Protein AF-0000000086882629 (afdb_homodimer)

pLDDT: mean 89.23, std 11.8, range [37.66, 98.62]

InterPro domains:
  IPR001048 Aspartate/glutamate/uridylate kinase [PF00696] (7-225)
  IPR001057 Glutamate/acetylglutamate kinase [PR00474] (43-57)
  IPR001057 Glutamate/acetylglutamate kinase [PR00474] (76-104)
  IPR001057 Glutamate/acetylglutamate kinase [PR00474] (116-137)
  IPR001057 Glutamate/acetylglutamate kinase [PR00474] (148-175)
  IPR001057 Glutamate/acetylglutamate kinase [PR00474] (199-219)
  IPR002478 PUA domain [PF01472] (266-339)
  IPR002478 PUA domain [SM00359] (266-348)
  IPR005715 Glutamate 5-kinase/delta-1-pyrroline-5-carboxylate synthase [MF_00456] (7-249)
  IPR005715 Glutamate 5-kinase/delta-1-pyrroline-5-carboxylate synthase [TIGR01027] (7-353)
  IPR011529 Glutamate 5-kinase [PIRSF000729] (4-355)
  IPR015947 PUA-like superfamily [SSF88697] (265-353)
  IPR036393 Acetylglutamate kinase-like superfamily [G3DSA:3.40.1160.10] (3-258)
  IPR036393 Acetylglutamate kinase-like superfamily [SSF53633] (7-247)
  IPR036974 PUA domain superfamily [G3DSA:2.30.130.10] (259-356)
  IPR041739 Glutamate-5-kinase domain [cd04242] (8-245)

Structure (mmCIF, N/CA/C/O backbone):
data_AF-0000000086882629-model_v1
#
loop_
_entity.id
_entity.type
_entity.pdbx_description
1 polymer 'Glutamate 5-kinase'
#
loop_
_atom_site.group_PDB
_atom_site.id
_atom_site.type_symbol
_atom_site.label_atom_id
_atom_site.label_alt_id
_atom_site.label_comp_id
_atom_site.label_asym_id
_atom_site.label_entity_id
_atom_site.label_seq_id
_atom_site.pdbx_PDB_ins_code
_atom_site.Cartn_x
_atom_site.Cartn_y
_atom_site.Cartn_z
_atom_site.occupancy
_atom_site.B_iso_or_equiv
_atom_site.auth_seq_id
_atom_site.auth_comp_id
_atom_site.auth_asym_id
_atom_site.auth_atom_id
_atom_site.pdbx_PDB_model_num
ATOM 1 N N . MET A 1 1 ? -15.242 -38.719 -4.871 1 37.75 1 MET A N 1
ATOM 2 C CA . MET A 1 1 ? -14.766 -37.406 -5.305 1 37.75 1 MET A CA 1
ATOM 3 C C . MET A 1 1 ? -13.266 -37.438 -5.574 1 37.75 1 MET A C 1
ATOM 5 O O . MET A 1 1 ? -12.492 -37.969 -4.766 1 37.75 1 MET A O 1
ATOM 9 N N . LYS A 1 2 ? -12.953 -37.438 -6.832 1 47.28 2 LYS A N 1
ATOM 10 C CA . LYS A 1 2 ? -11.562 -37.625 -7.219 1 47.28 2 LYS A CA 1
ATOM 11 C C . LYS A 1 2 ? -10.625 -36.781 -6.367 1 47.28 2 LYS A C 1
ATOM 13 O O . LYS A 1 2 ? -10.906 -35.625 -6.102 1 47.28 2 LYS A O 1
ATOM 18 N N . LYS A 1 3 ? -9.727 -37.312 -5.574 1 57.16 3 LYS A N 1
ATOM 19 C CA . LYS A 1 3 ? -8.766 -36.688 -4.652 1 57.16 3 LYS A CA 1
ATOM 20 C C . LYS A 1 3 ? -7.988 -35.562 -5.332 1 57.16 3 LYS A C 1
ATOM 22 O O . LYS A 1 3 ? -7.309 -35.812 -6.336 1 57.16 3 LYS A O 1
ATOM 27 N N . THR A 1 4 ? -8.414 -34.219 -5.168 1 67.94 4 THR A N 1
ATOM 28 C CA . THR A 1 4 ? -7.66 -33.156 -5.789 1 67.94 4 THR A CA 1
ATOM 29 C C . THR A 1 4 ? -6.371 -32.875 -5.023 1 67.94 4 THR A C 1
ATOM 31 O O . THR A 1 4 ? -6.301 -33.094 -3.814 1 67.94 4 THR A O 1
ATOM 34 N N . ASN A 1 5 ? -5.379 -32.688 -5.742 1 86.19 5 ASN A N 1
ATOM 35 C CA . ASN A 1 5 ? -4.109 -32.281 -5.137 1 86.19 5 ASN A CA 1
ATOM 36 C C . ASN A 1 5 ? -4.039 -30.781 -4.91 1 86.19 5 ASN A C 1
ATOM 38 O O . ASN A 1 5 ? -3.021 -30.266 -4.445 1 86.19 5 ASN A O 1
ATOM 42 N N . ILE A 1 6 ? -5.305 -30.125 -5.148 1 93 6 ILE A N 1
ATOM 43 C CA . ILE A 1 6 ? -5.312 -28.688 -4.984 1 93 6 ILE A CA 1
ATOM 44 C C . ILE A 1 6 ? -5.824 -28.328 -3.588 1 93 6 ILE A C 1
ATOM 46 O O . ILE A 1 6 ? -6.965 -28.641 -3.24 1 93 6 ILE A O 1
ATOM 50 N N . LYS A 1 7 ? -5.047 -27.703 -2.797 1 94.5 7 LYS A N 1
ATOM 51 C CA . LYS A 1 7 ? -5.41 -27.266 -1.452 1 94.5 7 LYS A CA 1
ATOM 52 C C . LYS A 1 7 ? -5.5 -25.734 -1.38 1 94.5 7 LYS A C 1
ATOM 54 O O . LYS A 1 7 ? -6.234 -25.188 -0.554 1 94.5 7 LYS A O 1
ATOM 59 N N . ARG A 1 8 ? -4.75 -25.078 -2.168 1 95.94 8 ARG A N 1
ATOM 60 C CA . ARG A 1 8 ? -4.707 -23.625 -2.246 1 95.94 8 ARG A CA 1
ATOM 61 C C . ARG A 1 8 ? -4.859 -23.156 -3.688 1 95.94 8 ARG A C 1
ATOM 63 O O . ARG A 1 8 ? -4.066 -23.531 -4.555 1 95.94 8 ARG A O 1
ATOM 70 N N . ILE A 1 9 ? -5.852 -22.328 -3.949 1 97.94 9 ILE A N 1
ATOM 71 C CA . ILE A 1 9 ? -6.09 -21.906 -5.32 1 97.94 9 ILE A CA 1
ATOM 72 C C . ILE A 1 9 ? -6.344 -20.391 -5.355 1 97.94 9 ILE A C 1
ATOM 74 O O . ILE A 1 9 ? -6.996 -19.859 -4.461 1 97.94 9 ILE A O 1
ATOM 78 N N . VAL A 1 10 ? -5.77 -19.688 -6.336 1 98.25 10 VAL A N 1
ATOM 79 C CA . VAL A 1 10 ? -6.047 -18.281 -6.637 1 98.25 10 VAL A CA 1
ATOM 80 C C . VAL A 1 10 ? -6.98 -18.188 -7.84 1 98.25 10 VAL A C 1
ATOM 82 O O . VAL A 1 10 ? -6.738 -18.812 -8.867 1 98.25 10 VAL A O 1
ATOM 85 N N . ILE A 1 11 ? -8.047 -17.484 -7.703 1 98.62 11 ILE A N 1
ATOM 86 C CA . ILE A 1 11 ? -9.008 -17.266 -8.781 1 98.62 11 ILE A CA 1
ATOM 87 C C . ILE A 1 11 ? -9.086 -15.773 -9.102 1 98.62 11 ILE A C 1
ATOM 89 O O . ILE A 1 11 ? -9.414 -14.961 -8.234 1 98.62 11 ILE A O 1
ATOM 93 N N . LYS A 1 12 ? -8.734 -15.438 -10.336 1 97.88 12 LYS A N 1
ATOM 94 C CA . LYS A 1 12 ? -8.836 -14.055 -10.797 1 97.88 12 LYS A CA 1
ATOM 95 C C . LYS A 1 12 ? -10.062 -13.859 -11.68 1 97.88 12 LYS A C 1
ATOM 97 O O . LYS A 1 12 ? -10.258 -14.586 -12.656 1 97.88 12 LYS A O 1
ATOM 102 N N . VAL A 1 13 ? -10.883 -12.938 -11.32 1 96.88 13 VAL A N 1
ATOM 103 C CA . VAL A 1 13 ? -12.047 -12.594 -12.125 1 96.88 13 VAL A CA 1
ATOM 104 C C . VAL A 1 13 ? -11.898 -11.172 -12.664 1 96.88 13 VAL A C 1
ATOM 106 O O . VAL A 1 13 ? -11.68 -10.227 -11.898 1 96.88 13 VAL A O 1
ATOM 109 N N . GLY A 1 14 ? -12.062 -11.055 -13.93 1 91.62 14 GLY A N 1
ATOM 110 C CA . GLY A 1 14 ? -11.891 -9.766 -14.586 1 91.62 14 GLY A CA 1
ATOM 111 C C . GLY A 1 14 ? -13.164 -8.945 -14.625 1 91.62 14 GLY A C 1
ATOM 112 O O . GLY A 1 14 ? -14.234 -9.438 -14.281 1 91.62 14 GLY A O 1
ATOM 113 N N . SER A 1 15 ? -12.984 -7.664 -15.086 1 90.06 15 SER A N 1
ATOM 114 C CA . SER A 1 15 ? -14.07 -6.691 -15.094 1 90.06 15 SER A CA 1
ATOM 115 C C . SER A 1 15 ? -15.203 -7.129 -16.016 1 90.06 15 SER A C 1
ATOM 117 O O . SER A 1 15 ? -16.375 -6.922 -15.711 1 90.06 15 SER A O 1
ATOM 119 N N . ASN A 1 16 ? -14.852 -7.82 -17.078 1 89.19 16 ASN A N 1
ATOM 120 C CA . ASN A 1 16 ? -15.852 -8.211 -18.062 1 89.19 16 ASN A CA 1
ATOM 121 C C . ASN A 1 16 ? -16.828 -9.242 -17.484 1 89.19 16 ASN A C 1
ATOM 123 O O . ASN A 1 16 ? -17.938 -9.391 -17.984 1 89.19 16 ASN A O 1
ATOM 127 N N . LEU A 1 17 ? -16.375 -9.977 -16.562 1 94.12 17 LEU A N 1
ATOM 128 C CA . LEU A 1 17 ? -17.219 -10.969 -15.914 1 94.12 17 LEU A CA 1
ATOM 129 C C . LEU A 1 17 ? -18.094 -10.312 -14.852 1 94.12 17 LEU A C 1
ATOM 131 O O . LEU A 1 17 ? -19.203 -10.789 -14.57 1 94.12 17 LEU A O 1
ATOM 135 N N . LEU A 1 18 ? -17.641 -9.18 -14.312 1 95.06 18 LEU A N 1
ATOM 136 C CA . LEU A 1 18 ? -18.25 -8.562 -13.141 1 95.06 18 LEU A CA 1
ATOM 137 C C . LEU A 1 18 ? -19.219 -7.461 -13.555 1 95.06 18 LEU A C 1
ATOM 139 O O . LEU A 1 18 ? -19.938 -6.914 -12.711 1 95.06 18 LEU A O 1
ATOM 143 N N . ILE A 1 19 ? -19.25 -7.145 -14.828 1 91.44 19 ILE A N 1
ATOM 144 C CA . ILE A 1 19 ? -20.109 -6.066 -15.32 1 91.44 19 ILE A CA 1
ATOM 145 C C . ILE A 1 19 ? -21.031 -6.594 -16.422 1 91.44 19 ILE A C 1
ATOM 147 O O . ILE A 1 19 ? -20.578 -7.312 -17.312 1 91.44 19 ILE A O 1
ATOM 151 N N . LYS A 1 20 ? -22.25 -6.34 -16.344 1 90.62 20 LYS A N 1
ATOM 152 C CA . LYS A 1 20 ? -23.266 -6.66 -17.344 1 90.62 20 LYS A CA 1
ATOM 153 C C . LYS A 1 20 ? -24.156 -5.457 -17.641 1 90.62 20 LYS A C 1
ATOM 155 O O . LYS A 1 20 ? -24.797 -4.914 -16.734 1 90.62 20 LYS A O 1
ATOM 160 N N . ASP A 1 21 ? -24.219 -5.02 -18.891 1 86.31 21 ASP A N 1
ATOM 161 C CA . ASP A 1 21 ? -25.031 -3.895 -19.328 1 86.31 21 ASP A CA 1
ATOM 162 C C . ASP A 1 21 ? -24.703 -2.631 -18.531 1 86.31 21 ASP A C 1
ATOM 164 O O . ASP A 1 21 ? -25.594 -1.931 -18.062 1 86.31 21 ASP A O 1
ATOM 168 N N . GLY A 1 22 ? -23.484 -2.438 -18.203 1 81.19 22 GLY A N 1
ATOM 169 C CA . GLY A 1 22 ? -23.016 -1.226 -17.562 1 81.19 22 GLY A CA 1
ATOM 170 C C . GLY A 1 22 ? -23.172 -1.261 -16.047 1 81.19 22 GLY A C 1
ATOM 171 O O . GLY A 1 22 ? -22.766 -0.33 -15.352 1 81.19 22 GLY A O 1
ATOM 172 N N . GLU A 1 23 ? -23.703 -2.338 -15.57 1 89.69 23 GLU A N 1
ATOM 173 C CA . GLU A 1 23 ? -23.938 -2.473 -14.133 1 89.69 23 GLU A CA 1
ATOM 174 C C . GLU A 1 23 ? -23.172 -3.666 -13.562 1 89.69 23 GLU A C 1
ATOM 176 O O . GLU A 1 23 ? -22.75 -4.551 -14.312 1 89.69 23 GLU A O 1
ATOM 181 N N . ILE A 1 24 ? -23.016 -3.633 -12.25 1 93.88 24 ILE A N 1
ATOM 182 C CA . ILE A 1 24 ? -22.375 -4.766 -11.586 1 93.88 24 ILE A CA 1
ATOM 183 C C . ILE A 1 24 ? -23.266 -6.008 -11.727 1 93.88 24 ILE A C 1
ATOM 185 O O . ILE A 1 24 ? -24.469 -5.953 -11.477 1 93.88 24 ILE A O 1
ATOM 189 N N . ASN A 1 25 ? -22.672 -7.074 -12.203 1 96.5 25 ASN A N 1
ATOM 190 C CA . ASN A 1 25 ? -23.375 -8.336 -12.398 1 96.5 25 ASN A CA 1
ATOM 191 C C . ASN A 1 25 ? -23.547 -9.102 -11.094 1 96.5 25 ASN A C 1
ATOM 193 O O . ASN A 1 25 ? -22.859 -10.094 -10.852 1 96.5 25 ASN A O 1
ATOM 197 N N . LYS A 1 26 ? -24.516 -8.695 -10.289 1 96.75 26 LYS A N 1
ATOM 198 C CA . LYS A 1 26 ? -24.734 -9.266 -8.961 1 96.75 26 LYS A CA 1
ATOM 199 C C . LYS A 1 26 ? -25.109 -10.742 -9.047 1 96.75 26 LYS A C 1
ATOM 201 O O . LYS A 1 26 ? -24.766 -11.523 -8.156 1 96.75 26 LYS A O 1
ATOM 206 N N . THR A 1 27 ? -25.766 -11.117 -10.141 1 97.12 27 THR A N 1
ATOM 207 C CA . THR A 1 27 ? -26.125 -12.516 -10.344 1 97.12 27 THR A CA 1
ATOM 208 C C . THR A 1 27 ? -24.875 -13.383 -10.477 1 97.12 27 THR A C 1
ATOM 210 O O . THR A 1 27 ? -24.781 -14.438 -9.859 1 97.12 27 THR A O 1
ATOM 213 N N . TYR A 1 28 ? -24 -12.922 -11.25 1 97.75 28 TYR A N 1
ATOM 214 C CA . TYR A 1 28 ? -22.75 -13.641 -11.398 1 97.75 28 TYR A CA 1
ATOM 215 C C . TYR A 1 28 ? -22 -13.727 -10.07 1 97.75 28 TYR A C 1
ATOM 217 O O . TYR A 1 28 ? -21.484 -14.789 -9.719 1 97.75 28 TYR A O 1
ATOM 225 N N . ILE A 1 29 ? -21.953 -12.633 -9.312 1 98.19 29 ILE A N 1
ATOM 226 C CA . ILE A 1 29 ? -21.188 -12.547 -8.078 1 98.19 29 ILE A CA 1
ATOM 227 C C . ILE A 1 29 ? -21.766 -13.523 -7.047 1 98.19 29 ILE A C 1
ATOM 229 O O . ILE A 1 29 ? -21.016 -14.203 -6.336 1 98.19 29 ILE A O 1
ATOM 233 N N . ILE A 1 30 ? -23.047 -13.641 -6.953 1 98.38 30 ILE A N 1
ATOM 234 C CA . ILE A 1 30 ? -23.656 -14.539 -5.977 1 98.38 30 ILE A CA 1
ATOM 235 C C . ILE A 1 30 ? -23.359 -15.984 -6.359 1 98.38 30 ILE A C 1
ATOM 237 O O . ILE A 1 30 ? -23.125 -16.828 -5.488 1 98.38 30 ILE A O 1
ATOM 241 N N . GLU A 1 31 ? -23.422 -16.297 -7.637 1 98.44 31 GLU A N 1
ATOM 242 C CA . GLU A 1 31 ? -23.094 -17.656 -8.086 1 98.44 31 GLU A CA 1
ATOM 243 C C . GLU A 1 31 ? -21.625 -17.984 -7.832 1 98.44 31 GLU A C 1
ATOM 245 O O . GLU A 1 31 ? -21.297 -19.094 -7.438 1 98.44 31 GLU A O 1
ATOM 250 N N . LEU A 1 32 ? -20.797 -17.047 -8.133 1 98.56 32 LEU A N 1
ATOM 251 C CA . LEU A 1 32 ? -19.375 -17.188 -7.84 1 98.56 32 LEU A CA 1
ATOM 252 C C . LEU A 1 32 ? -19.156 -17.438 -6.348 1 98.56 32 LEU A C 1
ATOM 254 O O . LEU A 1 32 ? -18.391 -18.312 -5.969 1 98.56 32 LEU A O 1
ATOM 258 N N . SER A 1 33 ? -19.859 -16.641 -5.5 1 98.56 33 SER A N 1
ATOM 259 C CA . SER A 1 33 ? -19.734 -16.766 -4.051 1 98.56 33 SER A CA 1
ATOM 260 C C . SER A 1 33 ? -20.172 -18.156 -3.578 1 98.56 33 SER A C 1
ATOM 262 O O . SER A 1 33 ? -19.562 -18.734 -2.678 1 98.56 33 SER A O 1
ATOM 264 N N . ARG A 1 34 ? -21.203 -18.656 -4.191 1 98.25 34 ARG A N 1
ATOM 265 C CA . ARG A 1 34 ? -21.656 -20 -3.873 1 98.25 34 ARG A CA 1
ATOM 266 C C . ARG A 1 34 ? -20.578 -21.031 -4.195 1 98.25 34 ARG A C 1
ATOM 268 O O . ARG A 1 34 ? -20.25 -21.891 -3.363 1 98.25 34 ARG A O 1
ATOM 275 N N . LYS A 1 35 ? -20.047 -20.922 -5.363 1 98.19 35 LYS A N 1
ATOM 276 C CA . LYS A 1 35 ? -19.031 -21.859 -5.816 1 98.19 35 LYS A CA 1
ATOM 277 C C . LYS A 1 35 ? -17.812 -21.844 -4.891 1 98.19 35 LYS A C 1
ATOM 279 O O . LYS A 1 35 ? -17.344 -22.891 -4.445 1 98.19 35 LYS A O 1
ATOM 284 N N . ILE A 1 36 ? -17.328 -20.688 -4.547 1 98.25 36 ILE A N 1
ATOM 285 C CA . ILE A 1 36 ? -16.125 -20.516 -3.74 1 98.25 36 ILE A CA 1
ATOM 286 C C . ILE A 1 36 ? -16.406 -20.984 -2.311 1 98.25 36 ILE A C 1
ATOM 288 O O . ILE A 1 36 ? -15.562 -21.641 -1.689 1 98.25 36 ILE A O 1
ATOM 292 N N . SER A 1 37 ? -17.578 -20.641 -1.773 1 97.88 37 SER A N 1
ATOM 293 C CA . SER A 1 37 ? -17.938 -21.078 -0.423 1 97.88 37 SER A CA 1
ATOM 294 C C . SER A 1 37 ? -17.953 -22.594 -0.31 1 97.88 37 SER A C 1
ATOM 296 O O . SER A 1 37 ? -17.562 -23.156 0.713 1 97.88 37 SER A O 1
ATOM 298 N N . ASN A 1 38 ? -18.438 -23.219 -1.371 1 96.75 38 ASN A N 1
ATOM 299 C CA . ASN A 1 38 ? -18.438 -24.672 -1.392 1 96.75 38 ASN A CA 1
ATOM 300 C C . ASN A 1 38 ? -17.016 -25.234 -1.361 1 96.75 38 ASN A C 1
ATOM 302 O O . ASN A 1 38 ? -16.781 -26.281 -0.759 1 96.75 38 ASN A O 1
ATOM 306 N N . LEU A 1 39 ? -16.094 -24.609 -2.014 1 96.38 39 LEU A N 1
ATOM 307 C CA . LEU A 1 39 ? -14.703 -25.031 -1.968 1 96.38 39 LEU A CA 1
ATOM 308 C C . LEU A 1 39 ? -14.148 -24.953 -0.548 1 96.38 39 LEU A C 1
ATOM 310 O O . LEU A 1 39 ? -13.453 -25.859 -0.089 1 96.38 39 LEU A O 1
ATOM 314 N N . TYR A 1 40 ? -14.438 -23.875 0.183 1 93.62 40 TYR A N 1
ATOM 315 C CA . TYR A 1 40 ? -14.008 -23.703 1.568 1 93.62 40 TYR A CA 1
ATOM 316 C C . TYR A 1 40 ? -14.539 -24.828 2.443 1 93.62 40 TYR A C 1
ATOM 318 O O . TYR A 1 40 ? -13.812 -25.359 3.291 1 93.62 40 TYR A O 1
ATOM 326 N N . LYS A 1 41 ? -15.734 -25.219 2.141 1 93.19 41 LYS A N 1
ATOM 327 C CA . LYS A 1 41 ? -16.328 -26.297 2.908 1 93.19 41 LYS A CA 1
ATOM 328 C C . LYS A 1 41 ? -15.602 -27.625 2.654 1 93.19 41 LYS A C 1
ATOM 330 O O . LYS A 1 41 ? -15.586 -28.5 3.514 1 93.19 41 LYS A O 1
ATOM 335 N N . ARG A 1 42 ? -15.031 -27.703 1.47 1 92.88 42 ARG A N 1
ATOM 336 C CA . ARG A 1 42 ? -14.289 -28.906 1.104 1 92.88 42 ARG A CA 1
ATOM 337 C C . ARG A 1 42 ? -12.852 -28.828 1.611 1 92.88 42 ARG A C 1
ATOM 339 O O . ARG A 1 42 ? -12.055 -29.734 1.365 1 92.88 42 ARG A O 1
ATOM 346 N N . GLY A 1 43 ? -12.523 -27.734 2.264 1 93.31 43 GLY A N 1
ATOM 347 C CA . GLY A 1 43 ? -11.195 -27.594 2.83 1 93.31 43 GLY A CA 1
ATOM 348 C C . GLY A 1 43 ? -10.195 -26.984 1.866 1 93.31 43 GLY A C 1
ATOM 349 O O . GLY A 1 43 ? -8.992 -26.953 2.145 1 93.31 43 GLY A O 1
ATOM 350 N N . ILE A 1 44 ? -10.68 -26.453 0.736 1 95.88 44 ILE A N 1
ATOM 351 C CA . ILE A 1 44 ? -9.82 -25.812 -0.243 1 95.88 44 ILE A CA 1
ATOM 352 C C . ILE A 1 44 ? -9.766 -24.312 0.038 1 95.88 44 ILE A C 1
ATOM 354 O O . ILE A 1 44 ? -10.805 -23.641 0.103 1 95.88 44 ILE A O 1
ATOM 358 N N . LYS A 1 45 ? -8.57 -23.766 0.285 1 96.06 45 LYS A N 1
ATOM 359 C CA . LYS A 1 45 ? -8.391 -22.344 0.539 1 96.06 45 LYS A CA 1
ATOM 360 C C . LYS A 1 45 ? -8.367 -21.547 -0.765 1 96.06 45 LYS A C 1
ATOM 362 O O . LYS A 1 45 ? -7.688 -21.938 -1.718 1 96.06 45 LYS A O 1
ATOM 367 N N . VAL A 1 46 ? -9.141 -20.531 -0.812 1 97.62 46 VAL A N 1
ATOM 368 C CA . VAL A 1 46 ? -9.289 -19.734 -2.031 1 97.62 46 VAL A CA 1
ATOM 369 C C . VAL A 1 46 ? -8.898 -18.281 -1.757 1 97.62 46 VAL A C 1
ATOM 371 O O . VAL A 1 46 ? -9.234 -17.734 -0.708 1 97.62 46 VAL A O 1
ATOM 374 N N . ILE A 1 47 ? -8.156 -17.719 -2.637 1 97.56 47 ILE A N 1
ATOM 375 C CA . ILE A 1 47 ? -7.977 -16.266 -2.723 1 97.56 47 ILE A CA 1
ATOM 376 C C . ILE A 1 47 ? -8.641 -15.742 -3.992 1 97.56 47 ILE A C 1
ATOM 378 O O . ILE A 1 47 ? -8.406 -16.266 -5.086 1 97.56 47 ILE A O 1
ATOM 382 N N . LEU A 1 48 ? -9.477 -14.805 -3.822 1 98.44 48 LEU A N 1
ATOM 383 C CA . LEU A 1 48 ? -10.156 -14.188 -4.957 1 98.44 48 LEU A CA 1
ATOM 384 C C . LEU A 1 48 ? -9.5 -12.859 -5.32 1 98.44 48 LEU A C 1
ATOM 386 O O . LEU A 1 48 ? -9.406 -11.953 -4.48 1 98.44 48 LEU A O 1
ATOM 390 N N . ILE A 1 49 ? -8.969 -12.766 -6.523 1 97.56 49 ILE A N 1
ATOM 391 C CA . ILE A 1 49 ? -8.5 -11.5 -7.074 1 97.56 49 ILE A CA 1
ATOM 392 C C . ILE A 1 49 ? -9.586 -10.891 -7.961 1 97.56 49 ILE A C 1
ATOM 394 O O . ILE A 1 49 ? -9.953 -11.477 -8.984 1 97.56 49 ILE A O 1
ATOM 398 N N . SER A 1 50 ? -10.031 -9.766 -7.562 1 95.88 50 SER A N 1
ATOM 399 C CA . SER A 1 50 ? -11.195 -9.203 -8.234 1 95.88 50 SER A CA 1
ATOM 400 C C . SER A 1 50 ? -10.875 -7.852 -8.867 1 95.88 50 SER A C 1
ATOM 402 O O . SER A 1 50 ? -10.18 -7.031 -8.266 1 95.88 50 SER A O 1
ATOM 404 N N . SER A 1 51 ? -11.336 -7.691 -10.094 1 93.25 51 SER A N 1
ATOM 405 C CA . SER A 1 51 ? -11.406 -6.371 -10.711 1 93.25 51 SER A CA 1
ATOM 406 C C . SER A 1 51 ? -12.758 -5.715 -10.469 1 93.25 51 SER A C 1
ATOM 408 O O . SER A 1 51 ? -13.406 -5.973 -9.453 1 93.25 51 SER A O 1
ATOM 410 N N . GLY A 1 52 ? -13.117 -4.664 -11.18 1 91.56 52 GLY A N 1
ATOM 411 C CA . GLY A 1 52 ? -14.484 -4.164 -11.188 1 91.56 52 GLY A CA 1
ATOM 412 C C . GLY A 1 52 ? -14.656 -2.885 -10.383 1 91.56 52 GLY A C 1
ATOM 413 O O . GLY A 1 52 ? -15.703 -2.244 -10.445 1 91.56 52 GLY A O 1
ATOM 414 N N . ALA A 1 53 ? -13.617 -2.465 -9.633 1 93 53 ALA A N 1
ATOM 415 C CA . ALA A 1 53 ? -13.75 -1.283 -8.781 1 93 53 ALA A CA 1
ATOM 416 C C . ALA A 1 53 ? -14.102 -0.051 -9.609 1 93 53 ALA A C 1
ATOM 418 O O . ALA A 1 53 ? -14.945 0.754 -9.211 1 93 53 ALA A O 1
ATOM 419 N N . ASN A 1 54 ? -13.453 0.111 -10.766 1 91.38 54 ASN A N 1
ATOM 420 C CA . ASN A 1 54 ? -13.75 1.251 -11.633 1 91.38 54 ASN A CA 1
ATOM 421 C C . ASN A 1 54 ? -15.211 1.267 -12.062 1 91.38 54 ASN A C 1
ATOM 423 O O . ASN A 1 54 ? -15.898 2.279 -11.914 1 91.38 54 ASN A O 1
ATOM 427 N N . ALA A 1 55 ? -15.664 0.173 -12.547 1 91.44 55 ALA A N 1
ATOM 428 C CA . ALA A 1 55 ? -17.047 0.058 -13.008 1 91.44 55 ALA A CA 1
ATOM 429 C C . ALA A 1 55 ? -18.031 0.304 -11.867 1 91.44 55 ALA A C 1
ATOM 431 O O . ALA A 1 55 ? -19.031 0.99 -12.039 1 91.44 55 ALA A O 1
ATOM 432 N N . ALA A 1 56 ? -17.75 -0.271 -10.727 1 94.19 56 ALA A N 1
ATOM 433 C CA . ALA A 1 56 ? -18.609 -0.087 -9.562 1 94.19 56 ALA A CA 1
ATOM 434 C C . ALA A 1 56 ? -18.703 1.386 -9.164 1 94.19 56 ALA A C 1
ATOM 436 O O . ALA A 1 56 ? -19.781 1.888 -8.844 1 94.19 56 ALA A O 1
ATOM 437 N N . GLY A 1 57 ? -17.547 2.064 -9.172 1 95.19 57 GLY A N 1
ATOM 438 C CA . GLY A 1 57 ? -17.531 3.484 -8.859 1 95.19 57 GLY A CA 1
ATOM 439 C C . GLY A 1 57 ? -18.297 4.328 -9.852 1 95.19 57 GLY A C 1
ATOM 440 O O . GLY A 1 57 ? -19.062 5.219 -9.461 1 95.19 57 GLY A O 1
ATOM 441 N N . LEU A 1 58 ? -18.109 4.059 -11.125 1 93.75 58 LEU A N 1
ATOM 442 C CA . LEU A 1 58 ? -18.844 4.777 -12.164 1 93.75 58 LEU A CA 1
ATOM 443 C C . LEU A 1 58 ? -20.344 4.609 -12 1 93.75 58 LEU A C 1
ATOM 445 O O . LEU A 1 58 ? -21.094 5.586 -12.062 1 93.75 58 LEU A O 1
ATOM 449 N N . ASN A 1 59 ? -20.734 3.398 -11.789 1 93.44 59 ASN A N 1
ATOM 450 C CA . ASN A 1 59 ? -22.156 3.117 -11.586 1 93.44 59 ASN A CA 1
ATOM 451 C C . ASN A 1 59 ? -22.703 3.857 -10.367 1 93.44 59 ASN A C 1
ATOM 453 O O . ASN A 1 59 ? -23.766 4.484 -10.445 1 93.44 59 ASN A O 1
ATOM 457 N N . TYR A 1 60 ? -22 3.795 -9.312 1 93.56 60 TYR A N 1
ATOM 458 C CA . TYR A 1 60 ? -22.422 4.402 -8.055 1 93.56 60 TYR A CA 1
ATOM 459 C C . TYR A 1 60 ? -22.562 5.91 -8.195 1 93.56 60 TYR A C 1
ATOM 461 O O . TYR A 1 60 ? -23.469 6.516 -7.613 1 93.56 60 TYR A O 1
ATOM 469 N N . LEU A 1 61 ? -21.703 6.52 -9.023 1 94.69 61 LEU A N 1
ATOM 470 C CA . LEU A 1 61 ? -21.672 7.969 -9.203 1 94.69 61 LEU A CA 1
ATOM 471 C C . LEU A 1 61 ? -22.531 8.383 -10.391 1 94.69 61 LEU A C 1
ATOM 473 O O . LEU A 1 61 ? -22.656 9.578 -10.68 1 94.69 61 LEU A O 1
ATOM 477 N N . ASN A 1 62 ? -23.094 7.406 -11.07 1 93.5 62 ASN A N 1
ATOM 478 C CA . ASN A 1 62 ? -23.875 7.645 -12.281 1 93.5 62 ASN A CA 1
ATOM 479 C C . ASN A 1 62 ? -23.062 8.391 -13.336 1 93.5 62 ASN A C 1
ATOM 481 O O . ASN A 1 62 ? -23.516 9.375 -13.906 1 93.5 62 ASN A O 1
ATOM 485 N N . LEU A 1 63 ? -21.859 7.902 -13.477 1 91.81 63 LEU A N 1
ATOM 486 C CA . LEU A 1 63 ? -20.953 8.438 -14.5 1 91.81 63 LEU A CA 1
ATOM 487 C C . LEU A 1 63 ? -20.703 7.406 -15.594 1 91.81 63 LEU A C 1
ATOM 489 O O . LEU A 1 63 ? -20.688 6.203 -15.328 1 91.81 63 LEU A O 1
ATOM 493 N N . SER A 1 64 ? -20.469 7.805 -16.797 1 87.94 64 SER A N 1
ATOM 494 C CA . SER A 1 64 ? -20.25 6.895 -17.906 1 87.94 64 SER A CA 1
ATOM 495 C C . SER A 1 64 ? -18.766 6.539 -18.047 1 87.94 64 SER A C 1
ATOM 497 O O . SER A 1 64 ? -18.422 5.41 -18.422 1 87.94 64 SER A O 1
ATOM 499 N N . ARG A 1 65 ? -17.938 7.5 -17.859 1 86.5 65 ARG A N 1
ATOM 500 C CA . ARG A 1 65 ? -16.5 7.262 -17.969 1 86.5 65 ARG A CA 1
ATOM 501 C C . ARG A 1 65 ? -15.719 8.234 -17.094 1 86.5 65 ARG A C 1
ATOM 503 O O . ARG A 1 65 ? -16.234 9.289 -16.719 1 86.5 65 ARG A O 1
ATOM 510 N N . ALA A 1 66 ? -14.508 7.77 -16.781 1 84.75 66 ALA A N 1
ATOM 511 C CA . ALA A 1 66 ? -13.586 8.695 -16.141 1 84.75 66 ALA A CA 1
ATOM 512 C C . ALA A 1 66 ? -13 9.68 -17.156 1 84.75 66 ALA A C 1
ATOM 514 O O . ALA A 1 66 ? -12.57 9.281 -18.234 1 84.75 66 ALA A O 1
ATOM 515 N N . LYS A 1 67 ? -12.867 10.891 -16.812 1 77.94 67 LYS A N 1
ATOM 516 C CA . LYS A 1 67 ? -12.391 11.914 -17.734 1 77.94 67 LYS A CA 1
ATOM 517 C C . LYS A 1 67 ? -10.867 12.016 -17.703 1 77.94 67 LYS A C 1
ATOM 519 O O . LYS A 1 67 ? -10.25 12.414 -18.703 1 77.94 67 LYS A O 1
ATOM 524 N N . THR A 1 68 ? -10.289 11.789 -16.672 1 79.69 68 THR A N 1
ATOM 525 C CA . THR A 1 68 ? -8.844 11.883 -16.469 1 79.69 68 THR A CA 1
ATOM 526 C C . THR A 1 68 ? -8.328 10.703 -15.648 1 79.69 68 THR A C 1
ATOM 528 O O . THR A 1 68 ? -9.117 9.977 -15.047 1 79.69 68 THR A O 1
ATOM 531 N N . LEU A 1 69 ? -7.031 10.484 -15.68 1 78.19 69 LEU A N 1
ATOM 532 C CA . LEU A 1 69 ? -6.402 9.453 -14.859 1 78.19 69 LEU A CA 1
ATOM 533 C C . LEU A 1 69 ? -6.656 9.703 -13.375 1 78.19 69 LEU A C 1
ATOM 535 O O . LEU A 1 69 ? -6.855 8.766 -12.609 1 78.19 69 LEU A O 1
ATOM 539 N N . LEU A 1 70 ? -6.645 10.977 -13.07 1 81.19 70 LEU A N 1
ATOM 540 C CA . LEU A 1 70 ? -6.895 11.359 -11.688 1 81.19 70 LEU A CA 1
ATOM 541 C C . LEU A 1 70 ? -8.297 10.953 -11.25 1 81.19 70 LEU A C 1
ATOM 543 O O . LEU A 1 70 ? -8.484 10.406 -10.164 1 81.19 70 LEU A O 1
ATOM 547 N N . GLN A 1 71 ? -9.164 11.148 -12.094 1 85.62 71 GLN A N 1
ATOM 548 C CA . GLN A 1 71 ? -10.547 10.773 -11.805 1 85.62 71 GLN A CA 1
ATOM 549 C C . GLN A 1 71 ? -10.703 9.258 -11.727 1 85.62 71 GLN A C 1
ATOM 551 O O . GLN A 1 71 ? -11.453 8.75 -10.891 1 85.62 71 GLN A O 1
ATOM 556 N N . LYS A 1 72 ? -10.008 8.594 -12.578 1 88.69 72 LYS A N 1
ATOM 557 C CA . LYS A 1 72 ? -10.078 7.133 -12.57 1 88.69 72 LYS A CA 1
ATOM 558 C C . LYS A 1 72 ? -9.609 6.566 -11.234 1 88.69 72 LYS A C 1
ATOM 560 O O . LYS A 1 72 ? -10.258 5.68 -10.664 1 88.69 72 LYS A O 1
ATOM 565 N N . GLN A 1 73 ? -8.516 7.055 -10.742 1 89.94 73 GLN A N 1
ATOM 566 C CA . GLN A 1 73 ? -8 6.625 -9.445 1 89.94 73 GLN A CA 1
ATOM 567 C C . GLN A 1 73 ? -9.008 6.898 -8.336 1 89.94 73 GLN A C 1
ATOM 569 O O . GLN A 1 73 ? -9.258 6.035 -7.488 1 89.94 73 GLN A O 1
ATOM 574 N N . ALA A 1 74 ? -9.562 8.039 -8.398 1 92.19 74 ALA A N 1
ATOM 575 C CA . ALA A 1 74 ? -10.578 8.422 -7.426 1 92.19 74 ALA A CA 1
ATOM 576 C C . ALA A 1 74 ? -11.781 7.484 -7.496 1 92.19 74 ALA A C 1
ATOM 578 O O . ALA A 1 74 ? -12.234 6.965 -6.473 1 92.19 74 ALA A O 1
ATOM 579 N N . ILE A 1 75 ? -12.203 7.242 -8.703 1 94.25 75 ILE A N 1
ATOM 580 C CA . ILE A 1 75 ? -13.398 6.43 -8.93 1 94.25 75 ILE A CA 1
ATOM 581 C C . ILE A 1 75 ? -13.156 5.008 -8.43 1 94.25 75 ILE A C 1
ATOM 583 O O . ILE A 1 75 ? -14.031 4.395 -7.824 1 94.25 75 ILE A O 1
ATOM 587 N N . CYS A 1 76 ? -12.008 4.457 -8.602 1 93.62 76 CYS A N 1
ATOM 588 C CA . CYS A 1 76 ? -11.672 3.119 -8.125 1 93.62 76 CYS A CA 1
ATOM 589 C C . CYS A 1 76 ? -11.742 3.047 -6.605 1 93.62 76 CYS A C 1
ATOM 591 O O . CYS A 1 76 ? -12.211 2.053 -6.051 1 93.62 76 CYS A O 1
ATOM 593 N N . SER A 1 77 ? -11.281 4.109 -5.949 1 95.12 77 SER A N 1
ATOM 594 C CA . SER A 1 77 ? -11.281 4.125 -4.488 1 95.12 77 SER A CA 1
ATOM 595 C C . SER A 1 77 ? -12.703 4.184 -3.941 1 95.12 77 SER A C 1
ATOM 597 O O . SER A 1 77 ? -12.961 3.73 -2.824 1 95.12 77 SER A O 1
ATOM 599 N N . ILE A 1 78 ? -13.633 4.746 -4.738 1 96.25 78 ILE A N 1
ATOM 600 C CA . ILE A 1 78 ? -15.047 4.762 -4.402 1 96.25 78 ILE A CA 1
ATOM 601 C C . ILE A 1 78 ? -15.664 3.395 -4.684 1 96.25 78 ILE A C 1
ATOM 603 O O . ILE A 1 78 ? -16.375 2.84 -3.84 1 96.25 78 ILE A O 1
ATOM 607 N N . GLY A 1 79 ? -15.328 2.885 -5.844 1 95.75 79 GLY A N 1
ATOM 608 C CA . GLY A 1 79 ? -15.875 1.614 -6.293 1 95.75 79 GLY A CA 1
ATOM 609 C C . GLY A 1 79 ? -15.469 0.445 -5.418 1 95.75 79 GLY A C 1
ATOM 610 O O . GLY A 1 79 ? -16.219 -0.517 -5.266 1 95.75 79 GLY A O 1
ATOM 611 N N . GLN A 1 80 ? -14.266 0.551 -4.836 1 95.69 80 GLN A N 1
ATOM 612 C CA . GLN A 1 80 ? -13.789 -0.498 -3.943 1 95.69 80 GLN A CA 1
ATOM 613 C C . GLN A 1 80 ? -14.742 -0.708 -2.775 1 95.69 80 GLN A C 1
ATOM 615 O O . GLN A 1 80 ? -14.992 -1.844 -2.365 1 95.69 80 GLN A O 1
ATOM 620 N N . VAL A 1 81 ? -15.266 0.365 -2.215 1 96.25 81 VAL A N 1
ATOM 621 C CA . VAL A 1 81 ? -16.219 0.293 -1.11 1 96.25 81 VAL A CA 1
ATOM 622 C C . VAL A 1 81 ? -17.484 -0.447 -1.56 1 96.25 81 VAL A C 1
ATOM 624 O O . VAL A 1 81 ? -17.953 -1.346 -0.864 1 96.25 81 VAL A O 1
ATOM 627 N N . GLN A 1 82 ? -17.906 -0.135 -2.74 1 96.12 82 GLN A N 1
ATOM 628 C CA . GLN A 1 82 ? -19.125 -0.729 -3.27 1 96.12 82 GLN A CA 1
ATOM 629 C C . GLN A 1 82 ? -18.922 -2.207 -3.59 1 96.12 82 GLN A C 1
ATOM 631 O O . GLN A 1 82 ? -19.781 -3.037 -3.275 1 96.12 82 GLN A O 1
ATOM 636 N N . MET A 1 83 ? -17.844 -2.547 -4.211 1 96.06 83 MET A N 1
ATOM 637 C CA . MET A 1 83 ? -17.547 -3.934 -4.559 1 96.06 83 MET A CA 1
ATOM 638 C C . MET A 1 83 ? -17.484 -4.809 -3.312 1 96.06 83 MET A C 1
ATOM 640 O O . MET A 1 83 ? -18.047 -5.906 -3.289 1 96.06 83 MET A O 1
ATOM 644 N N . MET A 1 84 ? -16.844 -4.336 -2.273 1 97.19 84 MET A N 1
ATOM 645 C CA . MET A 1 84 ? -16.688 -5.121 -1.052 1 97.19 84 MET A CA 1
ATOM 646 C C . MET A 1 84 ? -18.031 -5.316 -0.364 1 97.19 84 MET A C 1
ATOM 648 O O . MET A 1 84 ? -18.297 -6.371 0.222 1 97.19 84 MET A O 1
ATOM 652 N N . LYS A 1 85 ? -18.828 -4.293 -0.442 1 95.94 85 LYS A N 1
ATOM 653 C CA . LYS A 1 85 ? -20.188 -4.422 0.099 1 95.94 85 LYS A CA 1
ATOM 654 C C . LYS A 1 85 ? -20.953 -5.535 -0.604 1 95.94 85 LYS A C 1
ATOM 656 O O . LYS A 1 85 ? -21.594 -6.363 0.048 1 95.94 85 LYS A O 1
ATOM 661 N N . ILE A 1 86 ? -20.891 -5.559 -1.884 1 96.69 86 ILE A N 1
ATOM 662 C CA . ILE A 1 86 ? -21.609 -6.551 -2.682 1 96.69 86 ILE A CA 1
ATOM 663 C C . ILE A 1 86 ? -21.062 -7.941 -2.385 1 96.69 86 ILE A C 1
ATOM 665 O O . ILE A 1 86 ? -21.828 -8.883 -2.145 1 96.69 86 ILE A O 1
ATOM 669 N N . TYR A 1 87 ? -19.734 -8.109 -2.346 1 98.06 87 TYR A N 1
ATOM 670 C CA . TYR A 1 87 ? -19.109 -9.391 -2.041 1 98.06 87 TYR A CA 1
ATOM 671 C C . TYR A 1 87 ? -19.484 -9.859 -0.64 1 98.06 87 TYR A C 1
ATOM 673 O O . TYR A 1 87 ? -19.797 -11.039 -0.433 1 98.06 87 TYR A O 1
ATOM 681 N N . GLU A 1 88 ? -19.375 -8.93 0.305 1 97.38 88 GLU A N 1
ATOM 682 C CA . GLU A 1 88 ? -19.688 -9.297 1.683 1 97.38 88 GLU A CA 1
ATOM 683 C C . GLU A 1 88 ? -21.109 -9.812 1.805 1 97.38 88 GLU A C 1
ATOM 685 O O . GLU A 1 88 ? -21.359 -10.828 2.467 1 97.38 88 GLU A O 1
ATOM 690 N N . ASN A 1 89 ? -22.031 -9.125 1.161 1 96.88 89 ASN A N 1
ATOM 691 C CA . ASN A 1 89 ? -23.422 -9.555 1.173 1 96.88 89 ASN A CA 1
ATOM 692 C C . ASN A 1 89 ? -23.594 -10.922 0.508 1 96.88 89 ASN A C 1
ATOM 694 O O . ASN A 1 89 ? -24.281 -11.789 1.037 1 96.88 89 ASN A O 1
ATOM 698 N N . ALA A 1 90 ? -23.016 -11.109 -0.612 1 98.19 90 ALA A N 1
ATOM 699 C CA . ALA A 1 90 ? -23.141 -12.352 -1.37 1 98.19 90 ALA A CA 1
ATOM 700 C C . ALA A 1 90 ? -22.562 -13.531 -0.589 1 98.19 90 ALA A C 1
ATOM 702 O O . ALA A 1 90 ? -23.234 -14.562 -0.441 1 98.19 90 ALA A O 1
ATOM 703 N N . PHE A 1 91 ? -21.406 -13.414 -0.038 1 98.31 91 PHE A N 1
ATOM 704 C CA . PHE A 1 91 ? -20.75 -14.508 0.669 1 98.31 91 PHE A CA 1
ATOM 705 C C . PHE A 1 91 ? -21.469 -14.805 1.985 1 98.31 91 PHE A C 1
ATOM 707 O O . PHE A 1 91 ? -21.469 -15.945 2.451 1 98.31 91 PHE A O 1
ATOM 714 N N . ASN A 1 92 ? -22.047 -13.75 2.537 1 96.75 92 ASN A N 1
ATOM 715 C CA . ASN A 1 92 ? -22.75 -13.914 3.799 1 96.75 92 ASN A CA 1
ATOM 716 C C . ASN A 1 92 ? -23.906 -14.898 3.664 1 96.75 92 ASN A C 1
ATOM 718 O O . ASN A 1 92 ? -24.234 -15.617 4.613 1 96.75 92 ASN A O 1
ATOM 722 N N . PHE A 1 93 ? -24.531 -15.016 2.543 1 97.19 93 PHE A N 1
ATOM 723 C CA . PHE A 1 93 ? -25.625 -15.945 2.295 1 97.19 93 PHE A CA 1
ATOM 724 C C . PHE A 1 93 ? -25.172 -17.391 2.49 1 97.19 93 PHE A C 1
ATOM 726 O O . PHE A 1 93 ? -25.984 -18.266 2.771 1 97.19 93 PHE A O 1
ATOM 733 N N . PHE A 1 94 ? -23.938 -17.578 2.385 1 97.69 94 PHE A N 1
ATOM 734 C CA . PHE A 1 94 ? -23.422 -18.938 2.467 1 97.69 94 PHE A CA 1
ATOM 735 C C . PHE A 1 94 ? -22.594 -19.125 3.73 1 97.69 94 PHE A C 1
ATOM 737 O O . PHE A 1 94 ? -21.875 -20.109 3.873 1 97.69 94 PHE A O 1
ATOM 744 N N . GLY A 1 95 ? -22.578 -18.062 4.566 1 96.38 95 GLY A N 1
ATOM 745 C CA . GLY A 1 95 ? -21.906 -18.141 5.848 1 96.38 95 GLY A CA 1
ATOM 746 C C . GLY A 1 95 ? -20.391 -17.969 5.738 1 96.38 95 GLY A C 1
ATOM 747 O O . GLY A 1 95 ? -19.656 -18.328 6.652 1 96.38 95 GLY A O 1
ATOM 748 N N . GLN A 1 96 ? -19.922 -17.516 4.629 1 97.31 96 GLN A N 1
ATOM 749 C CA . GLN A 1 96 ? -18.5 -17.281 4.414 1 97.31 96 GLN A CA 1
ATOM 750 C C . GLN A 1 96 ? -18.125 -15.82 4.641 1 97.31 96 GLN A C 1
ATOM 752 O O . GLN A 1 96 ? -18.719 -14.93 4.035 1 97.31 96 GLN A O 1
ATOM 757 N N . LYS A 1 97 ? -17.219 -15.547 5.586 1 97.38 97 LYS A N 1
ATOM 758 C CA . LYS A 1 97 ? -16.75 -14.188 5.844 1 97.38 97 LYS A CA 1
ATOM 759 C C . LYS A 1 97 ? -15.57 -13.836 4.953 1 97.38 97 LYS A C 1
ATOM 761 O O . LYS A 1 97 ? -14.812 -14.711 4.543 1 97.38 97 LYS A O 1
ATOM 766 N N . ILE A 1 98 ? -15.469 -12.562 4.656 1 98.06 98 ILE A N 1
ATOM 767 C CA . ILE A 1 98 ? -14.438 -12.156 3.705 1 98.06 98 ILE A CA 1
ATOM 768 C C . ILE A 1 98 ? -13.562 -11.07 4.324 1 98.06 98 ILE A C 1
ATOM 770 O O . ILE A 1 98 ? -13.93 -10.461 5.332 1 98.06 98 ILE A O 1
ATOM 774 N N . SER A 1 99 ? -12.375 -10.906 3.803 1 97.94 99 SER A N 1
ATOM 775 C CA . SER A 1 99 ? -11.453 -9.812 4.113 1 97.94 99 SER A CA 1
ATOM 776 C C . SER A 1 99 ? -11.055 -9.055 2.854 1 97.94 99 SER A C 1
ATOM 778 O O . SER A 1 99 ? -11.219 -9.555 1.739 1 97.94 99 SER A O 1
ATOM 780 N N . GLN A 1 100 ? -10.617 -7.836 3.07 1 97.94 100 GLN A N 1
ATOM 781 C CA . GLN A 1 100 ? -10.141 -7.004 1.971 1 97.94 100 GLN A CA 1
ATOM 782 C C . GLN A 1 100 ? -8.633 -6.785 2.061 1 97.94 100 GLN A C 1
ATOM 784 O O . GLN A 1 100 ? -8.117 -6.418 3.117 1 97.94 100 GLN A O 1
ATOM 789 N N . ILE A 1 101 ? -7.973 -7.023 0.989 1 96.62 101 ILE A N 1
ATOM 790 C CA . ILE A 1 101 ? -6.551 -6.715 0.887 1 96.62 101 ILE A CA 1
ATOM 791 C C . ILE A 1 101 ? -6.289 -5.887 -0.369 1 96.62 101 ILE A C 1
ATOM 793 O O . ILE A 1 101 ? -6.707 -6.262 -1.467 1 96.62 101 ILE A O 1
ATOM 797 N N . LEU A 1 102 ? -5.762 -4.711 -0.239 1 94.81 102 LEU A N 1
ATOM 798 C CA . LEU A 1 102 ? -5.363 -3.855 -1.354 1 94.81 102 LEU A CA 1
ATOM 799 C C . LEU A 1 102 ? -3.846 -3.811 -1.489 1 94.81 102 LEU A C 1
ATOM 801 O O . LEU A 1 102 ? -3.139 -3.525 -0.519 1 94.81 102 LEU A O 1
ATOM 805 N N . LEU A 1 103 ? -3.381 -4.094 -2.742 1 92.94 103 LEU A N 1
ATOM 806 C CA . LEU A 1 103 ? -1.941 -4.242 -2.92 1 92.94 103 LEU A CA 1
ATOM 807 C C . LEU A 1 103 ? -1.483 -3.574 -4.211 1 92.94 103 LEU A C 1
ATOM 809 O O . LEU A 1 103 ? -2.299 -3.291 -5.094 1 92.94 103 LEU A O 1
ATOM 813 N N . THR A 1 104 ? -0.181 -3.291 -4.25 1 89.25 104 THR A N 1
ATOM 814 C CA . THR A 1 104 ? 0.526 -2.943 -5.477 1 89.25 104 THR A CA 1
ATOM 815 C C . THR A 1 104 ? 1.599 -3.98 -5.797 1 89.25 104 THR A C 1
ATOM 817 O O . THR A 1 104 ? 1.913 -4.832 -4.961 1 89.25 104 THR A O 1
ATOM 820 N N . LYS A 1 105 ? 2.146 -3.928 -7 1 86.69 105 LYS A N 1
ATOM 821 C CA . LYS A 1 105 ? 3.232 -4.824 -7.387 1 86.69 105 LYS A CA 1
ATOM 822 C C . LYS A 1 105 ? 4.426 -4.684 -6.445 1 86.69 105 LYS A C 1
ATOM 824 O O . LYS A 1 105 ? 5.086 -5.672 -6.121 1 86.69 105 LYS A O 1
ATOM 829 N N . ASP A 1 106 ? 4.609 -3.49 -5.941 1 84.81 106 ASP A N 1
ATOM 830 C CA . ASP A 1 106 ? 5.754 -3.189 -5.086 1 84.81 106 ASP A CA 1
ATOM 831 C C . ASP A 1 106 ? 5.656 -3.936 -3.756 1 84.81 106 ASP A C 1
ATOM 833 O O . ASP A 1 106 ? 6.672 -4.191 -3.105 1 84.81 106 ASP A O 1
ATOM 837 N N . ASP A 1 107 ? 4.48 -4.258 -3.379 1 88.69 107 ASP A N 1
ATOM 838 C CA . ASP A 1 107 ? 4.301 -4.953 -2.109 1 88.69 107 ASP A CA 1
ATOM 839 C C . ASP A 1 107 ? 4.871 -6.367 -2.172 1 88.69 107 ASP A C 1
ATOM 841 O O . ASP A 1 107 ? 5.262 -6.934 -1.148 1 88.69 107 ASP A O 1
ATOM 845 N N . PHE A 1 108 ? 5.012 -6.91 -3.371 1 87.69 108 PHE A N 1
ATOM 846 C CA . PHE A 1 108 ? 5.547 -8.258 -3.537 1 87.69 108 PHE A CA 1
ATOM 847 C C . PHE A 1 108 ? 7.066 -8.227 -3.621 1 87.69 108 PHE A C 1
ATOM 849 O O . PHE A 1 108 ? 7.73 -9.219 -3.312 1 87.69 108 PHE A O 1
ATOM 856 N N . THR A 1 109 ? 7.566 -7.09 -4.043 1 84.56 109 THR A N 1
ATOM 857 C CA . THR A 1 109 ? 9.008 -7.023 -4.285 1 84.56 109 THR A CA 1
ATOM 858 C C . THR A 1 109 ? 9.75 -6.617 -3.016 1 84.56 109 THR A C 1
ATOM 860 O O . THR A 1 109 ? 10.938 -6.902 -2.869 1 84.56 109 THR A O 1
ATOM 863 N N . ASN A 1 110 ? 9.062 -5.902 -2.133 1 82.38 110 ASN A N 1
ATOM 864 C CA . ASN A 1 110 ? 9.633 -5.539 -0.838 1 82.38 110 ASN A CA 1
ATOM 865 C C . ASN A 1 110 ? 9.508 -6.684 0.166 1 82.38 110 ASN A C 1
ATOM 867 O O . ASN A 1 110 ? 8.406 -7.062 0.553 1 82.38 110 ASN A O 1
ATOM 871 N N . ARG A 1 111 ? 10.609 -7.164 0.619 1 80.44 111 ARG A N 1
ATOM 872 C CA . ARG A 1 111 ? 10.633 -8.367 1.443 1 80.44 111 ARG A CA 1
ATOM 873 C C . ARG A 1 111 ? 9.797 -8.18 2.707 1 80.44 111 ARG A C 1
ATOM 875 O O . ARG A 1 111 ? 9.023 -9.062 3.076 1 80.44 111 ARG A O 1
ATOM 882 N N . LYS A 1 112 ? 10.008 -7.031 3.309 1 82.75 112 LYS A N 1
ATOM 883 C CA . LYS A 1 112 ? 9.289 -6.789 4.559 1 82.75 112 LYS A CA 1
ATOM 884 C C . LYS A 1 112 ? 7.781 -6.789 4.336 1 82.75 112 LYS A C 1
ATOM 886 O O . LYS A 1 112 ? 7.043 -7.453 5.066 1 82.75 112 LYS A O 1
ATOM 891 N N . ARG A 1 113 ? 7.293 -6.023 3.41 1 87.69 113 ARG A N 1
ATOM 892 C CA . ARG A 1 113 ? 5.867 -5.957 3.102 1 87.69 113 ARG A CA 1
ATOM 893 C C . ARG A 1 113 ? 5.336 -7.324 2.68 1 87.69 113 ARG A C 1
ATOM 895 O O . ARG A 1 113 ? 4.242 -7.723 3.082 1 87.69 113 ARG A O 1
ATOM 902 N N . PHE A 1 114 ? 6.133 -8.039 1.958 1 86.25 114 PHE A N 1
ATOM 903 C CA . PHE A 1 114 ? 5.742 -9.375 1.512 1 86.25 114 PHE A CA 1
ATOM 904 C C . PHE A 1 114 ? 5.551 -10.312 2.699 1 86.25 114 PHE A C 1
ATOM 906 O O . PHE A 1 114 ? 4.586 -11.07 2.746 1 86.25 114 PHE A O 1
ATOM 913 N N . LEU A 1 115 ? 6.445 -10.289 3.59 1 85.06 115 LEU A N 1
ATOM 914 C CA . LEU A 1 115 ? 6.344 -11.141 4.773 1 85.06 115 LEU A CA 1
ATOM 915 C C . LEU A 1 115 ? 5.109 -10.781 5.594 1 85.06 115 LEU A C 1
ATOM 917 O O . LEU A 1 115 ? 4.438 -11.664 6.125 1 85.06 115 LEU A O 1
ATOM 921 N N . ASN A 1 116 ? 4.848 -9.508 5.707 1 86.94 116 ASN A N 1
ATOM 922 C CA . ASN A 1 116 ? 3.645 -9.078 6.414 1 86.94 116 ASN A CA 1
ATOM 923 C C . ASN A 1 116 ? 2.381 -9.578 5.727 1 86.94 116 ASN A C 1
ATOM 925 O O . ASN A 1 116 ? 1.428 -9.992 6.391 1 86.94 116 ASN A O 1
ATOM 929 N N . LEU A 1 117 ? 2.385 -9.492 4.445 1 90.56 117 LEU A N 1
ATOM 930 C CA . LEU A 1 117 ? 1.268 -10.023 3.67 1 90.56 117 LEU A CA 1
ATOM 931 C C . LEU A 1 117 ? 1.081 -11.516 3.939 1 90.56 117 LEU A C 1
ATOM 933 O O . LEU A 1 117 ? -0.044 -11.977 4.145 1 90.56 117 LEU A O 1
ATOM 937 N N . LYS A 1 118 ? 2.162 -12.273 3.939 1 87.75 118 LYS A N 1
ATOM 938 C CA . LYS A 1 118 ? 2.105 -13.703 4.23 1 87.75 118 LYS A CA 1
ATOM 939 C C . LYS A 1 118 ? 1.517 -13.961 5.613 1 87.75 118 LYS A C 1
ATOM 941 O O . LYS A 1 118 ? 0.708 -14.875 5.793 1 87.75 118 LYS A O 1
ATOM 946 N N . ASN A 1 119 ? 1.936 -13.156 6.535 1 87 119 ASN A N 1
ATOM 947 C CA . ASN A 1 119 ? 1.402 -13.266 7.891 1 87 119 ASN A CA 1
ATOM 948 C C . ASN A 1 119 ? -0.109 -13.055 7.918 1 87 119 ASN A C 1
ATOM 950 O O . ASN A 1 119 ? -0.835 -13.805 8.57 1 87 119 ASN A O 1
ATOM 954 N N . THR A 1 120 ? -0.495 -12.047 7.238 1 91.69 120 THR A N 1
ATOM 955 C CA . THR A 1 120 ? -1.926 -11.773 7.137 1 91.69 120 THR A CA 1
ATOM 956 C C . THR A 1 120 ? -2.664 -12.984 6.57 1 91.69 120 THR A C 1
ATOM 958 O O . THR A 1 120 ? -3.699 -13.391 7.102 1 91.69 120 THR A O 1
ATOM 961 N N . LEU A 1 121 ? -2.137 -13.594 5.562 1 91.88 121 LEU A N 1
ATOM 962 C CA . LEU A 1 121 ? -2.775 -14.734 4.91 1 91.88 121 LEU A CA 1
ATOM 963 C C . LEU A 1 121 ? -2.828 -15.938 5.844 1 91.88 121 LEU A C 1
ATOM 965 O O . LEU A 1 121 ? -3.82 -16.672 5.867 1 91.88 121 LEU A O 1
ATOM 969 N N . ILE A 1 122 ? -1.784 -16.141 6.574 1 89.94 122 ILE A N 1
ATOM 970 C CA . ILE A 1 122 ? -1.763 -17.219 7.559 1 89.94 122 ILE A CA 1
ATOM 971 C C . ILE A 1 122 ? -2.867 -17 8.586 1 89.94 122 ILE A C 1
ATOM 973 O O . ILE A 1 122 ? -3.629 -17.922 8.898 1 89.94 122 ILE A O 1
ATOM 977 N N . GLY A 1 123 ? -2.947 -15.773 9.094 1 90.25 123 GLY A N 1
ATOM 978 C CA . GLY A 1 123 ? -4.004 -15.453 10.039 1 90.25 123 GLY A CA 1
ATOM 979 C C . GLY A 1 123 ? -5.395 -15.664 9.469 1 90.25 123 GLY A C 1
ATOM 980 O O . GLY A 1 123 ? -6.273 -16.188 10.156 1 90.25 123 GLY A O 1
ATOM 981 N N . LEU A 1 124 ? -5.586 -15.258 8.258 1 94.56 124 LEU A N 1
ATOM 982 C CA . LEU A 1 124 ? -6.883 -15.414 7.609 1 94.56 124 LEU A CA 1
ATOM 983 C C . LEU A 1 124 ? -7.23 -16.891 7.445 1 94.56 124 LEU A C 1
ATOM 985 O O . LEU A 1 124 ? -8.383 -17.281 7.633 1 94.56 124 LEU A O 1
ATOM 989 N N . ASN A 1 125 ? -6.219 -17.656 7.07 1 90.56 125 ASN A N 1
ATOM 990 C CA . ASN A 1 125 ? -6.418 -19.094 6.945 1 90.56 125 ASN A CA 1
ATOM 991 C C . ASN A 1 125 ? -6.836 -19.719 8.273 1 90.56 125 ASN A C 1
ATOM 993 O O . ASN A 1 125 ? -7.738 -20.547 8.312 1 90.56 125 ASN A O 1
ATOM 997 N N . GLN A 1 126 ? -6.195 -19.266 9.312 1 88.75 126 GLN A N 1
ATOM 998 C CA . GLN A 1 126 ? -6.516 -19.781 10.641 1 88.75 126 GLN A CA 1
ATOM 999 C C . GLN A 1 126 ? -7.953 -19.453 11.023 1 88.75 126 GLN A C 1
ATOM 1001 O O . GLN A 1 126 ? -8.594 -20.219 11.75 1 88.75 126 GLN A O 1
ATOM 1006 N N . LEU A 1 127 ? -8.438 -18.391 10.539 1 92.12 127 LEU A N 1
ATOM 1007 C CA . LEU A 1 127 ? -9.781 -17.922 10.891 1 92.12 127 LEU A CA 1
ATOM 1008 C C . LEU A 1 127 ? -10.797 -18.359 9.844 1 92.12 127 LEU A C 1
ATOM 1010 O O . LEU A 1 127 ? -11.984 -18.047 9.961 1 92.12 127 LEU A O 1
ATOM 1014 N N . ASN A 1 128 ? -10.375 -19.047 8.797 1 93.94 128 ASN A N 1
ATOM 1015 C CA . ASN A 1 128 ? -11.211 -19.516 7.699 1 93.94 128 ASN A CA 1
ATOM 1016 C C . ASN A 1 128 ? -11.922 -18.359 7.004 1 93.94 128 ASN A C 1
ATOM 1018 O O . ASN A 1 128 ? -13.133 -18.406 6.773 1 93.94 128 ASN A O 1
ATOM 1022 N N . ILE A 1 129 ? -11.195 -17.328 6.746 1 96.56 129 ILE A N 1
ATOM 1023 C CA . ILE A 1 129 ? -11.688 -16.125 6.105 1 96.56 129 ILE A CA 1
ATOM 1024 C C . ILE A 1 129 ? -11.211 -16.062 4.656 1 96.56 129 ILE A C 1
ATOM 1026 O O . ILE A 1 129 ? -10.055 -16.375 4.367 1 96.56 129 ILE A O 1
ATOM 1030 N N . LEU A 1 130 ? -12.102 -15.727 3.729 1 97.88 130 LEU A N 1
ATOM 1031 C CA . LEU A 1 130 ? -11.773 -15.594 2.314 1 97.88 130 LEU A CA 1
ATOM 1032 C C . LEU A 1 130 ? -11.172 -14.219 2.023 1 97.88 130 LEU A C 1
ATOM 1034 O O . LEU A 1 130 ? -11.844 -13.195 2.168 1 97.88 130 LEU A O 1
ATOM 1038 N N . PRO A 1 131 ? -9.898 -14.148 1.62 1 98 131 PRO A N 1
ATOM 1039 C CA . PRO A 1 131 ? -9.344 -12.867 1.186 1 98 131 PRO A CA 1
ATOM 1040 C C . PRO A 1 131 ? -9.797 -12.469 -0.216 1 98 131 PRO A C 1
ATOM 1042 O O . PRO A 1 131 ? -9.742 -13.281 -1.143 1 98 131 PRO A O 1
ATOM 1045 N N . ILE A 1 132 ? -10.289 -11.281 -0.354 1 98.38 132 ILE A N 1
ATOM 1046 C CA . ILE A 1 132 ? -10.547 -10.664 -1.649 1 98.38 132 ILE A CA 1
ATOM 1047 C C . ILE A 1 132 ? -9.531 -9.555 -1.903 1 98.38 132 ILE A C 1
ATOM 1049 O O . ILE A 1 132 ? -9.43 -8.602 -1.126 1 98.38 132 ILE A O 1
ATOM 1053 N N . ILE A 1 133 ? -8.789 -9.75 -2.994 1 96.81 133 ILE A N 1
ATOM 1054 C CA . ILE A 1 133 ? -7.645 -8.891 -3.273 1 96.81 133 ILE A CA 1
ATOM 1055 C C . ILE A 1 133 ? -7.934 -8.023 -4.496 1 96.81 133 ILE A C 1
ATOM 1057 O O . ILE A 1 133 ? -8.516 -8.492 -5.473 1 96.81 133 ILE A O 1
ATOM 1061 N N . ASN A 1 134 ? -7.582 -6.809 -4.387 1 94.06 134 ASN A N 1
ATOM 1062 C CA . ASN A 1 134 ? -7.57 -5.895 -5.527 1 94.06 134 ASN A CA 1
ATOM 1063 C C . ASN A 1 134 ? -6.348 -4.984 -5.504 1 94.06 134 ASN A C 1
ATOM 1065 O O . ASN A 1 134 ? -5.641 -4.91 -4.496 1 94.06 134 ASN A O 1
ATOM 1069 N N . GLU A 1 135 ? -6.141 -4.406 -6.613 1 92.75 135 GLU A N 1
ATOM 1070 C CA . GLU A 1 135 ? -5.074 -3.41 -6.688 1 92.75 135 GLU A CA 1
ATOM 1071 C C . GLU A 1 135 ? -5.418 -2.176 -5.859 1 92.75 135 GLU A C 1
ATOM 1073 O O . GLU A 1 135 ? -6.574 -1.76 -5.805 1 92.75 135 GLU A O 1
ATOM 1078 N N . ASN A 1 136 ? -4.426 -1.659 -5.191 1 92.88 136 ASN A N 1
ATOM 1079 C CA . ASN A 1 136 ? -4.578 -0.368 -4.531 1 92.88 136 ASN A CA 1
ATOM 1080 C C . ASN A 1 136 ? -4.391 0.789 -5.508 1 92.88 136 ASN A C 1
ATOM 1082 O O . ASN A 1 136 ? -3.34 1.432 -5.52 1 92.88 136 ASN A O 1
ATOM 1086 N N . ASP A 1 137 ? -5.391 1.148 -6.207 1 88.69 137 ASP A N 1
ATOM 1087 C CA . ASP A 1 137 ? -5.344 2.094 -7.32 1 88.69 137 ASP A CA 1
ATOM 1088 C C . ASP A 1 137 ? -5.09 3.514 -6.82 1 88.69 137 ASP A C 1
ATOM 1090 O O . ASP A 1 137 ? -4.695 4.387 -7.598 1 88.69 137 ASP A O 1
ATOM 1094 N N . SER A 1 138 ? -5.309 3.736 -5.531 1 90.12 138 SER A N 1
ATOM 1095 C CA . SER A 1 138 ? -5.125 5.074 -4.98 1 90.12 138 SER A CA 1
ATOM 1096 C C . SER A 1 138 ? -3.662 5.5 -5.027 1 90.12 138 SER A C 1
ATOM 1098 O O . SER A 1 138 ? -3.355 6.691 -5.035 1 90.12 138 SER A O 1
ATOM 1100 N N . ILE A 1 139 ? -2.785 4.512 -5.047 1 87.62 139 ILE A N 1
ATOM 1101 C CA . ILE A 1 139 ? -1.372 4.863 -4.98 1 87.62 139 ILE A CA 1
ATOM 1102 C C . ILE A 1 139 ? -0.623 4.219 -6.145 1 87.62 139 ILE A C 1
ATOM 1104 O O . ILE A 1 139 ? 0.609 4.168 -6.148 1 87.62 139 ILE A O 1
ATOM 1108 N N . SER A 1 140 ? -1.233 3.652 -6.992 1 81 140 SER A N 1
ATOM 1109 C CA . SER A 1 140 ? -0.577 2.994 -8.117 1 81 140 SER A CA 1
ATOM 1110 C C . SER A 1 140 ? -1.027 3.588 -9.445 1 81 140 SER A C 1
ATOM 1112 O O . SER A 1 140 ? -2.18 4.008 -9.586 1 81 140 SER A O 1
ATOM 1114 N N . THR A 1 141 ? -0.105 4.145 -10.359 1 60.31 141 THR A N 1
ATOM 1115 C CA . THR A 1 141 ? -0.474 4.629 -11.688 1 60.31 141 THR A CA 1
ATOM 1116 C C . THR A 1 141 ? -0.21 3.561 -12.742 1 60.31 141 THR A C 1
ATOM 1118 O O . THR A 1 141 ? -0.905 3.5 -13.758 1 60.31 141 THR A O 1
ATOM 1121 N N . GLU A 1 142 ? 1.194 3.119 -12.742 1 52.53 142 GLU A N 1
ATOM 1122 C CA . GLU A 1 142 ? 1.613 2.373 -13.922 1 52.53 142 GLU A CA 1
ATOM 1123 C C . GLU A 1 142 ? 0.505 1.444 -14.414 1 52.53 142 GLU A C 1
ATOM 1125 O O . GLU A 1 142 ? 0.266 1.332 -15.617 1 52.53 142 GLU A O 1
ATOM 1130 N N . GLU A 1 143 ? 0.029 0.664 -13.477 1 49.75 143 GLU A N 1
ATOM 1131 C CA . GLU A 1 143 ? -0.813 -0.488 -13.789 1 49.75 143 GLU A CA 1
ATOM 1132 C C . GLU A 1 143 ? -2.236 -0.056 -14.133 1 49.75 143 GLU A C 1
ATOM 1134 O O . GLU A 1 143 ? -3.047 -0.87 -14.578 1 49.75 143 GLU A O 1
ATOM 1139 N N . ILE A 1 144 ? -2.705 1.088 -13.633 1 45.12 144 ILE A N 1
ATOM 1140 C CA . ILE A 1 144 ? -4.066 1.468 -13.992 1 45.12 144 ILE A CA 1
ATOM 1141 C C . ILE A 1 144 ? -4.246 1.365 -15.508 1 45.12 144 ILE A C 1
ATOM 1143 O O . ILE A 1 144 ? -5.332 1.024 -15.984 1 45.12 144 ILE A O 1
ATOM 1147 N N . MET A 1 145 ? -3.307 1.728 -16.172 1 41.38 145 MET A N 1
ATOM 1148 C CA . MET A 1 145 ? -3.541 1.6 -17.609 1 41.38 145 MET A CA 1
ATOM 1149 C C . MET A 1 145 ? -3.836 0.151 -17.984 1 41.38 145 MET A C 1
ATOM 1151 O O . MET A 1 145 ? -4.633 -0.111 -18.891 1 41.38 145 MET A O 1
ATOM 1155 N N . PHE A 1 146 ? -3.236 -0.743 -17.469 1 42.78 146 PHE A N 1
ATOM 1156 C CA . PHE A 1 146 ? -3.506 -2.07 -18.016 1 42.78 146 PHE A CA 1
ATOM 1157 C C . PHE A 1 146 ? -4.113 -2.975 -16.953 1 42.78 146 PHE A C 1
ATOM 1159 O O . PHE A 1 146 ? -4.488 -4.113 -17.234 1 42.78 146 PHE A O 1
ATOM 1166 N N . GLY A 1 147 ? -4.715 -2.316 -15.891 1 53.31 147 GLY A N 1
ATOM 1167 C CA . GLY A 1 147 ? -5.406 -3.229 -14.992 1 53.31 147 GLY A CA 1
ATOM 1168 C C . GLY A 1 147 ? -4.652 -4.523 -14.758 1 53.31 147 GLY A C 1
ATOM 1169 O O . GLY A 1 147 ? -4.883 -5.516 -15.453 1 53.31 147 GLY A O 1
ATOM 1170 N N . ASP A 1 148 ? -3.549 -4.719 -14.062 1 74.94 148 ASP A N 1
ATOM 1171 C CA . ASP A 1 148 ? -2.633 -5.852 -14.125 1 74.94 148 ASP A CA 1
ATOM 1172 C C . ASP A 1 148 ? -2.932 -6.855 -13.016 1 74.94 148 ASP A C 1
ATOM 1174 O O . ASP A 1 148 ? -2.012 -7.434 -12.43 1 74.94 148 ASP A O 1
ATOM 1178 N N . ASN A 1 149 ? -4.391 -6.98 -12.805 1 89.31 149 ASN A N 1
ATOM 1179 C CA . ASN A 1 149 ? -4.762 -7.969 -11.797 1 89.31 149 ASN A CA 1
ATOM 1180 C C . ASN A 1 149 ? -4.32 -9.375 -12.195 1 89.31 149 ASN A C 1
ATOM 1182 O O . ASN A 1 149 ? -4.191 -10.258 -11.352 1 89.31 149 ASN A O 1
ATOM 1186 N N . ASP A 1 150 ? -4.039 -9.508 -13.5 1 92.06 150 ASP A N 1
ATOM 1187 C CA . ASP A 1 150 ? -3.484 -10.789 -13.922 1 92.06 150 ASP A CA 1
ATOM 1188 C C . ASP A 1 150 ? -2.098 -11.016 -13.328 1 92.06 150 ASP A C 1
ATOM 1190 O O . ASP A 1 150 ? -1.842 -12.055 -12.719 1 92.06 150 ASP A O 1
ATOM 1194 N N . MET A 1 151 ? -1.329 -10.031 -13.492 1 91.44 151 MET A N 1
ATOM 1195 C CA . MET A 1 151 ? 0.019 -10.133 -12.938 1 91.44 151 MET A CA 1
ATOM 1196 C C . MET A 1 151 ? -0.017 -10.211 -11.414 1 91.44 151 MET A C 1
ATOM 1198 O O . MET A 1 151 ? 0.712 -11 -10.812 1 91.44 151 MET A O 1
ATOM 1202 N N . LEU A 1 152 ? -0.883 -9.422 -10.836 1 91.75 152 LEU A N 1
ATOM 1203 C CA . LEU A 1 152 ? -1.044 -9.477 -9.383 1 91.75 152 LEU A CA 1
ATOM 1204 C C . LEU A 1 152 ? -1.425 -10.875 -8.93 1 91.75 152 LEU A C 1
ATOM 1206 O O . LEU A 1 152 ? -0.904 -11.375 -7.93 1 91.75 152 LEU A O 1
ATOM 1210 N N . SER A 1 153 ? -2.295 -11.5 -9.656 1 95.75 153 SER A N 1
ATOM 1211 C CA . SER A 1 153 ? -2.736 -12.844 -9.312 1 95.75 153 SER A CA 1
ATOM 1212 C C . SER A 1 153 ? -1.591 -13.844 -9.414 1 95.75 153 SER A C 1
ATOM 1214 O O . SER A 1 153 ? -1.473 -14.75 -8.586 1 95.75 153 SER A O 1
ATOM 1216 N N . ALA A 1 154 ? -0.796 -13.68 -10.461 1 94.31 154 ALA A N 1
ATOM 1217 C CA . ALA A 1 154 ? 0.378 -14.539 -10.602 1 94.31 154 ALA A CA 1
ATOM 1218 C C . ALA A 1 154 ? 1.339 -14.344 -9.43 1 94.31 154 ALA A C 1
ATOM 1220 O O . ALA A 1 154 ? 1.783 -15.32 -8.82 1 94.31 154 ALA A O 1
ATOM 1221 N N . MET A 1 155 ? 1.606 -13.117 -9.133 1 92.75 155 MET A N 1
ATOM 1222 C CA . MET A 1 155 ? 2.529 -12.805 -8.039 1 92.75 155 MET A CA 1
ATOM 1223 C C . MET A 1 155 ? 2.002 -13.344 -6.715 1 92.75 155 MET A C 1
ATOM 1225 O O . MET A 1 155 ? 2.756 -13.922 -5.93 1 92.75 155 MET A O 1
ATOM 1229 N N . PHE A 1 156 ? 0.755 -13.164 -6.543 1 93.31 156 PHE A N 1
ATOM 1230 C CA . PHE A 1 156 ? 0.134 -13.664 -5.32 1 93.31 156 PHE A CA 1
ATOM 1231 C C . PHE A 1 156 ? 0.237 -15.18 -5.246 1 93.31 156 PHE A C 1
ATOM 1233 O O . PHE A 1 156 ? 0.532 -15.742 -4.188 1 93.31 156 PHE A O 1
ATOM 1240 N N . SER A 1 157 ? -0.051 -15.812 -6.352 1 95 157 SER A N 1
ATOM 1241 C CA . SER A 1 157 ? -0.007 -17.281 -6.363 1 95 157 SER A CA 1
ATOM 1242 C C . SER A 1 157 ? 1.382 -17.781 -6 1 95 157 SER A C 1
ATOM 1244 O O . SER A 1 157 ? 1.513 -18.766 -5.25 1 95 157 SER A O 1
ATOM 1246 N N . ILE A 1 158 ? 2.365 -17.188 -6.484 1 91.75 158 ILE A N 1
ATOM 1247 C CA . ILE A 1 158 ? 3.746 -17.562 -6.199 1 91.75 158 ILE A CA 1
ATOM 1248 C C . ILE A 1 158 ? 4.059 -17.297 -4.73 1 91.75 158 ILE A C 1
ATOM 1250 O O . ILE A 1 158 ? 4.555 -18.172 -4.027 1 91.75 158 ILE A O 1
ATOM 1254 N N . GLY A 1 159 ? 3.729 -16.109 -4.258 1 88.06 159 GLY A N 1
ATOM 1255 C CA . GLY A 1 159 ? 4.016 -15.727 -2.885 1 88.06 159 GLY A CA 1
ATOM 1256 C C . GLY A 1 159 ? 3.309 -16.609 -1.864 1 88.06 159 GLY A C 1
ATOM 1257 O O . GLY A 1 159 ? 3.838 -16.844 -0.778 1 88.06 159 GLY A O 1
ATOM 1258 N N . TRP A 1 160 ? 2.123 -17.031 -2.213 1 89.88 160 TRP A N 1
ATOM 1259 C CA . TRP A 1 160 ? 1.307 -17.844 -1.314 1 89.88 160 TRP A CA 1
ATOM 1260 C C . TRP A 1 160 ? 1.626 -19.328 -1.473 1 89.88 160 TRP A C 1
ATOM 1262 O O . TRP A 1 160 ? 1.096 -20.156 -0.739 1 89.88 160 TRP A O 1
ATOM 1272 N N . ASN A 1 161 ? 2.484 -19.594 -2.424 1 89.12 161 ASN A N 1
ATOM 1273 C CA . ASN A 1 161 ? 2.781 -20.984 -2.77 1 89.12 161 ASN A CA 1
ATOM 1274 C C . ASN A 1 161 ? 1.51 -21.766 -3.082 1 89.12 161 ASN A C 1
ATOM 1276 O O . ASN A 1 161 ? 1.277 -22.844 -2.51 1 89.12 161 ASN A O 1
ATOM 1280 N N . ALA A 1 162 ? 0.693 -21.234 -3.926 1 94.94 162 ALA A N 1
ATOM 1281 C CA . ALA A 1 162 ? -0.575 -21.844 -4.305 1 94.94 162 ALA A CA 1
ATOM 1282 C C . ALA A 1 162 ? -0.343 -23.109 -5.141 1 94.94 162 ALA A C 1
ATOM 1284 O O . ALA A 1 162 ? 0.736 -23.297 -5.707 1 94.94 162 ALA A O 1
ATOM 1285 N N . ASP A 1 163 ? -1.37 -23.984 -5.121 1 96 163 ASP A N 1
ATOM 1286 C CA . ASP A 1 163 ? -1.35 -25.172 -5.969 1 96 163 ASP A CA 1
ATOM 1287 C C . ASP A 1 163 ? -1.914 -24.875 -7.355 1 96 163 ASP A C 1
ATOM 1289 O O . ASP A 1 163 ? -1.601 -25.562 -8.32 1 96 163 ASP A O 1
ATOM 1293 N N . GLY A 1 164 ? -2.723 -23.844 -7.43 1 97.12 164 GLY A N 1
ATOM 1294 C CA . GLY A 1 164 ? -3.363 -23.5 -8.695 1 97.12 164 GLY A CA 1
ATOM 1295 C C . GLY A 1 164 ? -3.658 -22.031 -8.836 1 97.12 164 GLY A C 1
ATOM 1296 O O . GLY A 1 164 ? -3.883 -21.328 -7.848 1 97.12 164 GLY A O 1
ATOM 1297 N N . LEU A 1 165 ? -3.676 -21.547 -10.117 1 98.12 165 LEU A N 1
ATOM 1298 C CA . LEU A 1 165 ? -4.117 -20.219 -10.516 1 98.12 165 LEU A CA 1
ATOM 1299 C C . LEU A 1 165 ? -5.09 -20.297 -11.688 1 98.12 165 LEU A C 1
ATOM 1301 O O . LEU A 1 165 ? -4.781 -20.891 -12.719 1 98.12 165 LEU A O 1
ATOM 1305 N N . MET A 1 166 ? -6.238 -19.781 -11.5 1 98.5 166 MET A N 1
ATOM 1306 C CA . MET A 1 166 ? -7.199 -19.672 -12.594 1 98.5 166 MET A CA 1
ATOM 1307 C C . MET A 1 166 ? -7.363 -18.219 -13.031 1 98.5 166 MET A C 1
ATOM 1309 O O . MET A 1 166 ? -7.809 -17.391 -12.25 1 98.5 166 MET A O 1
ATOM 1313 N N . LEU A 1 167 ? -6.996 -17.969 -14.258 1 97.31 167 LEU A N 1
ATOM 1314 C CA . LEU A 1 167 ? -7.289 -16.688 -14.875 1 97.31 167 LEU A CA 1
ATOM 1315 C C . LEU A 1 167 ? -8.602 -16.734 -15.648 1 97.31 167 LEU A C 1
ATOM 1317 O O . LEU A 1 167 ? -8.625 -17.125 -16.812 1 97.31 167 LEU A O 1
ATOM 1321 N N . MET A 1 168 ? -9.625 -16.328 -14.945 1 97.31 168 MET A N 1
ATOM 1322 C CA . MET A 1 168 ? -10.961 -16.391 -15.539 1 97.31 168 MET A CA 1
ATOM 1323 C C . MET A 1 168 ? -11.258 -15.125 -16.344 1 97.31 168 MET A C 1
ATOM 1325 O O . MET A 1 168 ? -11.172 -14.016 -15.812 1 97.31 168 MET A O 1
ATOM 1329 N N . THR A 1 169 ? -11.578 -15.32 -17.578 1 93.62 169 THR A N 1
ATOM 1330 C CA . THR A 1 169 ? -11.82 -14.234 -18.516 1 93.62 169 THR A CA 1
ATOM 1331 C C . THR A 1 169 ? -13.078 -14.492 -19.328 1 93.62 169 THR A C 1
ATOM 1333 O O . THR A 1 169 ? -13.867 -15.383 -19.016 1 93.62 169 THR A O 1
ATOM 1336 N N . SER A 1 170 ? -13.32 -13.594 -20.344 1 91.62 170 SER A N 1
ATOM 1337 C CA . SER A 1 170 ? -14.555 -13.695 -21.125 1 91.62 170 SER A CA 1
ATOM 1338 C C . SER A 1 170 ? -14.352 -14.578 -22.344 1 91.62 170 SER A C 1
ATOM 1340 O O . SER A 1 170 ? -15.305 -14.867 -23.078 1 91.62 170 SER A O 1
ATOM 1342 N N . VAL A 1 171 ? -13.141 -15.062 -22.547 1 90.31 171 VAL A N 1
ATOM 1343 C CA . VAL A 1 171 ? -12.875 -15.914 -23.688 1 90.31 171 VAL A CA 1
ATOM 1344 C C . VAL A 1 171 ? -12.633 -17.344 -23.219 1 90.31 171 VAL A C 1
ATOM 1346 O O . VAL A 1 171 ? -12.336 -17.578 -22.047 1 90.31 171 VAL A O 1
ATOM 1349 N N . ASP A 1 172 ? -12.672 -18.297 -24.141 1 94.12 172 ASP A N 1
ATOM 1350 C CA . ASP A 1 172 ? -12.633 -19.719 -23.797 1 94.12 172 ASP A CA 1
ATOM 1351 C C . ASP A 1 172 ? -11.195 -20.188 -23.562 1 94.12 172 ASP A C 1
ATOM 1353 O O . ASP A 1 172 ? -10.977 -21.266 -23.031 1 94.12 172 ASP A O 1
ATOM 1357 N N . GLY A 1 173 ? -10.258 -19.453 -23.906 1 94.12 173 GLY A N 1
ATOM 1358 C CA . GLY A 1 173 ? -8.844 -19.766 -23.781 1 94.12 173 GLY A CA 1
ATOM 1359 C C . GLY A 1 173 ? -7.969 -19.031 -24.766 1 94.12 173 GLY A C 1
ATOM 1360 O O . GLY A 1 173 ? -8.359 -17.984 -25.297 1 94.12 173 GLY A O 1
ATOM 1361 N N . VAL A 1 174 ? -6.773 -19.469 -24.922 1 92.31 174 VAL A N 1
ATOM 1362 C CA . VAL A 1 174 ? -5.852 -18.906 -25.906 1 92.31 174 VAL A CA 1
ATOM 1363 C C . VAL A 1 174 ? -6.07 -19.578 -27.266 1 92.31 174 VAL A C 1
ATOM 1365 O O . VAL A 1 174 ? -6.055 -20.797 -27.359 1 92.31 174 VAL A O 1
ATOM 1368 N N . TYR A 1 175 ? -6.285 -18.734 -28.172 1 89.56 175 TYR A N 1
ATOM 1369 C CA . TYR A 1 175 ? -6.52 -19.25 -29.531 1 89.56 175 TYR A CA 1
ATOM 1370 C C . TYR A 1 175 ? -5.219 -19.297 -30.328 1 89.56 175 TYR A C 1
ATOM 1372 O O . TYR A 1 175 ? -4.402 -18.375 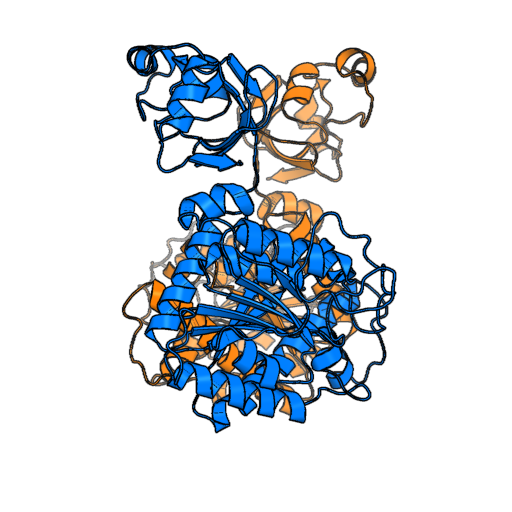-30.25 1 89.56 175 TYR A O 1
ATOM 1380 N N . ASN A 1 176 ? -5.09 -20.359 -31.047 1 86.31 176 ASN A N 1
ATOM 1381 C CA . ASN A 1 176 ? -3.955 -20.438 -31.969 1 86.31 176 ASN A CA 1
ATOM 1382 C C . ASN A 1 176 ? -4.254 -19.75 -33.281 1 86.31 176 ASN A C 1
ATOM 1384 O O . ASN A 1 176 ? -5.301 -19.109 -33.438 1 86.31 176 ASN A O 1
ATOM 1388 N N . ASP A 1 177 ? -3.307 -19.828 -34.188 1 82.38 177 ASP A N 1
ATOM 1389 C CA . ASP A 1 177 ? -3.414 -19.156 -35.469 1 82.38 177 ASP A CA 1
ATOM 1390 C C . ASP A 1 177 ? -4.582 -19.703 -36.281 1 82.38 177 ASP A C 1
ATOM 1392 O O . ASP A 1 177 ? -5.078 -19.031 -37.188 1 82.38 177 ASP A O 1
ATOM 1396 N N . GLU A 1 178 ? -5.055 -20.875 -36 1 84.75 178 GLU A N 1
ATOM 1397 C CA . GLU A 1 178 ? -6.18 -21.5 -36.688 1 84.75 178 GLU A CA 1
ATOM 1398 C C . GLU A 1 178 ? -7.5 -21.188 -35.969 1 84.75 178 GLU A C 1
ATOM 1400 O O . GLU A 1 178 ? -8.523 -21.812 -36.25 1 84.75 178 GLU A O 1
ATOM 1405 N N . LYS A 1 179 ? -7.418 -20.312 -35 1 87.31 179 LYS A N 1
ATOM 1406 C CA . LYS A 1 179 ? -8.594 -19.844 -34.25 1 87.31 179 LYS A CA 1
ATOM 1407 C C . LYS A 1 179 ? -9.188 -20.969 -33.406 1 87.31 179 LYS A C 1
ATOM 1409 O O . LYS A 1 179 ? -10.406 -21.078 -33.281 1 87.31 179 LYS A O 1
ATOM 1414 N N . LYS A 1 180 ? -8.359 -21.875 -33.125 1 90 180 LYS A N 1
ATOM 1415 C CA . LYS A 1 180 ? -8.742 -22.953 -32.219 1 90 180 LYS A CA 1
ATOM 1416 C C . LYS A 1 180 ? -8.125 -22.734 -30.828 1 90 180 LYS A C 1
ATOM 1418 O O . LYS A 1 180 ? -7.023 -22.203 -30.703 1 90 180 LYS A O 1
ATOM 1423 N N . ILE A 1 181 ? -8.852 -23.156 -29.844 1 91.25 181 ILE A N 1
ATOM 1424 C CA . ILE A 1 181 ? -8.367 -23.031 -28.484 1 91.25 181 ILE A CA 1
ATOM 1425 C C . ILE A 1 181 ? -7.223 -24.016 -28.25 1 91.25 181 ILE A C 1
ATOM 1427 O O . ILE A 1 181 ? -7.336 -25.203 -28.562 1 91.25 181 ILE A O 1
ATOM 1431 N N . MET A 1 182 ? -6.176 -23.562 -27.734 1 91.56 182 MET A N 1
ATOM 1432 C CA . MET A 1 182 ? -5.074 -24.422 -27.297 1 91.56 182 MET A CA 1
ATOM 1433 C C . MET A 1 182 ? -5.379 -25.078 -25.969 1 91.56 182 MET A C 1
ATOM 1435 O O . MET A 1 182 ? -5.512 -24.406 -24.953 1 91.56 182 MET A O 1
ATOM 1439 N N . LYS A 1 183 ? -5.52 -26.375 -25.969 1 93.19 183 LYS A N 1
ATOM 1440 C CA . LYS A 1 183 ? -5.797 -27.062 -24.703 1 93.19 183 LYS A CA 1
ATOM 1441 C C . LYS A 1 183 ? -4.625 -26.906 -23.734 1 93.19 183 LYS A C 1
ATOM 1443 O O . LYS A 1 183 ? -4.824 -26.75 -22.531 1 93.19 183 LYS A O 1
ATOM 1448 N N . GLU A 1 184 ? -3.443 -27.047 -24.234 1 93.62 184 GLU A N 1
ATOM 1449 C CA . GLU A 1 184 ? -2.207 -26.828 -23.5 1 93.62 184 GLU A CA 1
ATOM 1450 C C . GLU A 1 184 ? -1.35 -25.75 -24.172 1 93.62 184 GLU A C 1
ATOM 1452 O O . GLU A 1 184 ? -1.143 -25.781 -25.391 1 93.62 184 GLU A O 1
ATOM 1457 N N . PHE A 1 185 ? -0.944 -24.797 -23.359 1 91.69 185 PHE A N 1
ATOM 1458 C CA . PHE A 1 185 ? -0.113 -23.75 -23.922 1 91.69 185 PHE A CA 1
ATOM 1459 C C . PHE A 1 185 ? 1.269 -24.281 -24.281 1 91.69 185 PHE A C 1
ATOM 1461 O O . PHE A 1 185 ? 1.897 -24.984 -23.484 1 91.69 185 PHE A O 1
ATOM 1468 N N . LYS A 1 186 ? 1.707 -24.016 -25.5 1 82.75 186 LYS A N 1
ATOM 1469 C CA . LYS A 1 186 ? 3.047 -24.328 -25.984 1 82.75 186 LYS A CA 1
ATOM 1470 C C . LYS A 1 186 ? 3.766 -23.062 -26.453 1 82.75 186 LYS A C 1
ATOM 1472 O O . LYS A 1 186 ? 3.242 -22.312 -27.297 1 82.75 186 LYS A O 1
ATOM 1477 N N . ASP A 1 187 ? 4.855 -22.703 -25.75 1 72 187 ASP A N 1
ATOM 1478 C CA . ASP A 1 187 ? 5.598 -21.469 -26.016 1 72 187 ASP A CA 1
ATOM 1479 C C . ASP A 1 187 ? 5.812 -21.266 -27.516 1 72 187 ASP A C 1
ATOM 1481 O O . ASP A 1 187 ? 5.781 -20.141 -28.016 1 72 187 ASP A O 1
ATOM 1485 N N . GLU A 1 188 ? 6.074 -22.312 -28.188 1 65 188 GLU A N 1
ATOM 1486 C CA . GLU A 1 188 ? 6.414 -22.234 -29.609 1 65 188 GLU A CA 1
ATOM 1487 C C . GLU A 1 188 ? 5.172 -22.016 -30.469 1 65 188 GLU A C 1
ATOM 1489 O O . GLU A 1 188 ? 5.277 -21.812 -31.672 1 65 188 GLU A O 1
ATOM 1494 N N . SER A 1 189 ? 4.152 -21.875 -29.844 1 60.66 189 SER A N 1
ATOM 1495 C CA . SER A 1 189 ? 2.939 -21.812 -30.656 1 60.66 189 SER A CA 1
ATOM 1496 C C . SER A 1 189 ? 2.615 -20.375 -31.062 1 60.66 189 SER A C 1
ATOM 1498 O O . SER A 1 189 ? 2.844 -19.438 -30.297 1 60.66 189 SER A O 1
ATOM 1500 N N . SER A 1 190 ? 2.361 -20.156 -32.281 1 63.44 190 SER A N 1
ATOM 1501 C CA . SER A 1 190 ? 1.846 -18.875 -32.781 1 63.44 190 SER A CA 1
ATOM 1502 C C . SER A 1 190 ? 0.519 -18.516 -32.094 1 63.44 190 SER A C 1
ATOM 1504 O O . SER A 1 190 ? -0.403 -19.344 -32.062 1 63.44 190 SER A O 1
ATOM 1506 N N . ILE A 1 191 ? 0.504 -17.516 -31.406 1 69.5 191 ILE A N 1
ATOM 1507 C CA . ILE A 1 191 ? -0.662 -17.078 -30.641 1 69.5 191 ILE A CA 1
ATOM 1508 C C . ILE A 1 191 ? -1.437 -16.031 -31.438 1 69.5 191 ILE A C 1
ATOM 1510 O O . ILE A 1 191 ? -0.841 -15.133 -32.062 1 69.5 191 ILE A O 1
ATOM 1514 N N . LEU A 1 192 ? -2.717 -16.234 -31.641 1 55.94 192 LEU A N 1
ATOM 1515 C CA . LEU A 1 192 ? -3.564 -15.203 -32.219 1 55.94 192 LEU A CA 1
ATOM 1516 C C . LEU A 1 192 ? -3.732 -14.031 -31.266 1 55.94 192 LEU A C 1
ATOM 1518 O O . LEU A 1 192 ? -4.102 -14.219 -30.109 1 55.94 192 LEU A O 1
ATOM 1522 N N . SER A 1 193 ? -3.021 -12.875 -31.516 1 55.66 193 SER A N 1
ATOM 1523 C CA . SER A 1 193 ? -3.203 -11.695 -30.672 1 55.66 193 SER A CA 1
ATOM 1524 C C . SER A 1 193 ? -4.648 -11.219 -30.703 1 55.66 193 SER A C 1
ATOM 1526 O O . SER A 1 193 ? -5.203 -10.945 -31.766 1 55.66 193 SER A O 1
ATOM 1528 N N . MET A 1 194 ? -5.445 -11.758 -29.859 1 50.59 194 MET A N 1
ATOM 1529 C CA . MET A 1 194 ? -6.812 -11.258 -29.828 1 50.59 194 MET A CA 1
ATOM 1530 C C . MET A 1 194 ? -6.859 -9.828 -29.281 1 50.59 194 MET A C 1
ATOM 1532 O O . MET A 1 194 ? -6.047 -9.461 -28.438 1 50.59 194 MET A O 1
ATOM 1536 N N . LYS A 1 195 ? -7.684 -8.938 -29.953 1 47.56 195 LYS A N 1
ATOM 1537 C CA . LYS A 1 195 ? -7.898 -7.516 -29.703 1 47.56 195 LYS A CA 1
ATOM 1538 C C . LYS A 1 195 ? -8.406 -7.281 -28.281 1 47.56 195 LYS A C 1
ATOM 1540 O O . LYS A 1 195 ? -9.086 -8.133 -27.703 1 47.56 195 LYS A O 1
ATOM 1545 N N . LYS A 1 196 ? -8.102 -6.23 -27.578 1 49.84 196 LYS A N 1
ATOM 1546 C CA . LYS A 1 196 ? -8.492 -5.652 -26.281 1 49.84 196 LYS A CA 1
ATOM 1547 C C . LYS A 1 196 ? -10 -5.41 -26.234 1 49.84 196 LYS A C 1
ATOM 1549 O O . LYS A 1 196 ? -10.594 -4.957 -27.203 1 49.84 196 LYS A O 1
ATOM 1554 N N . THR A 1 197 ? -10.711 -6.184 -25.25 1 43.81 197 THR A N 1
ATOM 1555 C CA . THR A 1 197 ? -12.125 -5.871 -25.062 1 43.81 197 THR A CA 1
ATOM 1556 C C . THR A 1 197 ? -12.289 -4.539 -24.328 1 43.81 197 THR A C 1
ATOM 1558 O O . THR A 1 197 ? -11.336 -4.02 -23.75 1 43.81 197 THR A O 1
ATOM 1561 N N . SER A 1 198 ? -13.562 -3.93 -24.328 1 43.25 198 SER A N 1
ATOM 1562 C CA . SER A 1 198 ? -13.945 -2.586 -23.906 1 43.25 198 SER A CA 1
ATOM 1563 C C . SER A 1 198 ? -13.609 -2.35 -22.438 1 43.25 198 SER A C 1
ATOM 1565 O O . SER A 1 198 ? -13.289 -1.229 -22.031 1 43.25 198 SER A O 1
ATOM 1567 N N . TYR A 1 199 ? -13.734 -3.381 -21.547 1 42.97 199 TYR A N 1
ATOM 1568 C CA . TYR A 1 199 ? -13.602 -3.09 -20.125 1 42.97 199 TYR A CA 1
ATOM 1569 C C . TYR A 1 199 ? -12.312 -3.686 -19.562 1 42.97 199 TYR A C 1
ATOM 1571 O O . TYR A 1 199 ? -12.031 -3.551 -18.375 1 42.97 199 TYR A O 1
ATOM 1579 N N . GLY A 1 200 ? -11.617 -4.477 -20.438 1 49.44 200 GLY A N 1
ATOM 1580 C CA . GLY A 1 200 ? -10.422 -5.133 -19.922 1 49.44 200 GLY A CA 1
ATOM 1581 C C . GLY A 1 200 ? -9.148 -4.363 -20.219 1 49.44 200 GLY A C 1
ATOM 1582 O O . GLY A 1 200 ? -8.969 -3.83 -21.312 1 49.44 200 GLY A O 1
ATOM 1583 N N . SER A 1 201 ? -8.406 -3.922 -19.172 1 48.97 201 SER A N 1
ATOM 1584 C CA . SER A 1 201 ? -7.191 -3.125 -19.328 1 48.97 201 SER A CA 1
ATOM 1585 C C . SER A 1 201 ? -6.035 -3.971 -19.859 1 48.97 201 SER A C 1
ATOM 1587 O O . SER A 1 201 ? -5.062 -3.436 -20.391 1 48.97 201 SER A O 1
ATOM 1589 N N . GLY A 1 202 ? -6.113 -5.387 -19.594 1 58.5 202 GLY A N 1
ATOM 1590 C CA . GLY A 1 202 ? -5.008 -6.195 -20.078 1 58.5 202 GLY A CA 1
ATOM 1591 C C . GLY A 1 202 ? -5.387 -7.094 -21.234 1 58.5 202 GLY A C 1
ATOM 1592 O O . GLY A 1 202 ? -6.547 -7.484 -21.375 1 58.5 202 GLY A O 1
ATOM 1593 N N . GLY A 1 203 ? -4.734 -7.184 -22.281 1 72.25 203 GLY A N 1
ATOM 1594 C CA . GLY A 1 203 ? -4.953 -8.055 -23.422 1 72.25 203 GLY A CA 1
ATOM 1595 C C . GLY A 1 203 ? -4.492 -9.484 -23.172 1 72.25 203 GLY A C 1
ATOM 1596 O O . GLY A 1 203 ? -4.211 -9.859 -22.031 1 72.25 203 GLY A O 1
ATOM 1597 N N . ILE A 1 204 ? -4.695 -10.438 -24 1 82.81 204 ILE A N 1
ATOM 1598 C CA . ILE A 1 204 ? -4.402 -11.867 -23.922 1 82.81 204 ILE A CA 1
ATOM 1599 C C . ILE A 1 204 ? -2.922 -12.078 -23.625 1 82.81 204 ILE A C 1
ATOM 1601 O O . ILE A 1 204 ? -2.549 -13.062 -22.984 1 82.81 204 ILE A O 1
ATOM 1605 N N . ASN A 1 205 ? -2.137 -11.141 -24 1 83.06 205 ASN A N 1
ATOM 1606 C CA . ASN A 1 205 ? -0.702 -11.266 -23.766 1 83.06 205 ASN A CA 1
ATOM 1607 C C . ASN A 1 205 ? -0.367 -11.164 -22.281 1 83.06 205 ASN A C 1
ATOM 1609 O O . ASN A 1 205 ? 0.47 -11.914 -21.781 1 83.06 205 ASN A O 1
ATOM 1613 N N . SER A 1 206 ? -1.038 -10.266 -21.594 1 84.88 206 SER A N 1
ATOM 1614 C CA . SER A 1 206 ? -0.817 -10.125 -20.156 1 84.88 206 SER A CA 1
ATOM 1615 C C . SER A 1 206 ? -1.22 -11.391 -19.406 1 84.88 206 SER A C 1
ATOM 1617 O O . SER A 1 206 ? -0.527 -11.812 -18.484 1 84.88 206 SER A O 1
ATOM 1619 N N . LYS A 1 207 ? -2.291 -11.961 -19.859 1 91.38 207 LYS A N 1
ATOM 1620 C CA . LYS A 1 207 ? -2.748 -13.195 -19.234 1 91.38 207 LYS A CA 1
ATOM 1621 C C . LYS A 1 207 ? -1.76 -14.336 -19.484 1 91.38 207 LYS A C 1
ATOM 1623 O O . LYS A 1 207 ? -1.435 -15.094 -18.578 1 91.38 207 LYS A O 1
ATOM 1628 N N . ILE A 1 208 ? -1.262 -14.352 -20.656 1 91.38 208 ILE A N 1
ATOM 1629 C CA . ILE A 1 208 ? -0.298 -15.391 -21.016 1 91.38 208 ILE A CA 1
ATOM 1630 C C . ILE A 1 208 ? 0.98 -15.203 -20.203 1 91.38 208 ILE A C 1
ATOM 1632 O O . ILE A 1 208 ? 1.516 -16.172 -19.641 1 91.38 208 ILE A O 1
ATOM 1636 N N . ASP A 1 209 ? 1.446 -14.016 -20.125 1 90.12 209 ASP A N 1
ATOM 1637 C CA . ASP A 1 209 ? 2.652 -13.734 -19.344 1 90.12 209 ASP A CA 1
ATOM 1638 C C . ASP A 1 209 ? 2.469 -14.117 -17.875 1 90.12 209 ASP A C 1
ATOM 1640 O O . ASP A 1 209 ? 3.365 -14.703 -17.266 1 90.12 209 ASP A O 1
ATOM 1644 N N . SER A 1 210 ? 1.352 -13.805 -17.344 1 93.31 210 SER A N 1
ATOM 1645 C CA . SER A 1 210 ? 1.037 -14.133 -15.961 1 93.31 210 SER A CA 1
ATOM 1646 C C . SER A 1 210 ? 0.956 -15.641 -15.75 1 93.31 210 SER A C 1
ATOM 1648 O O . SER A 1 210 ? 1.462 -16.156 -14.758 1 93.31 210 SER A O 1
ATOM 1650 N N . ALA A 1 211 ? 0.352 -16.266 -16.688 1 94.81 211 ALA A N 1
ATOM 1651 C CA . ALA A 1 211 ? 0.222 -17.719 -16.609 1 94.81 211 ALA A CA 1
ATOM 1652 C C . ALA A 1 211 ? 1.587 -18.391 -16.672 1 94.81 211 ALA A C 1
ATOM 1654 O O . ALA A 1 211 ? 1.867 -19.328 -15.922 1 94.81 211 ALA A O 1
ATOM 1655 N N . LYS A 1 212 ? 2.402 -17.906 -17.578 1 92.12 212 LYS A N 1
ATOM 1656 C CA . LYS A 1 212 ? 3.752 -18.453 -17.719 1 92.12 212 LYS A CA 1
ATOM 1657 C C . LYS A 1 212 ? 4.551 -18.25 -16.422 1 92.12 212 LYS A C 1
ATOM 1659 O O . LYS A 1 212 ? 5.246 -19.156 -15.969 1 92.12 212 LYS A O 1
ATOM 1664 N N . LEU A 1 213 ? 4.434 -17.094 -15.898 1 90.44 213 LEU A N 1
ATOM 1665 C CA . LEU A 1 213 ? 5.141 -16.797 -14.664 1 90.44 213 LEU A CA 1
ATOM 1666 C C . LEU A 1 213 ? 4.754 -17.781 -13.562 1 90.44 213 LEU A C 1
ATOM 1668 O O . LEU A 1 213 ? 5.621 -18.328 -12.883 1 90.44 213 LEU A O 1
ATOM 1672 N N . SER A 1 214 ? 3.514 -18.031 -13.406 1 94.19 214 SER A N 1
ATOM 1673 C CA . SER A 1 214 ? 3.01 -18.922 -12.367 1 94.19 214 SER A CA 1
ATOM 1674 C C . SER A 1 214 ? 3.404 -20.359 -12.641 1 94.19 214 SER A C 1
ATOM 1676 O O . SER A 1 214 ? 3.918 -21.047 -11.758 1 94.19 214 SER A O 1
ATOM 1678 N N . SER A 1 215 ? 3.215 -20.781 -13.828 1 94.19 215 SER A N 1
ATOM 1679 C CA . SER A 1 215 ? 3.523 -22.172 -14.156 1 94.19 215 SER A CA 1
ATOM 1680 C C . SER A 1 215 ? 5.016 -22.453 -14.023 1 94.19 215 SER A C 1
ATOM 1682 O O . SER A 1 215 ? 5.414 -23.531 -13.57 1 94.19 215 SER A O 1
ATOM 1684 N N . ASN A 1 216 ? 5.805 -21.484 -14.383 1 89.5 216 ASN A N 1
ATOM 1685 C CA . ASN A 1 216 ? 7.254 -21.625 -14.25 1 89.5 216 ASN A CA 1
ATOM 1686 C C . ASN A 1 216 ? 7.672 -21.734 -12.789 1 89.5 216 ASN A C 1
ATOM 1688 O O . ASN A 1 216 ? 8.758 -22.25 -12.484 1 89.5 216 ASN A O 1
ATOM 1692 N N . SER A 1 217 ? 6.816 -21.328 -11.906 1 90.5 217 SER A N 1
ATOM 1693 C CA . SER A 1 217 ? 7.113 -21.391 -10.477 1 90.5 217 SER A CA 1
ATOM 1694 C C . SER A 1 217 ? 6.52 -22.641 -9.852 1 90.5 217 SER A C 1
ATOM 1696 O O . SER A 1 217 ? 6.57 -22.812 -8.633 1 90.5 217 SER A O 1
ATOM 1698 N N . GLY A 1 218 ? 5.953 -23.516 -10.656 1 92.88 218 GLY A N 1
ATOM 1699 C CA . GLY A 1 218 ? 5.453 -24.781 -10.164 1 92.88 218 GLY A CA 1
ATOM 1700 C C . GLY A 1 218 ? 3.973 -24.766 -9.836 1 92.88 218 GLY A C 1
ATOM 1701 O O . GLY A 1 218 ? 3.469 -25.641 -9.148 1 92.88 218 GLY A O 1
ATOM 1702 N N . ILE A 1 219 ? 3.223 -23.828 -10.352 1 95.12 219 ILE A N 1
ATOM 1703 C CA . ILE A 1 219 ? 1.805 -23.672 -10.039 1 95.12 219 ILE A CA 1
ATOM 1704 C C . ILE A 1 219 ? 0.966 -24.062 -11.258 1 95.12 219 ILE A C 1
ATOM 1706 O O . ILE A 1 219 ? 1.164 -23.531 -12.352 1 95.12 219 ILE A O 1
ATOM 1710 N N . LYS A 1 220 ? 0.043 -25 -11.094 1 96.75 220 LYS A N 1
ATOM 1711 C CA . LYS A 1 220 ? -0.904 -25.328 -12.156 1 96.75 220 LYS A CA 1
ATOM 1712 C C . LYS A 1 220 ? -1.762 -24.125 -12.516 1 96.75 220 LYS A C 1
ATOM 1714 O O . LYS A 1 220 ? -2.377 -23.5 -11.641 1 96.75 220 LYS A O 1
ATOM 1719 N N . THR A 1 221 ? -1.766 -23.734 -13.828 1 97.25 221 THR A N 1
ATOM 1720 C CA . THR A 1 221 ? -2.438 -22.484 -14.195 1 97.25 221 THR A CA 1
ATOM 1721 C C . THR A 1 221 ? -3.322 -22.688 -15.422 1 97.25 221 THR A C 1
ATOM 1723 O O . THR A 1 221 ? -3.006 -23.5 -16.297 1 97.25 221 THR A O 1
ATOM 1726 N N . CYS A 1 222 ? -4.438 -21.969 -15.492 1 97.88 222 CYS A N 1
ATOM 1727 C CA . CYS A 1 222 ? -5.246 -22.016 -16.703 1 97.88 222 CYS A CA 1
ATOM 1728 C C . CYS A 1 222 ? -5.801 -20.625 -17.031 1 97.88 222 CYS A C 1
ATOM 1730 O O . CYS A 1 222 ? -5.91 -19.781 -16.156 1 97.88 222 CYS A O 1
ATOM 1732 N N . ILE A 1 223 ? -5.988 -20.391 -18.281 1 96.75 223 ILE A N 1
ATOM 1733 C CA . ILE A 1 223 ? -6.82 -19.328 -18.797 1 96.75 223 ILE A CA 1
ATOM 1734 C C . ILE A 1 223 ? -8.133 -19.891 -19.328 1 96.75 223 ILE A C 1
ATOM 1736 O O . ILE A 1 223 ? -8.133 -20.719 -20.25 1 96.75 223 ILE A O 1
ATOM 1740 N N . CYS A 1 224 ? -9.234 -19.469 -18.766 1 97.5 224 CYS A N 1
ATOM 1741 C CA . CYS A 1 224 ? -10.484 -20.125 -19.141 1 97.5 224 CYS A CA 1
ATOM 1742 C C . CYS A 1 224 ? -11.641 -19.125 -19.109 1 97.5 224 CYS A C 1
ATOM 1744 O O . CYS A 1 224 ? -11.484 -18 -18.656 1 97.5 224 CYS A O 1
ATOM 1746 N N . ASN A 1 225 ? -12.773 -19.594 -19.656 1 97.19 225 ASN A N 1
ATOM 1747 C CA . ASN A 1 225 ? -14 -18.797 -19.672 1 97.19 225 ASN A CA 1
ATOM 1748 C C . ASN A 1 225 ? -14.641 -18.75 -18.281 1 97.19 225 ASN A C 1
ATOM 1750 O O . ASN A 1 225 ? -15.156 -19.75 -17.797 1 97.19 225 ASN A O 1
ATOM 1754 N N . GLY A 1 226 ? -14.648 -17.531 -17.688 1 97.25 226 GLY A N 1
ATOM 1755 C CA . GLY A 1 226 ? -15.141 -17.359 -16.328 1 97.25 226 GLY A CA 1
ATOM 1756 C C . GLY A 1 226 ? -16.656 -17.297 -16.25 1 97.25 226 GLY A C 1
ATOM 1757 O O . GLY A 1 226 ? -17.234 -17.359 -15.164 1 97.25 226 GLY A O 1
ATOM 1758 N N . LYS A 1 227 ? -17.344 -17.125 -17.375 1 96.69 227 LYS A N 1
ATOM 1759 C CA . LYS A 1 227 ? -18.812 -17.188 -17.375 1 96.69 227 LYS A CA 1
ATOM 1760 C C . LYS A 1 227 ? -19.297 -18.609 -17.062 1 96.69 227 LYS A C 1
ATOM 1762 O O . LYS A 1 227 ? -20.406 -18.797 -16.594 1 96.69 227 LYS A O 1
ATOM 1767 N N . LYS A 1 228 ? -18.469 -19.5 -17.375 1 97.31 228 LYS A N 1
ATOM 1768 C CA . LYS A 1 228 ? -18.734 -20.906 -17.078 1 97.31 228 LYS A CA 1
ATOM 1769 C C . LYS A 1 228 ? -18.094 -21.328 -15.758 1 97.31 228 LYS A C 1
ATOM 1771 O O . LYS A 1 228 ? -17 -21.891 -15.734 1 97.31 228 LYS A O 1
ATOM 1776 N N . LEU A 1 229 ? -18.828 -21.188 -14.672 1 97.94 229 LEU A N 1
ATOM 1777 C CA . LEU A 1 229 ? -18.281 -21.406 -13.336 1 97.94 229 LEU A CA 1
ATOM 1778 C C . LEU A 1 229 ? -17.953 -22.875 -13.125 1 97.94 229 LEU A C 1
ATOM 1780 O O . LEU A 1 229 ? -17.219 -23.234 -12.195 1 97.94 229 LEU A O 1
ATOM 1784 N N . GLU A 1 230 ? -18.453 -23.797 -13.984 1 97.12 230 GLU A N 1
ATOM 1785 C CA . GLU A 1 230 ? -18.125 -25.203 -13.922 1 97.12 230 GLU A CA 1
ATOM 1786 C C . GLU A 1 230 ? -16.641 -25.438 -14.172 1 97.12 230 GLU A C 1
ATOM 1788 O O . GLU A 1 230 ? -16.094 -26.484 -13.82 1 97.12 230 GLU A O 1
ATOM 1793 N N . ASN A 1 231 ? -16.047 -24.469 -14.836 1 97.88 231 ASN A N 1
ATOM 1794 C CA . ASN A 1 231 ? -14.617 -24.578 -15.094 1 97.88 231 ASN A CA 1
ATOM 1795 C C . ASN A 1 231 ? -13.82 -24.641 -13.789 1 97.88 231 ASN A C 1
ATOM 1797 O O . ASN A 1 231 ? -12.734 -25.234 -13.758 1 97.88 231 ASN A O 1
ATOM 1801 N N . ILE A 1 232 ? -14.312 -24.062 -12.688 1 98.12 232 ILE A N 1
ATOM 1802 C CA . ILE A 1 232 ? -13.648 -24.156 -11.391 1 98.12 232 ILE A CA 1
ATOM 1803 C C . ILE A 1 232 ? -13.586 -25.609 -10.945 1 98.12 232 ILE A C 1
ATOM 1805 O O . ILE A 1 232 ? -12.547 -26.094 -10.5 1 98.12 232 ILE A O 1
ATOM 1809 N N . ASP A 1 233 ? -14.656 -26.344 -11.141 1 96.12 233 ASP A N 1
ATOM 1810 C CA . ASP A 1 233 ? -14.703 -27.75 -10.781 1 96.12 233 ASP A CA 1
ATOM 1811 C C . ASP A 1 233 ? -13.766 -28.578 -11.672 1 96.12 233 ASP A C 1
ATOM 1813 O O . ASP A 1 233 ? -13.055 -29.453 -11.188 1 96.12 233 ASP A O 1
ATOM 1817 N N . TYR A 1 234 ? -13.875 -28.266 -12.93 1 96.44 234 TYR A N 1
ATOM 1818 C CA . TYR A 1 234 ? -12.992 -28.969 -13.852 1 96.44 234 TYR A CA 1
ATOM 1819 C C . TYR A 1 234 ? -11.531 -28.828 -13.43 1 96.44 234 TYR A C 1
ATOM 1821 O O . TYR A 1 234 ? -10.805 -29.812 -13.352 1 96.44 234 TYR A O 1
ATOM 1829 N N . PHE A 1 235 ? -11.141 -27.656 -13.109 1 96.88 235 PHE A N 1
ATOM 1830 C CA . PHE A 1 235 ? -9.758 -27.359 -12.742 1 96.88 235 PHE A CA 1
ATOM 1831 C C . PHE A 1 235 ? -9.359 -28.109 -11.484 1 96.88 235 PHE A C 1
ATOM 1833 O O . PHE A 1 235 ? -8.289 -28.734 -11.438 1 96.88 235 PHE A O 1
ATOM 1840 N N . ILE A 1 236 ? -10.18 -28.109 -10.477 1 95.5 236 ILE A N 1
ATOM 1841 C CA . ILE A 1 236 ? -9.906 -28.734 -9.188 1 95.5 236 ILE A CA 1
ATOM 1842 C C . ILE A 1 236 ? -9.82 -30.25 -9.352 1 95.5 236 ILE A C 1
ATOM 1844 O O . ILE A 1 236 ? -9.016 -30.906 -8.688 1 95.5 236 ILE A O 1
ATOM 1848 N N . ASN A 1 237 ? -10.625 -30.734 -10.273 1 93.88 237 ASN A N 1
ATOM 1849 C CA . ASN A 1 237 ? -10.68 -32.188 -10.492 1 93.88 237 ASN A CA 1
ATOM 1850 C C . ASN A 1 237 ? -9.656 -32.625 -11.531 1 93.88 237 ASN A C 1
ATOM 1852 O O . ASN A 1 237 ? -9.734 -33.75 -12.047 1 93.88 237 ASN A O 1
ATOM 1856 N N . ASN A 1 238 ? -8.797 -31.766 -11.938 1 92.56 238 ASN A N 1
ATOM 1857 C CA . ASN A 1 238 ? -7.715 -32.031 -12.883 1 92.56 238 ASN A CA 1
ATOM 1858 C C . ASN A 1 238 ? -8.25 -32.344 -14.281 1 92.56 238 ASN A C 1
ATOM 1860 O O . ASN A 1 238 ? -7.707 -33.188 -14.984 1 92.56 238 ASN A O 1
ATOM 1864 N N . GLU A 1 239 ? -9.375 -31.734 -14.539 1 93.06 239 GLU A N 1
ATOM 1865 C CA . GLU A 1 239 ? -9.914 -31.766 -15.898 1 93.06 239 GLU A CA 1
ATOM 1866 C C . GLU A 1 239 ? -9.531 -30.516 -16.672 1 93.06 239 GLU A C 1
ATOM 1868 O O . GLU A 1 239 ? -9.281 -29.453 -16.078 1 93.06 239 GLU A O 1
ATOM 1873 N N . SER A 1 240 ? -9.477 -30.656 -17.953 1 90.62 240 SER A N 1
ATOM 1874 C CA . SER A 1 240 ? -9.062 -29.531 -18.781 1 90.62 240 SER A CA 1
ATOM 1875 C C . SER A 1 240 ? -10.141 -28.453 -18.828 1 90.62 240 SER A C 1
ATOM 1877 O O . SER A 1 240 ? -11.336 -28.766 -18.906 1 90.62 240 SER A O 1
ATOM 1879 N N . CYS A 1 241 ? -9.703 -27.281 -18.688 1 94.06 241 CYS A N 1
ATOM 1880 C CA . CYS A 1 241 ? -10.555 -26.094 -18.828 1 94.06 241 CYS A CA 1
ATOM 1881 C C . CYS A 1 241 ? -9.805 -24.969 -19.531 1 94.06 241 CYS A C 1
ATOM 1883 O O . CYS A 1 241 ? -8.766 -24.516 -19.047 1 94.06 241 CYS A O 1
ATOM 1885 N N . GLY A 1 242 ? -10.32 -24.609 -20.688 1 96.38 242 GLY A N 1
ATOM 1886 C CA . GLY A 1 242 ? -9.648 -23.594 -21.469 1 96.38 242 GLY A CA 1
ATOM 1887 C C . GLY A 1 242 ? -8.25 -23.984 -21.906 1 96.38 242 GLY A C 1
ATOM 1888 O O . GLY A 1 242 ? -8.062 -25.062 -22.484 1 96.38 242 GLY A O 1
ATOM 1889 N N . THR A 1 243 ? -7.273 -23.094 -21.703 1 96.69 243 THR A N 1
ATOM 1890 C CA . THR A 1 243 ? -5.875 -23.391 -22 1 96.69 243 THR A CA 1
ATOM 1891 C C . THR A 1 243 ? -5.094 -23.625 -20.719 1 96.69 243 THR A C 1
ATOM 1893 O O . THR A 1 243 ? -5.031 -22.75 -19.844 1 96.69 243 THR A O 1
ATOM 1896 N N . MET A 1 244 ? -4.473 -24.797 -20.656 1 96.88 244 MET A N 1
ATOM 1897 C CA . MET A 1 244 ? -3.719 -25.188 -19.469 1 96.88 244 MET A CA 1
ATOM 1898 C C . MET A 1 244 ? -2.248 -24.812 -19.609 1 96.88 244 MET A C 1
ATOM 1900 O O . MET A 1 244 ? -1.671 -24.953 -20.688 1 96.88 244 MET A O 1
ATOM 1904 N N . PHE A 1 245 ? -1.736 -24.281 -18.531 1 95.38 245 PHE A N 1
ATOM 1905 C CA . PHE A 1 245 ? -0.302 -24.094 -18.344 1 95.38 245 PHE A CA 1
ATOM 1906 C C . PHE A 1 245 ? 0.215 -25.031 -17.25 1 95.38 245 PHE A C 1
ATOM 1908 O O . PHE A 1 245 ? -0.063 -24.828 -16.062 1 95.38 245 PHE A O 1
ATOM 1915 N N . PHE A 1 246 ? 0.959 -26.047 -17.578 1 93.19 246 PHE A N 1
ATOM 1916 C CA . PHE A 1 246 ? 1.375 -27.062 -16.609 1 93.19 246 PHE A CA 1
ATOM 1917 C C . PHE A 1 246 ? 2.594 -26.594 -15.828 1 93.19 246 PHE A C 1
ATOM 1919 O O . PHE A 1 246 ? 3.496 -25.969 -16.375 1 93.19 246 PHE A O 1
ATOM 1926 N N . PRO A 1 247 ? 2.58 -26.922 -14.547 1 92.75 247 PRO A N 1
ATOM 1927 C CA . PRO A 1 247 ? 3.631 -26.422 -13.656 1 92.75 247 PRO A CA 1
ATOM 1928 C C . PRO A 1 247 ? 4.977 -27.109 -13.891 1 92.75 247 PRO A C 1
ATOM 1930 O O . PRO A 1 247 ? 5.02 -28.312 -14.156 1 92.75 247 PRO A O 1
ATOM 1933 N N . LYS A 1 248 ? 6.008 -26.328 -13.844 1 88.25 248 LYS A N 1
ATOM 1934 C CA . LYS A 1 248 ? 7.344 -26.891 -13.688 1 88.25 248 LYS A CA 1
ATOM 1935 C C . LYS A 1 248 ? 7.562 -27.406 -12.266 1 88.25 248 LYS A C 1
ATOM 1937 O O . LYS A 1 248 ? 6.609 -27.547 -11.5 1 88.25 248 LYS A O 1
ATOM 1942 N N . LYS A 1 249 ? 8.758 -27.797 -11.969 1 86.12 249 LYS A N 1
ATOM 1943 C CA . LYS A 1 249 ? 9.055 -28.281 -10.625 1 86.12 249 LYS A CA 1
ATOM 1944 C C . LYS A 1 249 ? 8.805 -27.203 -9.578 1 86.12 249 LYS A C 1
ATOM 1946 O O . LYS A 1 249 ? 9.211 -26.047 -9.758 1 86.12 249 LYS A O 1
ATOM 1951 N N . LYS A 1 250 ? 8.125 -27.609 -8.578 1 82.69 250 LYS A N 1
ATOM 1952 C CA . LYS A 1 250 ? 7.766 -26.656 -7.527 1 82.69 250 LYS A CA 1
ATOM 1953 C C . LYS A 1 250 ? 8.992 -26.25 -6.715 1 82.69 250 LYS A C 1
ATOM 1955 O O . LYS A 1 250 ? 9.82 -27.094 -6.363 1 82.69 250 LYS A O 1
ATOM 1960 N N . ILE A 1 251 ? 9.133 -25 -6.598 1 81.88 251 ILE A N 1
ATOM 1961 C CA . ILE A 1 251 ? 10.227 -24.406 -5.836 1 81.88 251 ILE A CA 1
ATOM 1962 C C . ILE A 1 251 ? 9.719 -23.953 -4.473 1 81.88 251 ILE A C 1
ATOM 1964 O O . ILE A 1 251 ? 8.562 -23.547 -4.344 1 81.88 251 ILE A O 1
ATOM 1968 N N . LYS A 1 252 ? 10.625 -24.062 -3.432 1 81.5 252 LYS A N 1
ATOM 1969 C CA . LYS A 1 252 ? 10.258 -23.594 -2.096 1 81.5 252 LYS A CA 1
ATOM 1970 C C . LYS A 1 252 ? 9.875 -22.125 -2.107 1 81.5 252 LYS A C 1
ATOM 1972 O O . LYS A 1 252 ? 10.43 -21.344 -2.887 1 81.5 252 LYS A O 1
ATOM 1977 N N . ASN A 1 253 ? 9.047 -21.766 -1.173 1 79.62 253 ASN A N 1
ATOM 1978 C CA . ASN A 1 253 ? 8.406 -20.453 -1.149 1 79.62 253 ASN A CA 1
ATOM 1979 C C . ASN A 1 253 ? 9.445 -19.344 -1.158 1 79.62 253 ASN A C 1
ATOM 1981 O O . ASN A 1 253 ? 9.367 -18.422 -1.974 1 79.62 253 ASN A O 1
ATOM 1985 N N . ARG A 1 254 ? 10.375 -19.469 -0.283 1 80.88 254 ARG A N 1
ATOM 1986 C CA . ARG A 1 254 ? 11.367 -18.391 -0.186 1 80.88 254 ARG A CA 1
ATOM 1987 C C . ARG A 1 254 ? 12.156 -18.266 -1.483 1 80.88 254 ARG A C 1
ATOM 1989 O O . ARG A 1 254 ? 12.367 -17.156 -1.981 1 80.88 254 ARG A O 1
ATOM 1996 N N . LYS A 1 255 ? 12.555 -19.359 -2.025 1 87.94 255 LYS A N 1
ATOM 1997 C CA . LYS A 1 255 ? 13.32 -19.344 -3.266 1 87.94 255 LYS A CA 1
ATOM 1998 C C . LYS A 1 255 ? 12.469 -18.859 -4.438 1 87.94 255 LYS A C 1
ATOM 2000 O O . LYS A 1 255 ? 12.969 -18.156 -5.316 1 87.94 255 LYS A O 1
ATOM 2005 N N . ALA A 1 256 ? 11.258 -19.25 -4.422 1 88.19 256 ALA A N 1
ATOM 2006 C CA . ALA A 1 256 ? 10.352 -18.766 -5.461 1 88.19 256 ALA A CA 1
ATOM 2007 C C . ALA A 1 256 ? 10.227 -17.25 -5.418 1 88.19 256 ALA A C 1
ATOM 2009 O O . ALA A 1 256 ? 10.234 -16.594 -6.461 1 88.19 256 ALA A O 1
ATOM 2010 N N . TRP A 1 257 ? 10.133 -16.719 -4.215 1 88.56 257 TRP A N 1
ATOM 2011 C CA . TRP A 1 257 ? 10.07 -15.273 -4.066 1 88.56 257 TRP A CA 1
ATOM 2012 C C . TRP A 1 257 ? 11.336 -14.617 -4.609 1 88.56 257 TRP A C 1
ATOM 2014 O O . TRP A 1 257 ? 11.266 -13.641 -5.355 1 88.56 257 TRP A O 1
ATOM 2024 N N . ILE A 1 258 ? 12.43 -15.203 -4.242 1 89.88 258 ILE A N 1
ATOM 2025 C CA . ILE A 1 258 ? 13.719 -14.641 -4.645 1 89.88 258 ILE A CA 1
ATOM 2026 C C . ILE A 1 258 ? 13.812 -14.617 -6.168 1 89.88 258 ILE A C 1
ATOM 2028 O O . ILE A 1 258 ? 14.172 -13.594 -6.754 1 89.88 258 ILE A O 1
ATOM 2032 N N . ILE A 1 259 ? 13.367 -15.633 -6.762 1 88.62 259 ILE A N 1
ATOM 2033 C CA . ILE A 1 259 ? 13.562 -15.82 -8.195 1 88.62 259 ILE A CA 1
ATOM 2034 C C . ILE A 1 259 ? 12.531 -15 -8.961 1 88.62 259 ILE A C 1
ATOM 2036 O O . ILE A 1 259 ? 12.883 -14.281 -9.906 1 88.62 259 ILE A O 1
ATOM 2040 N N . PHE A 1 260 ? 11.328 -15.016 -8.492 1 87.12 260 PHE A N 1
ATOM 2041 C CA . PHE A 1 260 ? 10.266 -14.594 -9.391 1 87.12 260 PHE A CA 1
ATOM 2042 C C . PHE A 1 260 ? 9.703 -13.242 -8.969 1 87.12 260 PHE A C 1
ATOM 2044 O O . PHE A 1 260 ? 9.125 -12.523 -9.789 1 87.12 260 PHE A O 1
ATOM 2051 N N . LEU A 1 261 ? 9.859 -12.883 -7.754 1 87.88 261 LEU A N 1
ATOM 2052 C CA . LEU A 1 261 ? 9.094 -11.734 -7.281 1 87.88 261 LEU A CA 1
ATOM 2053 C C . LEU A 1 261 ? 10.016 -10.602 -6.855 1 87.88 261 LEU A C 1
ATOM 2055 O O . LEU A 1 261 ? 9.648 -9.43 -6.957 1 87.88 261 LEU A O 1
ATOM 2059 N N . SER A 1 262 ? 11.211 -10.891 -6.383 1 87.75 262 SER A N 1
ATOM 2060 C CA . SER A 1 262 ? 12.094 -9.867 -5.82 1 87.75 262 SER A CA 1
ATOM 2061 C C . SER A 1 262 ? 12.672 -8.977 -6.91 1 87.75 262 SER A C 1
ATOM 2063 O O . SER A 1 262 ? 12.734 -9.375 -8.078 1 87.75 262 SER A O 1
ATOM 2065 N N . LYS A 1 263 ? 12.977 -7.805 -6.516 1 86.81 263 LYS A N 1
ATOM 2066 C CA . LYS A 1 263 ? 13.703 -6.898 -7.395 1 86.81 263 LYS A CA 1
ATOM 2067 C C . LYS A 1 263 ? 15.188 -6.863 -7.039 1 86.81 263 LYS A C 1
ATOM 2069 O O . LYS A 1 263 ? 15.547 -6.676 -5.871 1 86.81 263 LYS A O 1
ATOM 2074 N N . SER A 1 264 ? 16.047 -7.062 -8.078 1 91 264 SER A N 1
ATOM 2075 C CA . SER A 1 264 ? 17.484 -7.062 -7.852 1 91 264 SER A CA 1
ATOM 2076 C C . SER A 1 264 ? 18.031 -5.641 -7.793 1 91 264 SER A C 1
ATOM 2078 O O . SER A 1 264 ? 17.625 -4.777 -8.578 1 91 264 SER A O 1
ATOM 2080 N N . LYS A 1 265 ? 18.859 -5.434 -6.852 1 88.88 265 LYS A N 1
ATOM 2081 C CA . LYS A 1 265 ? 19.453 -4.113 -6.695 1 88.88 265 LYS A CA 1
ATOM 2082 C C . LYS A 1 265 ? 20.906 -4.109 -7.156 1 88.88 265 LYS A C 1
ATOM 2084 O O . LYS A 1 265 ? 21.578 -3.08 -7.09 1 88.88 265 LYS A O 1
ATOM 2089 N N . GLY A 1 266 ? 21.359 -5.242 -7.625 1 91.25 266 GLY A N 1
ATOM 2090 C CA . GLY A 1 266 ? 22.734 -5.367 -8.086 1 91.25 266 GLY A CA 1
ATOM 2091 C C . GLY A 1 266 ? 23.016 -6.68 -8.789 1 91.25 266 GLY A C 1
ATOM 2092 O O . GLY A 1 266 ? 22.094 -7.457 -9.047 1 91.25 266 GLY A O 1
ATOM 2093 N N . ARG A 1 267 ? 24.297 -6.824 -9.195 1 95.31 267 ARG A N 1
ATOM 2094 C CA . ARG A 1 267 ? 24.75 -8.016 -9.906 1 95.31 267 ARG A CA 1
ATOM 2095 C C . ARG A 1 267 ? 26.094 -8.508 -9.344 1 95.31 267 ARG A C 1
ATOM 2097 O O . ARG A 1 267 ? 26.969 -7.703 -9.023 1 95.31 267 ARG A O 1
ATOM 2104 N N . VAL A 1 268 ? 26.125 -9.773 -9.188 1 96.94 268 VAL A N 1
ATOM 2105 C CA . VAL A 1 268 ? 27.375 -10.43 -8.781 1 96.94 268 VAL A CA 1
ATOM 2106 C C . VAL A 1 268 ? 27.812 -11.422 -9.852 1 96.94 268 VAL A C 1
ATOM 2108 O O . VAL A 1 268 ? 27 -12.234 -10.312 1 96.94 268 VAL A O 1
ATOM 2111 N N . PHE A 1 269 ? 29.031 -11.32 -10.234 1 97.25 269 PHE A N 1
ATOM 2112 C CA . PHE A 1 269 ? 29.594 -12.258 -11.203 1 97.25 269 PHE A CA 1
ATOM 2113 C C . PHE A 1 269 ? 30.516 -13.258 -10.508 1 97.25 269 PHE A C 1
ATOM 2115 O O . PHE A 1 269 ? 31.406 -12.867 -9.742 1 97.25 269 PHE A O 1
ATOM 2122 N N . ILE A 1 270 ? 30.344 -14.508 -10.852 1 98 270 ILE A N 1
ATOM 2123 C CA . ILE A 1 270 ? 31.047 -15.531 -10.086 1 98 270 ILE A CA 1
ATOM 2124 C C . ILE A 1 270 ? 31.875 -16.406 -11.023 1 98 270 ILE A C 1
ATOM 2126 O O . ILE A 1 270 ? 31.594 -16.469 -12.227 1 98 270 ILE A O 1
ATOM 2130 N N . ASN A 1 271 ? 32.906 -17.047 -10.469 1 97.19 271 ASN A N 1
ATOM 2131 C CA . ASN A 1 271 ? 33.75 -17.938 -11.258 1 97.19 271 ASN A CA 1
ATOM 2132 C C . ASN A 1 271 ? 33.125 -19.328 -11.352 1 97.19 271 ASN A C 1
ATOM 2134 O O . ASN A 1 271 ? 32.062 -19.594 -10.789 1 97.19 271 ASN A O 1
ATOM 2138 N N . SER A 1 272 ? 33.844 -20.188 -12.039 1 96.44 272 SER A N 1
ATOM 2139 C CA . SER A 1 272 ? 33.312 -21.516 -12.32 1 96.44 272 SER A CA 1
ATOM 2140 C C . SER A 1 272 ? 33.188 -22.344 -11.047 1 96.44 272 SER A C 1
ATOM 2142 O O . SER A 1 272 ? 32.25 -23.125 -10.914 1 96.44 272 SER A O 1
ATOM 2144 N N . GLY A 1 273 ? 34.125 -22.219 -10.211 1 96.38 273 GLY A N 1
ATOM 2145 C CA . GLY A 1 273 ? 34.062 -22.938 -8.945 1 96.38 273 GLY A CA 1
ATOM 2146 C C . GLY A 1 273 ? 32.812 -22.578 -8.141 1 96.38 273 GLY A C 1
ATOM 2147 O O . GLY A 1 273 ? 32.156 -23.453 -7.594 1 96.38 273 GLY A O 1
ATOM 2148 N N . ALA A 1 274 ? 32.562 -21.297 -8.023 1 97.06 274 ALA A N 1
ATOM 2149 C CA . ALA A 1 274 ? 31.375 -20.828 -7.309 1 97.06 274 ALA A CA 1
ATOM 2150 C C . ALA A 1 274 ? 30.109 -21.312 -7.992 1 97.06 274 ALA A C 1
ATOM 2152 O O . ALA A 1 274 ? 29.125 -21.672 -7.328 1 97.06 274 ALA A O 1
ATOM 2153 N N . LYS A 1 275 ? 30.062 -21.281 -9.297 1 96.56 275 LYS A N 1
ATOM 2154 C CA . LYS A 1 275 ? 28.906 -21.766 -10.047 1 96.56 275 LYS A CA 1
ATOM 2155 C C . LYS A 1 275 ? 28.594 -23.219 -9.703 1 96.56 275 LYS A C 1
ATOM 2157 O O . LYS A 1 275 ? 27.453 -23.578 -9.438 1 96.56 275 LYS A O 1
ATOM 2162 N N . GLU A 1 276 ? 29.594 -24.016 -9.703 1 95.69 276 GLU A N 1
ATOM 2163 C CA . GLU A 1 276 ? 29.453 -25.422 -9.344 1 95.69 276 GLU A CA 1
ATOM 2164 C C . GLU A 1 276 ? 28.922 -25.578 -7.926 1 95.69 276 GLU A C 1
ATOM 2166 O O . GLU A 1 276 ? 28.062 -26.438 -7.664 1 95.69 276 GLU A O 1
ATOM 2171 N N . ALA A 1 277 ? 29.484 -24.812 -7.055 1 95.62 277 ALA A N 1
ATOM 2172 C CA . ALA A 1 277 ? 29.031 -24.859 -5.664 1 95.62 277 ALA A CA 1
ATOM 2173 C C . ALA A 1 277 ? 27.547 -24.547 -5.555 1 95.62 277 ALA A C 1
ATOM 2175 O O . ALA A 1 277 ? 26.812 -25.219 -4.809 1 95.62 277 ALA A O 1
ATOM 2176 N N . LEU A 1 278 ? 27.062 -23.547 -6.289 1 95.31 278 LEU A N 1
ATOM 2177 C CA . LEU A 1 278 ? 25.656 -23.156 -6.258 1 95.31 278 LEU A CA 1
ATOM 2178 C C . LEU A 1 278 ? 24.766 -24.281 -6.809 1 95.31 278 LEU A C 1
ATOM 2180 O O . LEU A 1 278 ? 23.688 -24.531 -6.289 1 95.31 278 LEU A O 1
ATOM 2184 N N . GLU A 1 279 ? 25.234 -24.922 -7.828 1 91.94 279 GLU A N 1
ATOM 2185 C CA . GLU A 1 279 ? 24.484 -26.047 -8.414 1 91.94 279 GLU A CA 1
ATOM 2186 C C . GLU A 1 279 ? 24.359 -27.203 -7.43 1 91.94 279 GLU A C 1
ATOM 2188 O O . GLU A 1 279 ? 23.422 -28 -7.516 1 91.94 279 GLU A O 1
ATOM 2193 N N . GLU A 1 280 ? 25.328 -27.25 -6.512 1 93.62 280 GLU A N 1
ATOM 2194 C CA . GLU A 1 280 ? 25.297 -28.266 -5.465 1 93.62 280 GLU A CA 1
ATOM 2195 C C . GLU A 1 280 ? 24.594 -27.75 -4.215 1 93.62 280 GLU A C 1
ATOM 2197 O O . GLU A 1 280 ? 24.734 -28.328 -3.133 1 93.62 280 GLU A O 1
ATOM 2202 N N . ASN A 1 281 ? 23.922 -26.672 -4.316 1 92.81 281 ASN A N 1
ATOM 2203 C CA . ASN A 1 281 ? 23.141 -26.078 -3.234 1 92.81 281 ASN A CA 1
ATOM 2204 C C . ASN A 1 281 ? 24.031 -25.625 -2.086 1 92.81 281 ASN A C 1
ATOM 2206 O O . ASN A 1 281 ? 23.719 -25.844 -0.918 1 92.81 281 ASN A O 1
ATOM 2210 N N . LYS A 1 282 ? 25.156 -25.109 -2.441 1 94.62 282 LYS A N 1
ATOM 2211 C CA . LYS A 1 282 ? 26.047 -24.516 -1.447 1 94.62 282 LYS A CA 1
ATOM 2212 C C . LYS A 1 282 ? 25.953 -22.984 -1.459 1 94.62 282 LYS A C 1
ATOM 2214 O O . LYS A 1 282 ? 25.359 -22.406 -2.373 1 94.62 282 LYS A O 1
ATOM 2219 N N . SER A 1 283 ? 26.438 -22.375 -0.375 1 96.25 283 SER A N 1
ATOM 2220 C CA . SER A 1 283 ? 26.438 -20.922 -0.249 1 96.25 283 SER A CA 1
ATOM 2221 C C . SER A 1 283 ? 27.453 -20.281 -1.196 1 96.25 283 SER A C 1
ATOM 2223 O O . SER A 1 283 ? 28.359 -20.953 -1.682 1 96.25 283 SER A O 1
ATOM 2225 N N . LEU A 1 284 ? 27.203 -19.094 -1.512 1 97.31 284 LEU A N 1
ATOM 2226 C CA . LEU A 1 284 ? 28.156 -18.328 -2.293 1 97.31 284 LEU A CA 1
ATOM 2227 C C . LEU A 1 284 ? 29.188 -17.656 -1.384 1 97.31 284 LEU A C 1
ATOM 2229 O O . LEU A 1 284 ? 28.828 -16.812 -0.561 1 97.31 284 LEU A O 1
ATOM 2233 N N . LEU A 1 285 ? 30.375 -18.031 -1.562 1 96.69 285 LEU A N 1
ATOM 2234 C CA . LEU A 1 285 ? 31.469 -17.438 -0.807 1 96.69 285 LEU A CA 1
ATOM 2235 C C . LEU A 1 285 ? 32.156 -16.328 -1.614 1 96.69 285 LEU A C 1
ATOM 2237 O O . LEU A 1 285 ? 32.188 -16.391 -2.846 1 96.69 285 LEU A O 1
ATOM 2241 N N . SER A 1 286 ? 32.75 -15.398 -0.899 1 96.31 286 SER A N 1
ATOM 2242 C CA . SER A 1 286 ? 33.344 -14.234 -1.539 1 96.31 286 SER A CA 1
ATOM 2243 C C . SER A 1 286 ? 34.531 -14.648 -2.426 1 96.31 286 SER A C 1
ATOM 2245 O O . SER A 1 286 ? 34.812 -13.977 -3.422 1 96.31 286 SER A O 1
ATOM 2247 N N . ILE A 1 287 ? 35.188 -15.703 -2.098 1 96.25 287 ILE A N 1
ATOM 2248 C CA . ILE A 1 287 ? 36.375 -16.156 -2.824 1 96.25 287 ILE A CA 1
ATOM 2249 C C . ILE A 1 287 ? 35.969 -16.5 -4.262 1 96.25 287 ILE A C 1
ATOM 2251 O O . ILE A 1 287 ? 36.844 -16.484 -5.156 1 96.25 287 ILE A O 1
ATOM 2255 N N . GLY A 1 288 ? 34.719 -16.797 -4.492 1 96.94 288 GLY A N 1
ATOM 2256 C CA . GLY A 1 288 ? 34.25 -17.203 -5.816 1 96.94 288 GLY A CA 1
ATOM 2257 C C . GLY A 1 288 ? 33.688 -16.047 -6.633 1 96.94 288 GLY A C 1
ATOM 2258 O O . GLY A 1 288 ? 33.219 -16.25 -7.75 1 96.94 288 GLY A O 1
ATOM 2259 N N . VAL A 1 289 ? 33.75 -14.852 -6.141 1 97.88 289 VAL A N 1
ATOM 2260 C CA . VAL A 1 289 ? 33.156 -13.688 -6.805 1 97.88 289 VAL A CA 1
ATOM 2261 C C . VAL A 1 289 ? 34.25 -12.938 -7.578 1 97.88 289 VAL A C 1
ATOM 2263 O O . VAL A 1 289 ? 35.344 -12.727 -7.074 1 97.88 289 VAL A O 1
ATOM 2266 N N . ILE A 1 290 ? 33.938 -12.539 -8.789 1 97 290 ILE A N 1
ATOM 2267 C CA . ILE A 1 290 ? 34.875 -11.891 -9.695 1 97 290 ILE A CA 1
ATOM 2268 C C . ILE A 1 290 ? 34.656 -10.375 -9.664 1 97 290 ILE A C 1
ATOM 2270 O O . ILE A 1 290 ? 35.625 -9.609 -9.555 1 97 290 ILE A O 1
ATOM 2274 N N . LYS A 1 291 ? 33.469 -9.984 -9.82 1 95.44 291 LYS A N 1
ATOM 2275 C CA . LYS A 1 291 ? 33.125 -8.57 -9.82 1 95.44 291 LYS A CA 1
ATOM 2276 C C . LYS A 1 291 ? 31.672 -8.352 -9.391 1 95.44 291 LYS A C 1
ATOM 2278 O O . LYS A 1 291 ? 30.875 -9.297 -9.383 1 95.44 291 LYS A O 1
ATOM 2283 N N . VAL A 1 292 ? 31.453 -7.16 -8.938 1 95.12 292 VAL A N 1
ATOM 2284 C CA . VAL A 1 292 ? 30.109 -6.805 -8.484 1 95.12 292 VAL A CA 1
ATOM 2285 C C . VAL A 1 292 ? 29.734 -5.43 -9.023 1 95.12 292 VAL A C 1
ATOM 2287 O O . VAL A 1 292 ? 30.594 -4.582 -9.25 1 95.12 292 VAL A O 1
ATOM 2290 N N . TYR A 1 293 ? 28.438 -5.316 -9.367 1 89.88 293 TYR A N 1
ATOM 2291 C CA . TYR A 1 293 ? 27.891 -4.043 -9.805 1 89.88 293 TYR A CA 1
ATOM 2292 C C . TYR A 1 293 ? 26.594 -3.713 -9.062 1 89.88 293 TYR A C 1
ATOM 2294 O O . TYR A 1 293 ? 25.938 -4.609 -8.531 1 89.88 293 TYR A O 1
ATOM 2302 N N . GLY A 1 294 ? 26.297 -2.402 -8.992 1 86.5 294 GLY A N 1
ATOM 2303 C CA . GLY A 1 294 ? 25.016 -1.971 -8.477 1 86.5 294 GLY A CA 1
ATOM 2304 C C . GLY A 1 294 ? 25.125 -1.171 -7.195 1 86.5 294 GLY A C 1
ATOM 2305 O O . GLY A 1 294 ? 26.172 -0.61 -6.895 1 86.5 294 GLY A O 1
ATOM 2306 N N . SER A 1 295 ? 24.062 -0.884 -6.496 1 80.69 295 SER A N 1
ATOM 2307 C CA . SER A 1 295 ? 23.938 -0.224 -5.199 1 80.69 295 SER A CA 1
ATOM 2308 C C . SER A 1 295 ? 22.984 -0.983 -4.281 1 80.69 295 SER A C 1
ATOM 2310 O O . SER A 1 295 ? 21.781 -0.801 -4.355 1 80.69 295 SER A O 1
ATOM 2312 N N . PHE A 1 296 ? 23.609 -1.839 -3.551 1 87.19 296 PHE A N 1
ATOM 2313 C CA . PHE A 1 296 ? 22.797 -2.672 -2.672 1 87.19 296 PHE A CA 1
ATOM 2314 C C . PHE A 1 296 ? 23.344 -2.639 -1.246 1 87.19 296 PHE A C 1
ATOM 2316 O O . PHE A 1 296 ? 24.5 -2.303 -1.021 1 87.19 296 PHE A O 1
ATOM 2323 N N . GLU A 1 297 ? 22.422 -2.867 -0.307 1 85.19 297 GLU A N 1
ATOM 2324 C CA . GLU A 1 297 ? 22.719 -3.021 1.111 1 85.19 297 GLU A CA 1
ATOM 2325 C C . GLU A 1 297 ? 22.5 -4.457 1.573 1 85.19 297 GLU A C 1
ATOM 2327 O O . GLU A 1 297 ? 21.953 -5.273 0.834 1 85.19 297 GLU A O 1
ATOM 2332 N N . LYS A 1 298 ? 23.031 -4.727 2.77 1 87.31 298 LYS A N 1
ATOM 2333 C CA . LYS A 1 298 ? 22.75 -6.031 3.367 1 87.31 298 LYS A CA 1
ATOM 2334 C C . LYS A 1 298 ? 21.266 -6.344 3.346 1 87.31 298 LYS A C 1
ATOM 2336 O O . LYS A 1 298 ? 20.438 -5.496 3.703 1 87.31 298 LYS A O 1
ATOM 2341 N N . GLY A 1 299 ? 20.938 -7.531 2.879 1 88.25 299 GLY A N 1
ATOM 2342 C CA . GLY A 1 299 ? 19.547 -7.945 2.857 1 88.25 299 GLY A CA 1
ATOM 2343 C C . GLY A 1 299 ? 18.875 -7.719 1.516 1 88.25 299 GLY A C 1
ATOM 2344 O O . GLY A 1 299 ? 17.75 -8.188 1.283 1 88.25 299 GLY A O 1
ATOM 2345 N N . ASP A 1 300 ? 19.516 -7.012 0.629 1 89.56 300 ASP A N 1
ATOM 2346 C CA . ASP A 1 300 ? 18.969 -6.777 -0.708 1 89.56 300 ASP A CA 1
ATOM 2347 C C . ASP A 1 300 ? 19.172 -8 -1.601 1 89.56 300 ASP A C 1
ATOM 2349 O O . ASP A 1 300 ? 19.984 -8.875 -1.293 1 89.56 300 ASP A O 1
ATOM 2353 N N . VAL A 1 301 ? 18.359 -8.031 -2.672 1 94.19 301 VAL A N 1
ATOM 2354 C CA . VAL A 1 301 ? 18.484 -9.109 -3.645 1 94.19 301 VAL A CA 1
ATOM 2355 C C . VAL A 1 301 ? 19.422 -8.68 -4.773 1 94.19 301 VAL A C 1
ATOM 2357 O O . VAL A 1 301 ? 19.359 -7.539 -5.246 1 94.19 301 VAL A O 1
ATOM 2360 N N . VAL A 1 302 ? 20.328 -9.625 -5.203 1 95.31 302 VAL A N 1
ATOM 2361 C CA . VAL A 1 302 ? 21.219 -9.375 -6.328 1 95.31 302 VAL A CA 1
ATOM 2362 C C . VAL A 1 302 ? 21.109 -10.508 -7.344 1 95.31 302 VAL A C 1
ATOM 2364 O O . VAL A 1 302 ? 20.797 -11.648 -6.977 1 95.31 302 VAL A O 1
ATOM 2367 N N . ASP A 1 303 ? 21.312 -10.188 -8.586 1 96.06 303 ASP A N 1
ATOM 2368 C CA . ASP A 1 303 ? 21.422 -11.203 -9.625 1 96.06 303 ASP A CA 1
ATOM 2369 C C . ASP A 1 303 ? 22.797 -11.859 -9.609 1 96.06 303 ASP A C 1
ATOM 2371 O O . ASP A 1 303 ? 23.797 -11.203 -9.336 1 96.06 303 ASP A O 1
ATOM 2375 N N . ILE A 1 304 ? 22.812 -13.117 -9.898 1 97.12 304 ILE A N 1
ATOM 2376 C CA . ILE A 1 304 ? 24.062 -13.867 -9.953 1 97.12 304 ILE A CA 1
ATOM 2377 C C . ILE A 1 304 ? 24.344 -14.297 -11.391 1 97.12 304 ILE A C 1
ATOM 2379 O O . ILE A 1 304 ? 23.516 -14.953 -12.023 1 97.12 304 ILE A O 1
ATOM 2383 N N . TYR A 1 305 ? 25.438 -13.914 -11.828 1 96.75 305 TYR A N 1
ATOM 2384 C CA . TYR A 1 305 ? 25.859 -14.234 -13.188 1 96.75 305 TYR A CA 1
ATOM 2385 C C . TYR A 1 305 ? 27.125 -15.078 -13.18 1 96.75 305 TYR A C 1
ATOM 2387 O O . TYR A 1 305 ? 27.938 -14.977 -12.258 1 96.75 305 TYR A O 1
ATOM 2395 N N . ASP A 1 306 ? 27.281 -15.859 -14.25 1 96.06 306 ASP A N 1
ATOM 2396 C CA . ASP A 1 306 ? 28.531 -16.609 -14.391 1 96.06 306 ASP A CA 1
ATOM 2397 C C . ASP A 1 306 ? 29.547 -15.844 -15.227 1 96.06 306 ASP A C 1
ATOM 2399 O O . ASP A 1 306 ? 29.344 -14.656 -15.516 1 96.06 306 ASP A O 1
ATOM 2403 N N . GLU A 1 307 ? 30.688 -16.484 -15.492 1 94.19 307 GLU A N 1
ATOM 2404 C CA . GLU A 1 307 ? 31.781 -15.852 -16.203 1 94.19 307 GLU A CA 1
ATOM 2405 C C . GLU A 1 307 ? 31.391 -15.508 -17.641 1 94.19 307 GLU A C 1
ATOM 2407 O O . GLU A 1 307 ? 31.953 -14.586 -18.234 1 94.19 307 GLU A O 1
ATOM 2412 N N . ASN A 1 308 ? 30.406 -16.219 -18.141 1 93.75 308 ASN A N 1
ATOM 2413 C CA . ASN A 1 308 ? 29.938 -15.977 -19.5 1 93.75 308 ASN A CA 1
ATOM 2414 C C . ASN A 1 308 ? 28.828 -14.922 -19.531 1 93.75 308 ASN A C 1
ATOM 2416 O O . ASN A 1 308 ? 28.188 -14.711 -20.562 1 93.75 308 ASN A O 1
ATOM 2420 N N . GLU A 1 309 ? 28.5 -14.359 -18.328 1 93 309 GLU A N 1
ATOM 2421 C CA . GLU A 1 309 ? 27.484 -13.328 -18.141 1 93 309 GLU A CA 1
ATOM 2422 C C . GLU A 1 309 ? 26.094 -13.875 -18.391 1 93 309 GLU A C 1
ATOM 2424 O O . GLU A 1 309 ? 25.203 -13.148 -18.859 1 93 309 GLU A O 1
ATOM 2429 N N . ASP A 1 310 ? 26.078 -15.164 -18.25 1 93.44 310 ASP A N 1
ATOM 2430 C CA . ASP A 1 310 ? 24.75 -15.781 -18.188 1 93.44 310 ASP A CA 1
ATOM 2431 C C . ASP A 1 310 ? 24.188 -15.734 -16.766 1 93.44 310 ASP A C 1
ATOM 2433 O O . ASP A 1 310 ? 24.891 -16.062 -15.812 1 93.44 310 ASP A O 1
ATOM 2437 N N . LYS A 1 311 ? 22.906 -15.336 -16.719 1 94.25 311 LYS A N 1
ATOM 2438 C CA . LYS A 1 311 ? 22.281 -15.289 -15.398 1 94.25 311 LYS A CA 1
ATOM 2439 C C . LYS A 1 311 ? 21.984 -16.703 -14.883 1 94.25 311 L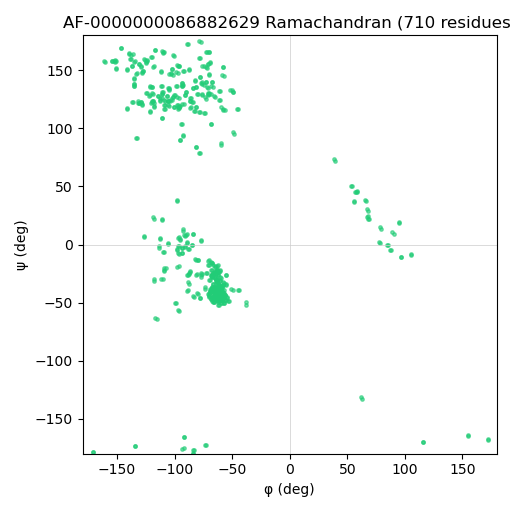YS A C 1
ATOM 2441 O O . LYS A 1 311 ? 21.359 -17.5 -15.57 1 94.25 311 LYS A O 1
ATOM 2446 N N . ILE A 1 312 ? 22.5 -16.953 -13.641 1 93.38 312 ILE A N 1
ATOM 2447 C CA . ILE A 1 312 ? 22.344 -18.297 -13.109 1 93.38 312 ILE A CA 1
ATOM 2448 C C . ILE A 1 312 ? 21.328 -18.281 -11.969 1 93.38 312 ILE A C 1
ATOM 2450 O O . ILE A 1 312 ? 20.828 -19.328 -11.547 1 93.38 312 ILE A O 1
ATOM 2454 N N . GLY A 1 313 ? 21.109 -17.109 -11.406 1 94.62 313 GLY A N 1
ATOM 2455 C CA . GLY A 1 313 ? 20.141 -17.031 -10.312 1 94.62 313 GLY A CA 1
ATOM 2456 C C . GLY A 1 313 ? 20.125 -15.672 -9.641 1 94.62 313 GLY A C 1
ATOM 2457 O O . GLY A 1 313 ? 20.562 -14.68 -10.219 1 94.62 313 GLY A O 1
ATOM 2458 N N . LYS A 1 314 ? 19.438 -15.664 -8.484 1 95.62 314 LYS A N 1
ATOM 2459 C CA . LYS A 1 314 ? 19.344 -14.508 -7.598 1 95.62 314 LYS A CA 1
ATOM 2460 C C . LYS A 1 314 ? 19.562 -14.906 -6.141 1 95.62 314 LYS A C 1
ATOM 2462 O O . LYS A 1 314 ? 19.422 -16.078 -5.785 1 95.62 314 LYS A O 1
ATOM 2467 N N . GLY A 1 315 ? 19.953 -13.898 -5.32 1 95.38 315 GLY A N 1
ATOM 2468 C CA . GLY A 1 315 ? 20.125 -14.203 -3.908 1 95.38 315 GLY A CA 1
ATOM 2469 C C . GLY A 1 315 ? 20.109 -12.969 -3.027 1 95.38 315 GLY A C 1
ATOM 2470 O O . GLY A 1 315 ? 20.328 -11.852 -3.51 1 95.38 315 GLY A O 1
ATOM 2471 N N . ILE A 1 316 ? 19.797 -13.219 -1.773 1 93.5 316 ILE A N 1
ATOM 2472 C CA . ILE A 1 316 ? 19.844 -12.164 -0.764 1 93.5 316 ILE A CA 1
ATOM 2473 C C . ILE A 1 316 ? 21.266 -12.031 -0.222 1 93.5 316 ILE A C 1
ATOM 2475 O O . ILE A 1 316 ? 21.797 -12.969 0.376 1 93.5 316 ILE A O 1
ATOM 2479 N N . ILE A 1 317 ? 21.766 -10.867 -0.354 1 94.88 317 ILE A N 1
ATOM 2480 C CA . ILE A 1 317 ? 23.188 -10.68 -0.079 1 94.88 317 ILE A CA 1
ATOM 2481 C C . ILE A 1 317 ? 23.375 -10.273 1.38 1 94.88 317 ILE A C 1
ATOM 2483 O O . ILE A 1 317 ? 22.562 -9.531 1.938 1 94.88 317 ILE A O 1
ATOM 2487 N N . ASN A 1 318 ? 24.562 -10.703 1.922 1 93.19 318 ASN A N 1
ATOM 2488 C CA . ASN A 1 318 ? 24.797 -10.508 3.348 1 93.19 318 ASN A CA 1
ATOM 2489 C C . ASN A 1 318 ? 25.641 -9.266 3.611 1 93.19 318 ASN A C 1
ATOM 2491 O O . ASN A 1 318 ? 25.922 -8.93 4.766 1 93.19 318 ASN A O 1
ATOM 2495 N N . TYR A 1 319 ? 26.078 -8.625 2.602 1 90.25 319 TYR A N 1
ATOM 2496 C CA . TYR A 1 319 ? 26.953 -7.465 2.73 1 90.25 319 TYR A CA 1
ATOM 2497 C C . TYR A 1 319 ? 26.531 -6.359 1.766 1 90.25 319 TYR A C 1
ATOM 2499 O O . TYR A 1 319 ? 25.938 -6.633 0.718 1 90.25 319 TYR A O 1
ATOM 2507 N N . SER A 1 320 ? 26.844 -5.145 2.129 1 87.19 320 SER A N 1
ATOM 2508 C CA . SER A 1 320 ? 26.578 -4.02 1.235 1 87.19 320 SER A CA 1
ATOM 2509 C C . SER A 1 320 ? 27.516 -4.051 0.028 1 87.19 320 SER A C 1
ATOM 2511 O O . SER A 1 320 ? 28.484 -4.805 0.008 1 87.19 320 SER A O 1
ATOM 2513 N N . TYR A 1 321 ? 27.125 -3.221 -0.974 1 89.19 321 TYR A N 1
ATOM 2514 C CA . TYR A 1 321 ? 27.984 -3.086 -2.154 1 89.19 321 TYR A CA 1
ATOM 2515 C C . TYR A 1 321 ? 29.406 -2.707 -1.763 1 89.19 321 TYR A C 1
ATOM 2517 O O . TYR A 1 321 ? 30.359 -3.328 -2.219 1 89.19 321 TYR A O 1
ATOM 2525 N N . ILE A 1 322 ? 29.516 -1.688 -0.893 1 83.56 322 ILE A N 1
ATOM 2526 C CA . ILE A 1 322 ? 30.812 -1.158 -0.474 1 83.56 322 ILE A CA 1
ATOM 2527 C C . ILE A 1 322 ? 31.609 -2.25 0.234 1 83.56 322 ILE A C 1
ATOM 2529 O O . ILE A 1 322 ? 32.781 -2.438 -0.042 1 83.56 322 ILE A O 1
ATOM 2533 N N . GLU A 1 323 ? 30.984 -2.938 1.062 1 88.62 323 GLU A N 1
ATOM 2534 C CA . GLU A 1 323 ? 31.641 -4.02 1.782 1 88.62 323 GLU A CA 1
ATOM 2535 C C . GLU A 1 323 ? 32.062 -5.148 0.837 1 88.62 323 GLU A C 1
ATOM 2537 O O . GLU A 1 323 ? 33.156 -5.707 0.958 1 88.62 323 GLU A O 1
ATOM 2542 N N . THR A 1 324 ? 31.125 -5.473 -0.051 1 93.44 324 THR A N 1
ATOM 2543 C CA . THR A 1 324 ? 31.375 -6.578 -0.974 1 93.44 324 THR A CA 1
ATOM 2544 C C . THR A 1 324 ? 32.594 -6.289 -1.856 1 93.44 324 THR A C 1
ATOM 2546 O O . THR A 1 324 ? 33.406 -7.164 -2.078 1 93.44 324 THR A O 1
ATOM 2549 N N . VAL A 1 325 ? 32.719 -5.113 -2.299 1 91.25 325 VAL A N 1
ATOM 2550 C CA . VAL A 1 325 ? 33.844 -4.711 -3.145 1 91.25 325 VAL A CA 1
ATOM 2551 C C . VAL A 1 325 ? 35.156 -4.973 -2.42 1 91.25 325 VAL A C 1
ATOM 2553 O O . VAL A 1 325 ? 36.125 -5.379 -3.039 1 91.25 325 VAL A O 1
ATOM 2556 N N . LYS A 1 326 ? 35.156 -4.816 -1.18 1 92.5 326 LYS A N 1
ATOM 2557 C CA . LYS A 1 326 ? 36.344 -4.953 -0.382 1 92.5 326 LYS A CA 1
ATOM 2558 C C . LYS A 1 326 ? 36.719 -6.422 -0.166 1 92.5 326 LYS A C 1
ATOM 2560 O O . LYS A 1 326 ? 37.875 -6.762 0.034 1 92.5 326 LYS A O 1
ATOM 2565 N N . ILE A 1 327 ? 35.75 -7.23 -0.244 1 94.62 327 ILE A N 1
ATOM 2566 C CA . ILE A 1 327 ? 36.031 -8.586 0.214 1 94.62 327 ILE A CA 1
ATOM 2567 C C . ILE A 1 327 ? 35.969 -9.555 -0.966 1 94.62 327 ILE A C 1
ATOM 2569 O O . ILE A 1 327 ? 36.156 -10.758 -0.799 1 94.62 327 ILE A O 1
ATOM 2573 N N . ILE A 1 328 ? 35.656 -9.117 -2.098 1 95.5 328 ILE A N 1
ATOM 2574 C CA . ILE A 1 328 ? 35.656 -9.977 -3.277 1 95.5 328 ILE A CA 1
ATOM 2575 C C . ILE A 1 328 ? 36.969 -10.734 -3.385 1 95.5 328 ILE A C 1
ATOM 2577 O O . ILE A 1 328 ? 38.031 -10.148 -3.203 1 95.5 328 ILE A O 1
ATOM 2581 N N . GLY A 1 329 ? 36.906 -12.047 -3.641 1 95.62 329 GLY A N 1
ATOM 2582 C CA . GLY A 1 329 ? 38.094 -12.867 -3.838 1 95.62 329 GLY A CA 1
ATOM 2583 C C . GLY A 1 329 ? 38.781 -13.227 -2.543 1 95.62 329 GLY A C 1
ATOM 2584 O O . GLY A 1 329 ? 39.844 -13.875 -2.557 1 95.62 329 GLY A O 1
ATOM 2585 N N . LYS A 1 330 ? 38.219 -12.789 -1.452 1 95.12 330 LYS A N 1
ATOM 2586 C CA . LYS A 1 330 ? 38.875 -13.016 -0.164 1 95.12 330 LYS A CA 1
ATOM 2587 C C . LYS A 1 330 ? 38.219 -14.164 0.593 1 95.12 330 LYS A C 1
ATOM 2589 O O . LYS A 1 330 ? 37.031 -14.453 0.387 1 95.12 330 LYS A O 1
ATOM 2594 N N . LYS A 1 331 ? 39 -14.852 1.429 1 94.81 331 LYS A N 1
ATOM 2595 C CA . LYS A 1 331 ? 38.438 -15.875 2.322 1 94.81 331 LYS A CA 1
ATOM 2596 C C . LYS A 1 331 ? 37.719 -15.234 3.5 1 94.81 331 LYS A C 1
ATOM 2598 O O . LYS A 1 331 ? 38.094 -14.148 3.949 1 94.81 331 LYS A O 1
ATOM 2603 N N . SER A 1 332 ? 36.75 -15.992 4.031 1 92.88 332 SER A N 1
ATOM 2604 C CA . SER A 1 332 ? 35.906 -15.461 5.109 1 92.88 332 SER A CA 1
ATOM 2605 C C . SER A 1 332 ? 36.75 -15.133 6.34 1 92.88 332 SER A C 1
ATOM 2607 O O . SER A 1 332 ? 36.438 -14.211 7.094 1 92.88 332 SER A O 1
ATOM 2609 N N . SER A 1 333 ? 37.844 -15.828 6.449 1 91.5 333 SER A N 1
ATOM 2610 C CA . SER A 1 333 ? 38.719 -15.609 7.594 1 91.5 333 SER A CA 1
ATOM 2611 C C . SER A 1 333 ? 39.375 -14.227 7.555 1 91.5 333 SER A C 1
ATOM 2613 O O . SER A 1 333 ? 39.844 -13.727 8.57 1 91.5 333 SER A O 1
ATOM 2615 N N . GLU A 1 334 ? 39.344 -13.594 6.43 1 93.94 334 GLU A N 1
ATOM 2616 C CA . GLU A 1 334 ? 39.969 -12.289 6.246 1 93.94 334 GLU A CA 1
ATOM 2617 C C . GLU A 1 334 ? 39 -11.156 6.469 1 93.94 334 GLU A C 1
ATOM 2619 O O . GLU A 1 334 ? 39.375 -9.984 6.512 1 93.94 334 GLU A O 1
ATOM 2624 N N . PHE A 1 335 ? 37.719 -11.469 6.652 1 92.19 335 PHE A N 1
ATOM 2625 C CA . PHE A 1 335 ? 36.656 -10.461 6.648 1 92.19 335 PHE A CA 1
ATOM 2626 C C . PHE A 1 335 ? 36.844 -9.484 7.809 1 92.19 335 PHE A C 1
ATOM 2628 O O . PHE A 1 335 ? 36.719 -8.273 7.633 1 92.19 335 PHE A O 1
ATOM 2635 N N . GLU A 1 336 ? 37.125 -10.047 8.914 1 88.38 336 GLU A N 1
ATOM 2636 C CA . GLU A 1 336 ? 37.25 -9.203 10.102 1 88.38 336 GLU A CA 1
ATOM 2637 C C . GLU A 1 336 ? 38.344 -8.18 9.938 1 88.38 336 GLU A C 1
ATOM 2639 O O . GLU A 1 336 ? 38.188 -7.016 10.312 1 88.38 336 GLU A O 1
ATOM 2644 N N . LYS A 1 337 ? 39.406 -8.586 9.469 1 91.94 337 LYS A N 1
ATOM 2645 C CA . LYS A 1 337 ? 40.531 -7.695 9.266 1 91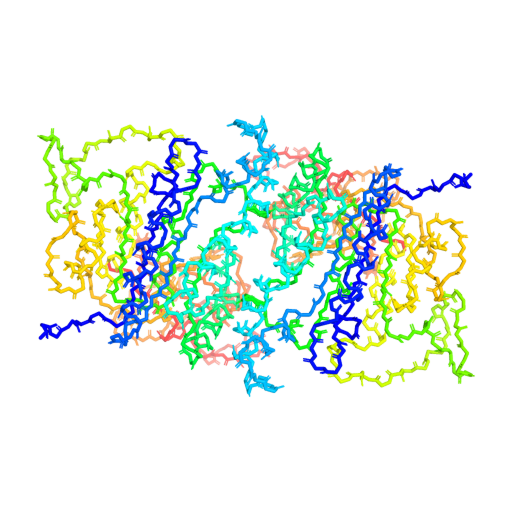.94 337 LYS A CA 1
ATOM 2646 C C . LYS A 1 337 ? 40.219 -6.605 8.25 1 91.94 337 LYS A C 1
ATOM 2648 O O . LYS A 1 337 ? 40.656 -5.457 8.406 1 91.94 337 LYS A O 1
ATOM 2653 N N . ILE A 1 338 ? 39.5 -6.891 7.258 1 92.31 338 ILE A N 1
ATOM 2654 C CA . ILE A 1 338 ? 39.25 -5.996 6.133 1 92.31 338 ILE A CA 1
ATOM 2655 C C . ILE A 1 338 ? 38.125 -5.035 6.477 1 92.31 338 ILE A C 1
ATOM 2657 O O . ILE A 1 338 ? 38.219 -3.836 6.207 1 92.31 338 ILE A O 1
ATOM 2661 N N . LEU A 1 339 ? 37.031 -5.57 7.062 1 89.56 339 LEU A N 1
ATOM 2662 C CA . LEU A 1 339 ? 35.812 -4.801 7.254 1 89.56 339 LEU A CA 1
ATOM 2663 C C . LEU A 1 339 ? 35.75 -4.211 8.656 1 89.56 339 LEU A C 1
ATOM 2665 O O . LEU A 1 339 ? 34.969 -3.285 8.914 1 89.56 339 LEU A O 1
ATOM 2669 N N . GLY A 1 340 ? 36.531 -4.758 9.516 1 85.38 340 GLY A N 1
ATOM 2670 C CA . GLY A 1 340 ? 36.5 -4.301 10.898 1 85.38 340 GLY A CA 1
ATOM 2671 C C . GLY A 1 340 ? 35.469 -5.016 11.742 1 85.38 340 GLY A C 1
ATOM 2672 O O . GLY A 1 340 ? 35.344 -4.738 12.93 1 85.38 340 GLY A O 1
ATOM 2673 N N . TYR A 1 341 ? 34.719 -5.848 11.062 1 75.69 341 TYR A N 1
ATOM 2674 C CA . TYR A 1 341 ? 33.75 -6.688 11.766 1 75.69 341 TYR A CA 1
ATOM 2675 C C . TYR A 1 341 ? 33.5 -7.988 11.008 1 75.69 341 TYR A C 1
ATOM 2677 O O . TYR A 1 341 ? 33.969 -8.156 9.875 1 75.69 341 TYR A O 1
ATOM 2685 N N . TYR A 1 342 ? 33 -9 11.742 1 74.31 342 TYR A N 1
ATOM 2686 C CA . TYR A 1 342 ? 32.625 -10.273 11.133 1 74.31 342 TYR A CA 1
ATOM 2687 C C . TYR A 1 342 ? 31.156 -10.562 11.328 1 74.31 342 TYR A C 1
ATOM 2689 O O . TYR A 1 342 ? 30.641 -10.492 12.445 1 74.31 342 TYR A O 1
ATOM 2697 N N . SER A 1 343 ? 30.391 -10.781 10.25 1 76.81 343 SER A N 1
ATOM 2698 C CA . SER A 1 343 ? 28.969 -11.094 10.344 1 76.81 343 SER A CA 1
ATOM 2699 C C . SER A 1 343 ? 28.672 -12.484 9.797 1 76.81 343 SER A C 1
ATOM 2701 O O . SER A 1 343 ? 28.203 -13.359 10.531 1 76.81 343 SER A O 1
ATOM 2703 N N . TYR A 1 344 ? 28.891 -12.719 8.562 1 86.75 344 TYR A N 1
ATOM 2704 C CA . TYR A 1 344 ? 28.609 -13.992 7.895 1 86.75 344 TYR A CA 1
ATOM 2705 C C . TYR A 1 344 ? 29.844 -14.477 7.141 1 86.75 344 TYR A C 1
ATOM 2707 O O . TYR A 1 344 ? 30.641 -13.672 6.637 1 86.75 344 TYR A O 1
ATOM 2715 N N . ASP A 1 345 ? 29.953 -15.797 7.082 1 89.69 345 ASP A N 1
ATOM 2716 C CA . ASP A 1 345 ? 31.031 -16.391 6.281 1 89.69 345 ASP A CA 1
ATOM 2717 C C . ASP A 1 345 ? 30.719 -16.266 4.789 1 89.69 345 ASP A C 1
ATOM 2719 O O . ASP A 1 345 ? 31.625 -16.125 3.973 1 89.69 345 ASP A O 1
ATOM 2723 N N . GLU A 1 346 ? 29.469 -16.438 4.52 1 94.75 346 GLU A N 1
ATOM 2724 C CA . GLU A 1 346 ? 29.062 -16.484 3.115 1 94.75 346 GLU A CA 1
ATOM 2725 C C . GLU A 1 346 ? 28.547 -15.125 2.645 1 94.75 346 GLU A C 1
ATOM 2727 O O . GLU A 1 346 ? 27.938 -14.383 3.422 1 94.75 346 GLU A O 1
ATOM 2732 N N . LEU A 1 347 ? 28.766 -14.844 1.407 1 95.88 347 LEU A N 1
ATOM 2733 C CA . LEU A 1 347 ? 28.203 -13.648 0.786 1 95.88 347 LEU A CA 1
ATOM 2734 C C . LEU A 1 347 ? 26.688 -13.797 0.606 1 95.88 347 LEU A C 1
ATOM 2736 O O . LEU A 1 347 ? 25.938 -12.836 0.799 1 95.88 347 LEU A O 1
ATOM 2740 N N . ILE A 1 348 ? 26.312 -14.953 0.175 1 96.25 348 ILE A N 1
ATOM 2741 C CA . ILE A 1 348 ? 24.906 -15.32 0.071 1 96.25 348 ILE A CA 1
ATOM 2742 C C . ILE A 1 348 ? 24.703 -16.75 0.587 1 96.25 348 ILE A C 1
ATOM 2744 O O . ILE A 1 348 ? 25.344 -17.688 0.104 1 96.25 348 ILE A O 1
ATOM 2748 N N . HIS A 1 349 ? 23.812 -16.922 1.616 1 94.19 349 HIS A N 1
ATOM 2749 C CA . HIS A 1 349 ? 23.531 -18.25 2.178 1 94.19 349 HIS A CA 1
ATOM 2750 C C . HIS A 1 349 ? 22.75 -19.109 1.19 1 94.19 349 HIS A C 1
ATOM 2752 O O . HIS A 1 349 ? 21.891 -18.594 0.464 1 94.19 349 HIS A O 1
ATOM 2758 N N . ARG A 1 350 ? 23.031 -20.359 1.247 1 93 350 ARG A N 1
ATOM 2759 C CA . ARG A 1 350 ? 22.422 -21.281 0.304 1 93 350 ARG A CA 1
ATOM 2760 C C . ARG A 1 350 ? 20.891 -21.188 0.344 1 93 350 ARG A C 1
ATOM 2762 O O . ARG A 1 350 ? 20.234 -21.312 -0.689 1 93 350 ARG A O 1
ATOM 2769 N N . ASP A 1 351 ? 20.328 -20.953 1.524 1 89.31 351 ASP A N 1
ATOM 2770 C CA . ASP A 1 351 ? 18.875 -20.875 1.678 1 89.31 351 ASP A CA 1
ATOM 2771 C C . ASP A 1 351 ? 18.312 -19.609 1.032 1 89.31 351 ASP A C 1
ATOM 2773 O O . ASP A 1 351 ? 17.109 -19.484 0.832 1 89.31 351 ASP A O 1
ATOM 2777 N N . ASN A 1 352 ? 19.219 -18.688 0.713 1 92.44 352 ASN A N 1
ATOM 2778 C CA . ASN A 1 352 ? 18.812 -17.391 0.161 1 92.44 352 ASN A CA 1
ATOM 2779 C C . ASN A 1 352 ? 19.219 -17.266 -1.307 1 92.44 352 ASN A C 1
ATOM 2781 O O . ASN A 1 352 ? 19.375 -16.156 -1.815 1 92.44 352 ASN A O 1
ATOM 2785 N N . ILE A 1 353 ? 19.422 -18.438 -1.913 1 93.81 353 ILE A N 1
ATOM 2786 C CA . ILE A 1 353 ? 19.766 -18.438 -3.33 1 93.81 353 ILE A CA 1
ATOM 2787 C C . ILE A 1 353 ? 18.703 -19.203 -4.117 1 93.81 353 ILE A C 1
ATOM 2789 O O . ILE A 1 353 ? 18.312 -20.312 -3.742 1 93.81 353 ILE A O 1
ATOM 2793 N N . GLY A 1 354 ? 18.141 -18.562 -5.066 1 92.56 354 GLY A N 1
ATOM 2794 C CA . GLY A 1 354 ? 17.312 -19.219 -6.062 1 92.56 354 GLY A CA 1
ATOM 2795 C C . GLY A 1 354 ? 17.984 -19.344 -7.414 1 92.56 354 GLY A C 1
ATOM 2796 O O . GLY A 1 354 ? 18.391 -18.344 -8 1 92.56 354 GLY A O 1
ATOM 2797 N N . ILE A 1 355 ? 18.109 -20.516 -7.945 1 90.5 355 ILE A N 1
ATOM 2798 C CA . ILE A 1 355 ? 18.75 -20.781 -9.227 1 90.5 355 ILE A CA 1
ATOM 2799 C C . ILE A 1 355 ? 17.703 -20.734 -10.344 1 90.5 355 ILE A C 1
ATOM 2801 O O . ILE A 1 355 ? 16.594 -21.25 -10.188 1 90.5 355 ILE A O 1
ATOM 2805 N N . VAL A 1 356 ? 17.984 -19.953 -11.398 1 83 356 VAL A N 1
ATOM 2806 C CA . VAL A 1 356 ? 17.062 -19.844 -12.531 1 83 356 VAL A CA 1
ATOM 2807 C C . VAL A 1 356 ? 17.484 -20.844 -13.617 1 83 356 VAL A C 1
ATOM 2809 O O . VAL A 1 356 ? 18.656 -20.891 -14.008 1 83 356 VAL A O 1
ATOM 2812 N N . LYS A 1 357 ? 16.875 -21.938 -13.82 1 67.62 357 LYS A N 1
ATOM 2813 C CA . LYS A 1 357 ? 17.188 -22.891 -14.875 1 67.62 357 LYS A CA 1
ATOM 2814 C C . LYS A 1 357 ? 16.5 -22.531 -16.188 1 67.62 357 LYS A C 1
ATOM 2816 O O . LYS A 1 357 ? 15.414 -21.938 -16.172 1 67.62 357 LYS A O 1
ATOM 2821 N N . MET B 1 1 ? -21.031 34.406 9.82 1 37.66 1 MET B N 1
ATOM 2822 C CA . MET B 1 1 ? -20.203 33.219 10.086 1 37.66 1 MET B CA 1
ATOM 2823 C C . MET B 1 1 ? -18.719 33.594 9.93 1 37.66 1 MET B C 1
ATOM 2825 O O . MET B 1 1 ? -18.328 34.219 8.953 1 37.66 1 MET B O 1
ATOM 2829 N N . LYS B 1 2 ? -18.094 33.688 11.062 1 47.34 2 LYS B N 1
ATOM 2830 C CA . LYS B 1 2 ? -16.703 34.188 11.055 1 47.34 2 LYS B CA 1
ATOM 2831 C C . LYS B 1 2 ? -15.898 33.5 9.953 1 47.34 2 LYS B C 1
ATOM 2833 O O . LYS B 1 2 ? -15.992 32.281 9.75 1 47.34 2 LYS B O 1
ATOM 2838 N N . LYS B 1 3 ? -15.383 34.156 8.945 1 57.12 3 LYS B N 1
ATOM 2839 C CA . LYS B 1 3 ? -14.625 33.75 7.77 1 57.12 3 LYS B CA 1
ATOM 2840 C C . LYS B 1 3 ? -13.469 32.812 8.164 1 57.12 3 LYS B C 1
ATOM 2842 O O . LYS B 1 3 ? -12.578 33.219 8.922 1 57.12 3 LYS B O 1
ATOM 2847 N N . THR B 1 4 ? -13.625 31.422 8.102 1 68.06 4 THR B N 1
ATOM 2848 C CA . THR B 1 4 ? -12.516 30.547 8.445 1 68.06 4 THR B CA 1
ATOM 2849 C C . THR B 1 4 ? -11.469 30.531 7.336 1 68.06 4 THR B C 1
ATOM 2851 O O . THR B 1 4 ? -11.789 30.734 6.168 1 68.06 4 THR B O 1
ATOM 2854 N N . ASN B 1 5 ? -10.297 30.578 7.738 1 86.06 5 ASN B N 1
ATOM 2855 C CA . ASN B 1 5 ? -9.195 30.453 6.793 1 86.06 5 ASN B CA 1
ATOM 2856 C C . ASN B 1 5 ? -8.875 28.984 6.508 1 86.06 5 ASN B C 1
ATOM 2858 O O . ASN B 1 5 ? -7.938 28.688 5.762 1 86.06 5 ASN B O 1
ATOM 2862 N N . ILE B 1 6 ? -9.859 28.078 7.062 1 92.88 6 ILE B N 1
ATOM 2863 C CA . ILE B 1 6 ? -9.609 26.656 6.855 1 92.88 6 ILE B CA 1
ATOM 2864 C C . ILE B 1 6 ? -10.406 26.156 5.656 1 92.88 6 ILE B C 1
ATOM 2866 O O . ILE B 1 6 ? -11.641 26.203 5.66 1 92.88 6 ILE B O 1
ATOM 2870 N N . LYS B 1 7 ? -9.781 25.719 4.656 1 94.31 7 LYS B N 1
ATOM 2871 C CA . LYS B 1 7 ? -10.414 25.172 3.459 1 94.31 7 LYS B CA 1
ATOM 2872 C C . LYS B 1 7 ? -10.195 23.656 3.363 1 94.31 7 LYS B C 1
ATOM 2874 O O . LYS B 1 7 ? -11 22.953 2.764 1 94.31 7 LYS B O 1
ATOM 2879 N N . ARG B 1 8 ? -9.125 23.203 3.883 1 95.75 8 ARG B N 1
ATOM 2880 C CA . ARG B 1 8 ? -8.75 21.781 3.898 1 95.75 8 ARG B CA 1
ATOM 2881 C C . ARG B 1 8 ? -8.383 21.328 5.305 1 95.75 8 ARG B C 1
ATOM 2883 O O . ARG B 1 8 ? -7.473 21.891 5.922 1 95.75 8 ARG B O 1
ATOM 2890 N N . ILE B 1 9 ? -9.055 20.328 5.809 1 97.81 9 ILE B N 1
ATOM 2891 C CA . ILE B 1 9 ? -8.797 19.906 7.176 1 97.81 9 ILE B CA 1
ATOM 2892 C C . ILE B 1 9 ? -8.703 18.375 7.227 1 97.81 9 ILE B C 1
ATOM 2894 O O . ILE B 1 9 ? -9.461 17.688 6.543 1 97.81 9 ILE B O 1
ATOM 2898 N N . VAL B 1 10 ? -7.738 17.828 7.98 1 98.19 10 VAL B N 1
ATOM 2899 C CA . VAL B 1 10 ? -7.617 16.406 8.305 1 98.19 10 VAL B CA 1
ATOM 2900 C C . VAL B 1 10 ? -8.125 16.156 9.727 1 98.19 10 VAL B C 1
ATOM 2902 O O . VAL B 1 10 ? -7.734 16.859 10.664 1 98.19 10 VAL B O 1
ATOM 2905 N N . ILE B 1 11 ? -9.008 15.25 9.867 1 98.62 11 ILE B N 1
ATOM 2906 C CA . ILE B 1 11 ? -9.547 14.867 11.172 1 98.62 11 ILE B CA 1
ATOM 2907 C C . ILE B 1 11 ? -9.219 13.398 11.453 1 98.62 11 ILE B C 1
ATOM 2909 O O . ILE B 1 11 ? -9.602 12.516 10.688 1 98.62 11 ILE B O 1
ATOM 2913 N N . LYS B 1 12 ? -8.477 13.18 12.531 1 97.81 12 LYS B N 1
ATOM 2914 C CA . LYS B 1 12 ? -8.148 11.82 12.953 1 97.81 12 LYS B CA 1
ATOM 2915 C C . LYS B 1 12 ? -9 11.391 14.141 1 97.81 12 LYS B C 1
ATOM 2917 O O . LYS B 1 12 ? -9.062 12.094 15.156 1 97.81 12 LYS B O 1
ATOM 2922 N N . VAL B 1 13 ? -9.656 10.328 14 1 96.88 13 VAL B N 1
ATOM 2923 C CA . VAL B 1 13 ? -10.445 9.758 15.086 1 96.88 13 VAL B CA 1
ATOM 2924 C C . VAL B 1 13 ? -9.852 8.414 15.508 1 96.88 13 VAL B C 1
ATOM 2926 O O . VAL B 1 13 ? -9.664 7.523 14.68 1 96.88 13 VAL B O 1
ATOM 2929 N N . GLY B 1 14 ? -9.625 8.297 16.766 1 91.62 14 GLY B N 1
ATOM 2930 C CA . GLY B 1 14 ? -9.008 7.094 17.297 1 91.62 14 GLY B CA 1
ATOM 2931 C C . GLY B 1 14 ? -10.016 6.023 17.672 1 91.62 14 GLY B C 1
ATOM 2932 O O . GLY B 1 14 ? -11.227 6.273 17.672 1 91.62 14 GLY B O 1
ATOM 2933 N N . SER B 1 15 ? -9.445 4.824 18.031 1 90.06 15 SER B N 1
ATOM 2934 C CA . SER B 1 15 ? -10.258 3.646 18.328 1 90.06 15 SER B CA 1
ATOM 2935 C C . SER B 1 15 ? -11.133 3.871 19.547 1 90.06 15 SER B C 1
ATOM 2937 O O . SER B 1 15 ? -12.273 3.41 19.594 1 90.06 15 SER B O 1
ATOM 2939 N N . ASN B 1 16 ? -10.633 4.648 20.484 1 89.19 16 ASN B N 1
ATOM 2940 C CA . ASN B 1 16 ? -11.367 4.859 21.734 1 89.19 16 ASN B CA 1
ATOM 2941 C C . ASN B 1 16 ? -12.656 5.648 21.5 1 89.19 16 ASN B C 1
ATOM 2943 O O . ASN B 1 16 ? -13.586 5.574 22.297 1 89.19 16 ASN B O 1
ATOM 2947 N N . LEU B 1 17 ? -12.656 6.43 20.5 1 94.12 17 LEU B N 1
ATOM 2948 C CA . LEU B 1 17 ? -13.844 7.195 20.156 1 94.12 17 LEU B CA 1
ATOM 2949 C C . LEU B 1 17 ? -14.836 6.344 19.375 1 94.12 17 LEU B C 1
ATOM 2951 O O . LEU B 1 17 ? -16.047 6.566 19.438 1 94.12 17 LEU B O 1
ATOM 2955 N N . LEU B 1 18 ? -14.328 5.328 18.688 1 95.06 18 LEU B N 1
ATOM 2956 C CA . LEU B 1 18 ? -15.102 4.559 17.719 1 95.06 18 LEU B CA 1
ATOM 2957 C C . LEU B 1 18 ? -15.664 3.293 18.359 1 95.06 18 LEU B C 1
ATOM 2959 O O . LEU B 1 18 ? -16.469 2.59 17.75 1 95.06 18 LEU B O 1
ATOM 2963 N N . ILE B 1 19 ? -15.258 3.002 19.578 1 91.31 19 ILE B N 1
ATOM 2964 C CA . ILE B 1 19 ? -15.688 1.782 20.25 1 91.31 19 ILE B CA 1
ATOM 2965 C C . ILE B 1 19 ? -16.328 2.135 21.594 1 91.31 19 ILE B C 1
ATOM 2967 O O . ILE B 1 19 ? -15.805 2.955 22.344 1 91.31 19 ILE B O 1
ATOM 2971 N N . LYS B 1 20 ? -17.453 1.635 21.859 1 90.44 20 LYS B N 1
ATOM 2972 C CA . LYS B 1 20 ? -18.156 1.764 23.125 1 90.44 20 LYS B CA 1
ATOM 2973 C C . LYS B 1 20 ? -18.656 0.406 23.625 1 90.44 20 LYS B C 1
ATOM 2975 O O . LYS B 1 20 ? -19.391 -0.283 22.922 1 90.44 20 LYS B O 1
ATOM 2980 N N . ASP B 1 21 ? -18.266 0.005 24.828 1 86.12 21 ASP B N 1
ATOM 2981 C CA . ASP B 1 21 ? -18.656 -1.255 25.453 1 86.12 21 ASP B CA 1
ATOM 2982 C C . ASP B 1 21 ? -18.312 -2.441 24.562 1 86.12 21 ASP B C 1
ATOM 2984 O O . ASP B 1 21 ? -19.141 -3.328 24.344 1 86.12 21 ASP B O 1
ATOM 2988 N N . GLY B 1 22 ? -17.234 -2.395 23.891 1 81 22 GLY B N 1
ATOM 2989 C CA . GLY B 1 22 ? -16.734 -3.498 23.078 1 81 22 GLY B CA 1
ATOM 2990 C C . GLY B 1 22 ? -17.328 -3.541 21.688 1 81 22 GLY B C 1
ATOM 2991 O O . GLY B 1 22 ? -16.938 -4.379 20.875 1 81 22 GLY B O 1
ATOM 2992 N N . GLU B 1 23 ? -18.188 -2.617 21.406 1 89.62 23 GLU B N 1
ATOM 2993 C CA . GLU B 1 23 ? -18.844 -2.576 20.109 1 89.62 23 GLU B CA 1
ATOM 2994 C C . GLU B 1 23 ? -18.547 -1.264 19.391 1 89.62 23 GLU B C 1
ATOM 2996 O O . GLU B 1 23 ? -18.125 -0.286 20.016 1 89.62 23 GLU B O 1
ATOM 3001 N N . ILE B 1 24 ? -18.766 -1.313 18.078 1 93.88 24 ILE B N 1
ATOM 3002 C CA . ILE B 1 24 ? -18.609 -0.089 17.297 1 93.88 24 ILE B CA 1
ATOM 3003 C C . ILE B 1 24 ? -19.656 0.939 17.734 1 93.88 24 ILE B C 1
ATOM 3005 O O . ILE B 1 24 ? -20.844 0.622 17.828 1 93.88 24 ILE B O 1
ATOM 3009 N N . ASN B 1 25 ? -19.188 2.115 18.062 1 96.44 25 ASN B N 1
ATOM 3010 C CA . ASN B 1 25 ? -20.062 3.207 18.484 1 96.44 25 ASN B CA 1
ATOM 3011 C C . ASN B 1 25 ? -20.766 3.873 17.312 1 96.44 25 ASN B C 1
ATOM 3013 O O . ASN B 1 25 ? -20.391 4.98 16.906 1 96.44 25 ASN B O 1
ATOM 3017 N N . LYS B 1 26 ? -21.812 3.254 16.812 1 96.75 26 LYS B N 1
ATOM 3018 C CA . LYS B 1 26 ? -22.516 3.719 15.625 1 96.75 26 LYS B CA 1
ATOM 3019 C C . LYS B 1 26 ? -23.156 5.086 15.859 1 96.75 26 LYS B C 1
ATOM 3021 O O . LYS B 1 26 ? -23.25 5.898 14.938 1 96.75 26 LYS B O 1
ATOM 3026 N N . THR B 1 27 ? -23.531 5.359 17.109 1 97.12 27 THR B N 1
ATOM 3027 C CA . THR B 1 27 ? -24.109 6.656 17.453 1 97.12 27 THR B CA 1
ATOM 3028 C C . THR B 1 27 ? -23.078 7.766 17.25 1 97.12 27 THR B C 1
ATOM 3030 O O . THR B 1 27 ? -23.375 8.805 16.656 1 97.12 27 THR B O 1
ATOM 3033 N N . TYR B 1 28 ? -21.953 7.52 17.719 1 97.75 28 TYR B N 1
ATOM 3034 C CA . TYR B 1 28 ? -20.875 8.492 17.531 1 97.75 28 TYR B CA 1
ATOM 3035 C C . TYR B 1 28 ? -20.594 8.695 16.047 1 97.75 28 TYR B C 1
ATOM 3037 O O . TYR B 1 28 ? -20.422 9.836 15.594 1 97.75 28 TYR B O 1
ATOM 3045 N N . ILE B 1 29 ? -20.531 7.613 15.273 1 98.19 29 ILE B N 1
ATOM 3046 C CA . ILE B 1 29 ? -20.156 7.656 13.867 1 98.19 29 ILE B CA 1
ATOM 3047 C C . ILE B 1 29 ? -21.188 8.453 13.078 1 98.19 29 ILE B C 1
ATOM 3049 O O . ILE B 1 29 ? -20.844 9.25 12.211 1 98.19 29 ILE B O 1
ATOM 3053 N N . ILE B 1 30 ? -22.438 8.297 13.359 1 98.38 30 ILE B N 1
ATOM 3054 C CA . ILE B 1 30 ? -23.469 9.016 12.625 1 98.38 30 ILE B CA 1
ATOM 3055 C C . ILE B 1 30 ? -23.406 10.5 12.953 1 98.38 30 ILE B C 1
ATOM 3057 O O . ILE B 1 30 ? -23.609 11.352 12.086 1 98.38 30 ILE B O 1
ATOM 3061 N N . GLU B 1 31 ? -23.141 10.836 14.211 1 98.44 31 GLU B N 1
ATOM 3062 C CA . GLU B 1 31 ? -23 12.242 14.586 1 98.44 31 GLU B CA 1
ATOM 3063 C C . GLU B 1 31 ? -21.766 12.859 13.93 1 98.44 31 GLU B C 1
ATOM 3065 O O . GLU B 1 31 ? -21.797 14.008 13.492 1 98.44 31 GLU B O 1
ATOM 3070 N N . LEU B 1 32 ? -20.719 12.133 13.953 1 98.56 32 LEU B N 1
ATOM 3071 C CA . LEU B 1 32 ? -19.5 12.57 13.273 1 98.56 32 LEU B CA 1
ATOM 3072 C C . LEU B 1 32 ? -19.781 12.805 11.789 1 98.56 32 LEU B C 1
ATOM 3074 O O . LEU B 1 32 ? -19.344 13.812 11.227 1 98.56 32 LEU B O 1
ATOM 3078 N N . SER B 1 33 ? -20.5 11.859 11.148 1 98.56 33 SER B N 1
ATOM 3079 C CA . SER B 1 33 ? -20.828 11.961 9.734 1 98.56 33 SER B CA 1
ATOM 3080 C C . SER B 1 33 ? -21.672 13.203 9.445 1 98.56 33 SER B C 1
ATOM 3082 O O . SER B 1 33 ? -21.469 13.867 8.43 1 98.56 33 SER B O 1
ATOM 3084 N N . ARG B 1 34 ? -22.547 13.492 10.352 1 98.25 34 ARG B N 1
ATOM 3085 C CA . ARG B 1 34 ? -23.344 14.711 10.219 1 98.25 34 ARG B CA 1
ATOM 3086 C C . ARG B 1 34 ? -22.469 15.953 10.242 1 98.25 34 ARG B C 1
ATOM 3088 O O . ARG B 1 34 ? -22.594 16.828 9.383 1 98.25 34 ARG B O 1
ATOM 3095 N N . LYS B 1 35 ? -21.625 15.992 11.211 1 98.12 35 LYS B N 1
ATOM 3096 C CA . LYS B 1 35 ? -20.734 17.141 11.383 1 98.12 35 LYS B CA 1
ATOM 3097 C C . LYS B 1 35 ? -19.859 17.344 10.148 1 98.12 35 LYS B C 1
ATOM 3099 O O . LYS B 1 35 ? -19.766 18.453 9.617 1 98.12 35 LYS B O 1
ATOM 3104 N N . ILE B 1 36 ? -19.266 16.312 9.641 1 98.19 36 ILE B N 1
ATOM 3105 C CA . ILE B 1 36 ? -18.344 16.375 8.516 1 98.19 36 ILE B CA 1
ATOM 3106 C C . ILE B 1 36 ? -19.109 16.719 7.238 1 98.19 36 ILE B C 1
ATOM 3108 O O . ILE B 1 36 ? -18.641 17.516 6.426 1 98.19 36 ILE B O 1
ATOM 3112 N N . SER B 1 37 ? -20.281 16.125 7.055 1 97.81 37 SER B N 1
ATOM 3113 C CA . SER B 1 37 ? -21.094 16.422 5.879 1 97.81 37 SER B CA 1
ATOM 3114 C C . SER B 1 37 ? -21.469 17.906 5.824 1 97.81 37 SER B C 1
ATOM 3116 O O . SER B 1 37 ? -21.5 18.5 4.746 1 97.81 37 SER B O 1
ATOM 3118 N N . ASN B 1 38 ? -21.734 18.453 6.996 1 96.62 38 ASN B N 1
ATOM 3119 C CA . ASN B 1 38 ? -22.047 19.875 7.062 1 96.62 38 ASN B CA 1
ATOM 3120 C C . ASN B 1 38 ? -20.844 20.719 6.645 1 96.62 38 ASN B C 1
ATOM 3122 O O . ASN B 1 38 ? -21.016 21.781 6.027 1 96.62 38 ASN B O 1
ATOM 3126 N N . LEU B 1 39 ? -19.656 20.312 6.98 1 96.19 39 LEU B N 1
ATOM 3127 C CA . LEU B 1 39 ? -18.469 21.031 6.547 1 96.19 39 LEU B CA 1
ATOM 3128 C C . LEU B 1 39 ? -18.344 21.016 5.027 1 96.19 39 LEU B C 1
ATOM 3130 O O . LEU B 1 39 ? -18.016 22.031 4.414 1 96.19 39 LEU B O 1
ATOM 3134 N N . TYR B 1 40 ? -18.578 19.875 4.391 1 93.19 40 TYR B N 1
ATOM 3135 C CA . TYR B 1 40 ? -18.547 19.734 2.939 1 93.19 40 TYR B CA 1
ATOM 3136 C C . TYR B 1 40 ? -19.531 20.703 2.279 1 93.19 40 TYR B C 1
ATOM 3138 O O . TYR B 1 40 ? -19.203 21.344 1.275 1 93.19 40 TYR B O 1
ATOM 3146 N N . LYS B 1 41 ? -20.641 20.828 2.912 1 92.75 41 LYS B N 1
ATOM 3147 C CA . LYS B 1 41 ? -21.641 21.734 2.375 1 92.75 41 LYS B CA 1
ATOM 3148 C C . LYS B 1 41 ? -21.188 23.188 2.449 1 92.75 41 LYS B C 1
ATOM 3150 O O . LYS B 1 41 ? -21.594 24.016 1.643 1 92.75 41 LYS B O 1
ATOM 3155 N N . ARG B 1 42 ? -20.328 23.438 3.432 1 92.69 42 ARG B N 1
ATOM 3156 C CA . ARG B 1 42 ? -19.797 24.781 3.607 1 92.69 42 ARG B CA 1
ATOM 3157 C C . ARG B 1 42 ? -18.578 25 2.707 1 92.69 42 ARG B C 1
ATOM 3159 O O . ARG B 1 42 ? -17.969 26.062 2.742 1 92.69 42 ARG B O 1
ATOM 3166 N N . GLY B 1 43 ? -18.219 23.984 1.959 1 93.06 43 GLY B N 1
ATOM 3167 C CA . GLY B 1 43 ? -17.109 24.125 1.03 1 93.06 43 GLY B CA 1
ATOM 3168 C C . GLY B 1 43 ? -15.766 23.75 1.644 1 93.06 43 GLY B C 1
ATOM 3169 O O . GLY B 1 43 ? -14.719 23.969 1.031 1 93.06 43 GLY B O 1
ATOM 3170 N N . ILE B 1 44 ? -15.789 23.188 2.842 1 95.69 44 ILE B N 1
ATOM 3171 C CA . ILE B 1 44 ? -14.562 22.766 3.508 1 95.69 44 ILE B CA 1
ATOM 3172 C C . ILE B 1 44 ? -14.273 21.297 3.168 1 95.69 44 ILE B C 1
ATOM 3174 O O . ILE B 1 44 ? -15.117 20.422 3.373 1 95.69 44 ILE B O 1
ATOM 3178 N N . LYS B 1 45 ? -13.109 21.031 2.57 1 95.88 45 LYS B N 1
ATOM 3179 C CA . LYS B 1 45 ? -12.711 19.672 2.23 1 95.88 45 LYS B CA 1
ATOM 3180 C C . LYS B 1 45 ? -12.156 18.938 3.449 1 95.88 45 LYS B C 1
ATOM 3182 O O . LYS B 1 45 ? -11.32 19.484 4.18 1 95.88 45 LYS B O 1
ATOM 3187 N N . VAL B 1 46 ? -12.656 17.781 3.684 1 97.44 46 VAL B N 1
ATOM 3188 C CA . VAL B 1 46 ? -12.281 17.016 4.867 1 97.44 46 VAL B CA 1
ATOM 3189 C C . VAL B 1 46 ? -11.695 15.68 4.449 1 97.44 46 VAL B C 1
ATOM 3191 O O . VAL B 1 46 ? -12.195 15.031 3.527 1 97.44 46 VAL B O 1
ATOM 3194 N N . ILE B 1 47 ? -10.641 15.297 5.066 1 97.5 47 ILE B N 1
ATOM 3195 C CA . ILE B 1 47 ? -10.141 13.922 5.047 1 97.5 47 ILE B CA 1
ATOM 3196 C C . ILE B 1 47 ? -10.273 13.305 6.438 1 97.5 47 ILE B C 1
ATOM 3198 O O . ILE B 1 47 ? -9.844 13.898 7.43 1 97.5 47 ILE B O 1
ATOM 3202 N N . LEU B 1 48 ? -10.906 12.211 6.488 1 98.38 48 LEU B N 1
ATOM 3203 C CA . LEU B 1 48 ? -11.078 11.5 7.75 1 98.38 48 LEU B CA 1
ATOM 3204 C C . LEU B 1 48 ? -10.078 10.352 7.863 1 98.38 48 LEU B C 1
ATOM 3206 O O . LEU B 1 48 ? -10.039 9.469 7.004 1 98.38 48 LEU B O 1
ATOM 3210 N N . ILE B 1 49 ? -9.211 10.406 8.852 1 97.56 49 ILE B N 1
ATOM 3211 C CA . ILE B 1 49 ? -8.352 9.281 9.211 1 97.56 49 ILE B CA 1
ATOM 3212 C C . ILE B 1 49 ? -8.984 8.492 10.352 1 97.56 49 ILE B C 1
ATOM 3214 O O . ILE B 1 49 ? -9.172 9.016 11.453 1 97.56 49 ILE B O 1
ATOM 3218 N N . SER B 1 50 ? -9.266 7.289 10.062 1 95.94 50 SER B N 1
ATOM 3219 C CA . SER B 1 50 ? -10.047 6.512 11.023 1 95.94 50 SER B CA 1
ATOM 3220 C C . SER B 1 50 ? -9.273 5.285 11.5 1 95.94 50 SER B C 1
ATOM 3222 O O . SER B 1 50 ? -8.641 4.598 10.695 1 95.94 50 SER B O 1
ATOM 3224 N N . SER B 1 51 ? -9.32 5.07 12.805 1 93.25 51 SER B N 1
ATOM 3225 C CA . SER B 1 51 ? -8.93 3.787 13.375 1 93.25 51 SER B CA 1
ATOM 3226 C C . SER B 1 51 ? -10.125 2.854 13.508 1 93.25 51 SER B C 1
ATOM 3228 O O . SER B 1 51 ? -11.086 2.953 12.742 1 93.25 51 SER B O 1
ATOM 3230 N N . GLY B 1 52 ? -10.023 1.771 14.258 1 91.62 52 GLY B N 1
ATOM 3231 C CA . GLY B 1 52 ? -11.188 0.99 14.633 1 91.62 52 GLY B CA 1
ATOM 3232 C C . GLY B 1 52 ? -11.305 -0.317 13.875 1 91.62 52 GLY B C 1
ATOM 3233 O O . GLY B 1 52 ? -12.133 -1.167 14.211 1 91.62 52 GLY B O 1
ATOM 3234 N N . ALA B 1 53 ? -10.477 -0.536 12.844 1 93.06 53 ALA B N 1
ATOM 3235 C CA . ALA B 1 53 ? -10.594 -1.745 12.031 1 93.06 53 ALA B CA 1
ATOM 3236 C C . ALA B 1 53 ? -10.414 -2.998 12.883 1 93.06 53 ALA B C 1
ATOM 3238 O O . ALA B 1 53 ? -11.156 -3.975 12.727 1 93.06 53 ALA B O 1
ATOM 3239 N N . ASN B 1 54 ? -9.445 -2.984 13.797 1 91.44 54 ASN B N 1
ATOM 3240 C CA . ASN B 1 54 ? -9.227 -4.133 14.664 1 91.44 54 ASN B CA 1
ATOM 3241 C C . ASN B 1 54 ? -10.469 -4.445 15.5 1 91.44 54 ASN B C 1
ATOM 3243 O O . ASN B 1 54 ? -10.93 -5.582 15.531 1 91.44 54 ASN B O 1
ATOM 3247 N N . ALA B 1 55 ? -10.977 -3.449 16.141 1 91.44 55 ALA B N 1
ATOM 3248 C CA . ALA B 1 55 ? -12.156 -3.617 16.984 1 91.44 55 ALA B CA 1
ATOM 3249 C C . ALA B 1 55 ? -13.352 -4.102 16.172 1 91.44 55 ALA B C 1
ATOM 3251 O O . ALA B 1 55 ? -14.102 -4.98 16.609 1 91.44 55 ALA B O 1
ATOM 3252 N N . ALA B 1 56 ? -13.547 -3.514 15.016 1 94.19 56 ALA B N 1
ATOM 3253 C CA . ALA B 1 56 ? -14.648 -3.914 14.141 1 94.19 56 ALA B CA 1
ATOM 3254 C C . ALA B 1 56 ? -14.531 -5.383 13.742 1 94.19 56 ALA B C 1
ATOM 3256 O O . ALA B 1 56 ? -15.523 -6.113 13.734 1 94.19 56 ALA B O 1
ATOM 3257 N N . GLY B 1 57 ? -13.312 -5.809 13.398 1 95.19 57 GLY B N 1
ATOM 3258 C CA . GLY B 1 57 ? -13.086 -7.199 13.039 1 95.19 57 GLY B CA 1
ATOM 3259 C C . GLY B 1 57 ? -13.344 -8.156 14.188 1 95.19 57 GLY B C 1
ATOM 3260 O O . GLY B 1 57 ? -13.977 -9.203 14 1 95.19 57 GLY B O 1
ATOM 3261 N N . LEU B 1 58 ? -12.852 -7.812 15.359 1 93.69 58 LEU B N 1
ATOM 3262 C CA . LEU B 1 58 ? -13.07 -8.641 16.547 1 93.69 58 LEU B CA 1
ATOM 3263 C C . LEU B 1 58 ? -14.562 -8.797 16.812 1 93.69 58 LEU B C 1
ATOM 3265 O O . LEU B 1 58 ? -15.039 -9.914 17.062 1 93.69 58 LEU B O 1
ATOM 3269 N N . ASN B 1 59 ? -15.258 -7.707 16.781 1 93.38 59 ASN B N 1
ATOM 3270 C CA . ASN B 1 59 ? -16.703 -7.738 17 1 93.38 59 ASN B CA 1
ATOM 3271 C C . ASN B 1 59 ? -17.406 -8.617 15.969 1 93.38 59 ASN B C 1
ATOM 3273 O O . ASN B 1 59 ? -18.234 -9.453 16.328 1 93.38 59 ASN B O 1
ATOM 3277 N N . TYR B 1 60 ? -17.062 -8.43 14.758 1 93.44 60 TYR B N 1
ATOM 3278 C CA . TYR B 1 60 ? -17.688 -9.148 13.656 1 93.44 60 TYR B CA 1
ATOM 3279 C C . TYR B 1 60 ? -17.469 -10.656 13.781 1 93.44 60 TYR B C 1
ATOM 3281 O O . TYR B 1 60 ? -18.344 -11.453 13.461 1 93.44 60 TYR B O 1
ATOM 3289 N N . LEU B 1 61 ? -16.297 -11.031 14.305 1 94.69 61 LEU B N 1
ATOM 3290 C CA . LEU B 1 61 ? -15.914 -12.438 14.414 1 94.69 61 LEU B CA 1
ATOM 3291 C C . LEU B 1 61 ? -16.281 -13 15.781 1 94.69 61 LEU B C 1
ATOM 3293 O O . LEU B 1 61 ? -16.062 -14.18 16.047 1 94.69 61 LEU B O 1
ATOM 3297 N N . ASN B 1 62 ? -16.812 -12.141 16.625 1 93.38 62 ASN B N 1
ATOM 3298 C CA . ASN B 1 62 ? -17.141 -12.508 18 1 93.38 62 ASN B CA 1
ATOM 3299 C C . ASN B 1 62 ? -15.914 -13.023 18.75 1 93.38 62 ASN B C 1
ATOM 3301 O O . ASN B 1 62 ? -15.977 -14.078 19.391 1 93.38 62 ASN B O 1
ATOM 3305 N N . LEU B 1 63 ? -14.852 -12.297 18.562 1 91.81 63 LEU B N 1
ATOM 3306 C CA . LEU B 1 63 ? -13.609 -12.602 19.25 1 91.81 63 LEU B CA 1
ATOM 3307 C C . LEU B 1 63 ? -13.273 -11.516 20.266 1 91.81 63 LEU B C 1
ATOM 3309 O O . LEU B 1 63 ? -13.578 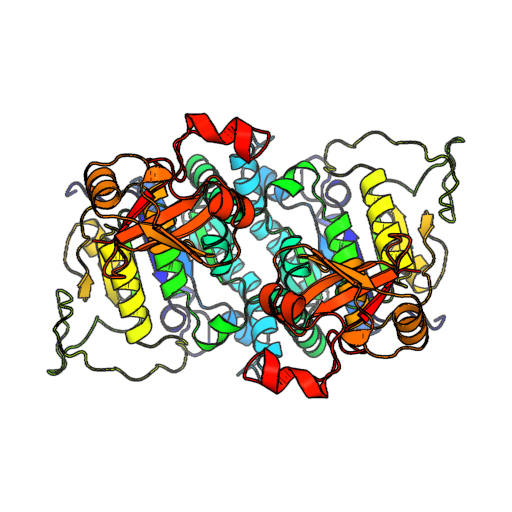-10.336 20.047 1 91.81 63 LEU B O 1
ATOM 3313 N N . SER B 1 64 ? -12.641 -11.812 21.344 1 87.69 64 SER B N 1
ATOM 3314 C CA . SER B 1 64 ? -12.297 -10.844 22.375 1 87.69 64 SER B CA 1
ATOM 3315 C C . SER B 1 64 ? -10.953 -10.18 22.109 1 87.69 64 SER B C 1
ATOM 3317 O O . SER B 1 64 ? -10.766 -9 22.391 1 87.69 64 SER B O 1
ATOM 3319 N N . ARG B 1 65 ? -10.031 -10.945 21.641 1 86.38 65 ARG B N 1
ATOM 3320 C CA . ARG B 1 65 ? -8.711 -10.406 21.344 1 86.38 65 ARG B CA 1
ATOM 3321 C C . ARG B 1 65 ? -8.023 -11.211 20.25 1 86.38 65 ARG B C 1
ATOM 3323 O O . ARG B 1 65 ? -8.391 -12.359 20 1 86.38 65 ARG B O 1
ATOM 3330 N N . ALA B 1 66 ? -7.074 -10.516 19.625 1 84.75 66 ALA B N 1
ATOM 3331 C CA . ALA B 1 66 ? -6.203 -11.242 18.703 1 84.75 66 ALA B CA 1
ATOM 3332 C C . ALA B 1 66 ? -5.152 -12.047 19.469 1 84.75 66 ALA B C 1
ATOM 3334 O O . ALA B 1 66 ? -4.52 -11.539 20.391 1 84.75 66 ALA B O 1
ATOM 3335 N N . LYS B 1 67 ? -4.871 -13.203 19.078 1 78.5 67 LYS B N 1
ATOM 3336 C CA . LYS B 1 67 ? -3.939 -14.078 19.781 1 78.5 67 LYS B CA 1
ATOM 3337 C C . LYS B 1 67 ? -2.506 -13.844 19.312 1 78.5 67 LYS B C 1
ATOM 3339 O O . LYS B 1 67 ? -1.557 -14.055 20.078 1 78.5 67 LYS B O 1
ATOM 3344 N N . THR B 1 68 ? -2.316 -13.547 18.156 1 80.38 68 THR B N 1
ATOM 3345 C CA . THR B 1 68 ? -1.003 -13.336 17.547 1 80.38 68 THR B CA 1
ATOM 3346 C C . THR B 1 68 ? -1.01 -12.102 16.656 1 80.38 68 THR B C 1
ATOM 3348 O O . THR B 1 68 ? -2.074 -11.578 16.312 1 80.38 68 THR B O 1
ATOM 3351 N N . LEU B 1 69 ? 0.162 -11.609 16.312 1 79.12 69 LEU B N 1
ATOM 3352 C CA . LEU B 1 69 ? 0.294 -10.492 15.383 1 79.12 69 LEU B CA 1
ATOM 3353 C C . LEU B 1 69 ? -0.313 -10.844 14.023 1 79.12 69 LEU B C 1
ATOM 3355 O O . LEU B 1 69 ? -0.918 -9.984 13.375 1 79.12 69 LEU B O 1
ATOM 3359 N N . LEU B 1 70 ? -0.127 -12.094 13.695 1 81.75 70 LEU B N 1
ATOM 3360 C CA . LEU B 1 70 ? -0.678 -12.562 12.422 1 81.75 70 LEU B CA 1
ATOM 3361 C C . LEU B 1 70 ? -2.201 -12.469 12.43 1 81.75 70 LEU B C 1
ATOM 3363 O O . LEU B 1 70 ? -2.799 -12 11.453 1 81.75 70 LEU B O 1
ATOM 3367 N N . GLN B 1 71 ? -2.725 -12.812 13.469 1 86 71 GLN B N 1
ATOM 3368 C CA . GLN B 1 71 ? -4.176 -12.75 13.602 1 86 71 GLN B CA 1
ATOM 3369 C C . GLN B 1 71 ? -4.66 -11.305 13.617 1 86 71 GLN B C 1
ATOM 3371 O O . GLN B 1 71 ? -5.711 -10.984 13.055 1 86 71 GLN B O 1
ATOM 3376 N N . LYS B 1 72 ? -3.906 -10.484 14.266 1 88.81 72 LYS B N 1
ATOM 3377 C CA . LYS B 1 72 ? -4.285 -9.078 14.328 1 88.81 72 LYS B CA 1
ATOM 3378 C C . LYS B 1 72 ? -4.355 -8.461 12.93 1 88.81 72 LYS B C 1
ATOM 3380 O O . LYS B 1 72 ? -5.305 -7.746 12.609 1 88.81 72 LYS B O 1
ATOM 3385 N N . GLN B 1 73 ? -3.371 -8.719 12.125 1 90.06 73 GLN B N 1
ATOM 3386 C CA . GLN B 1 73 ? -3.359 -8.227 10.75 1 90.06 73 GLN B CA 1
ATOM 3387 C C . GLN B 1 73 ? -4.566 -8.742 9.969 1 90.06 73 GLN B C 1
ATOM 3389 O O . GLN B 1 73 ? -5.227 -7.977 9.266 1 90.06 73 GLN B O 1
ATOM 3394 N N . ALA B 1 74 ? -4.816 -9.984 10.156 1 92.38 74 ALA B N 1
ATOM 3395 C CA . ALA B 1 74 ? -5.973 -10.594 9.5 1 92.38 74 ALA B CA 1
ATOM 3396 C C . ALA B 1 74 ? -7.27 -9.93 9.945 1 92.38 74 ALA B C 1
ATOM 3398 O O . ALA B 1 74 ? -8.094 -9.547 9.117 1 92.38 74 ALA B O 1
ATOM 3399 N N . ILE B 1 75 ? -7.367 -9.75 11.227 1 94.31 75 ILE B N 1
ATOM 3400 C CA . ILE B 1 75 ? -8.586 -9.203 11.812 1 94.31 75 ILE B CA 1
ATOM 3401 C C . ILE B 1 75 ? -8.797 -7.773 11.32 1 94.31 75 ILE B C 1
ATOM 3403 O O . ILE B 1 75 ? -9.93 -7.383 11.008 1 94.31 75 ILE B O 1
ATOM 3407 N N . CYS B 1 76 ? -7.797 -6.992 11.172 1 93.62 76 CYS B N 1
ATOM 3408 C CA . CYS B 1 76 ? -7.898 -5.629 10.664 1 93.62 76 CYS B CA 1
ATOM 3409 C C . CYS B 1 76 ? -8.422 -5.617 9.227 1 93.62 76 CYS B C 1
ATOM 3411 O O . CYS B 1 76 ? -9.227 -4.766 8.867 1 93.62 76 CYS B O 1
ATOM 3413 N N . SER B 1 77 ? -7.957 -6.57 8.438 1 95.12 77 SER B N 1
ATOM 3414 C CA . SER B 1 77 ? -8.375 -6.633 7.039 1 95.12 77 SER B CA 1
ATOM 3415 C C . SER B 1 77 ? -9.852 -7.008 6.922 1 95.12 77 SER B C 1
ATOM 3417 O O . SER B 1 77 ? -10.516 -6.645 5.949 1 95.12 77 SER B O 1
ATOM 3419 N N . ILE B 1 78 ? -10.367 -7.73 7.93 1 96.31 78 ILE B N 1
ATOM 3420 C CA . ILE B 1 78 ? -11.781 -8.062 8.016 1 96.31 78 ILE B CA 1
ATOM 3421 C C . ILE B 1 78 ? -12.57 -6.848 8.508 1 96.31 78 ILE B C 1
ATOM 3423 O O . ILE B 1 78 ? -13.586 -6.48 7.918 1 96.31 78 ILE B O 1
ATOM 3427 N N . GLY B 1 79 ? -12.031 -6.242 9.531 1 95.75 79 GLY B N 1
ATOM 3428 C CA . GLY B 1 79 ? -12.68 -5.105 10.164 1 95.75 79 GLY B CA 1
ATOM 3429 C C . GLY B 1 79 ? -12.797 -3.9 9.242 1 95.75 79 GLY B C 1
ATOM 3430 O O . GLY B 1 79 ? -13.75 -3.127 9.352 1 95.75 79 GLY B O 1
ATOM 3431 N N . GLN B 1 80 ? -11.828 -3.766 8.336 1 95.75 80 GLN B N 1
ATOM 3432 C CA . GLN B 1 80 ? -11.859 -2.664 7.379 1 95.75 80 GLN B CA 1
ATOM 3433 C C . GLN B 1 80 ? -13.133 -2.701 6.543 1 95.75 80 GLN B C 1
ATOM 3435 O O . GLN B 1 80 ? -13.727 -1.659 6.258 1 95.75 80 GLN B O 1
ATOM 3440 N N . VAL B 1 81 ? -13.555 -3.877 6.125 1 96.25 81 VAL B N 1
ATOM 3441 C CA . VAL B 1 81 ? -14.773 -4.047 5.344 1 96.25 81 VAL B CA 1
ATOM 3442 C C . VAL B 1 81 ? -15.977 -3.578 6.16 1 96.25 81 VAL B C 1
ATOM 3444 O O . VAL B 1 81 ? -16.828 -2.826 5.66 1 96.25 81 VAL B O 1
ATOM 3447 N N . GLN B 1 82 ? -15.969 -3.934 7.406 1 96.06 82 GLN B N 1
ATOM 3448 C CA . GLN B 1 82 ? -17.078 -3.598 8.281 1 96.06 82 GLN B CA 1
ATOM 3449 C C . GLN B 1 82 ? -17.125 -2.1 8.578 1 96.06 82 GLN B C 1
ATOM 3451 O O . GLN B 1 82 ? -18.188 -1.481 8.555 1 96.06 82 GLN B O 1
ATOM 3456 N N . MET B 1 83 ? -16 -1.525 8.867 1 96 83 MET B N 1
ATOM 3457 C CA . MET B 1 83 ? -15.922 -0.098 9.164 1 96 83 MET B CA 1
ATOM 3458 C C . MET B 1 83 ? -16.406 0.73 7.98 1 96 83 MET B C 1
ATOM 3460 O O . MET B 1 83 ? -17.172 1.68 8.156 1 96 83 MET B O 1
ATOM 3464 N N . MET B 1 84 ? -16.016 0.385 6.785 1 97.19 84 MET B N 1
ATOM 3465 C CA . MET B 1 84 ? -16.391 1.146 5.598 1 97.19 84 MET B CA 1
ATOM 3466 C C . MET B 1 84 ? -17.891 1.026 5.332 1 97.19 84 MET B C 1
ATOM 3468 O O . MET B 1 84 ? -18.516 1.981 4.879 1 97.19 84 MET B O 1
ATOM 3472 N N . LYS B 1 85 ? -18.391 -0.14 5.602 1 96 85 LYS B N 1
ATOM 3473 C CA . LYS B 1 85 ? -19.828 -0.32 5.477 1 96 85 LYS B CA 1
ATOM 3474 C C . LYS B 1 85 ? -20.578 0.624 6.41 1 96 85 LYS B C 1
ATOM 3476 O O . LYS B 1 85 ? -21.547 1.273 5.996 1 96 85 LYS B O 1
ATOM 3481 N N . ILE B 1 86 ? -20.172 0.688 7.621 1 96.62 86 ILE B N 1
ATOM 3482 C CA . ILE B 1 86 ? -20.812 1.529 8.625 1 96.62 86 ILE B CA 1
ATOM 3483 C C . ILE B 1 86 ? -20.688 2.998 8.227 1 96.62 86 ILE B C 1
ATOM 3485 O O . ILE B 1 86 ? -21.672 3.744 8.25 1 96.62 86 ILE B O 1
ATOM 3489 N N . TYR B 1 87 ? -19.5 3.441 7.812 1 98.06 87 TYR B N 1
ATOM 3490 C CA . TYR B 1 87 ? -19.281 4.816 7.383 1 98.06 87 TYR B CA 1
ATOM 3491 C C . TYR B 1 87 ? -20.125 5.152 6.168 1 98.06 87 TYR B C 1
ATOM 3493 O O . TYR B 1 87 ? -20.719 6.23 6.098 1 98.06 87 TYR B O 1
ATOM 3501 N N . GLU B 1 88 ? -20.094 4.25 5.199 1 97.31 88 GLU B N 1
ATOM 3502 C CA . GLU B 1 88 ? -20.875 4.5 3.984 1 97.31 88 GLU B CA 1
ATOM 3503 C C . GLU B 1 88 ? -22.344 4.695 4.301 1 97.31 88 GLU B C 1
ATOM 3505 O O . GLU B 1 88 ? -22.984 5.609 3.771 1 97.31 88 GLU B O 1
ATOM 3510 N N . ASN B 1 89 ? -22.875 3.848 5.16 1 96.88 89 ASN B N 1
ATOM 3511 C CA . ASN B 1 89 ? -24.266 3.975 5.566 1 96.88 89 ASN B CA 1
ATOM 3512 C C . ASN B 1 89 ? -24.516 5.293 6.293 1 96.88 89 ASN B C 1
ATOM 3514 O O . ASN B 1 89 ? -25.5 5.98 6.02 1 96.88 89 ASN B O 1
ATOM 3518 N N . ALA B 1 90 ? -23.688 5.633 7.195 1 98.19 90 ALA B N 1
ATOM 3519 C CA . ALA B 1 90 ? -23.859 6.844 8 1 98.19 90 ALA B CA 1
ATOM 3520 C C . ALA B 1 90 ? -23.797 8.094 7.125 1 98.19 90 ALA B C 1
ATOM 3522 O O . ALA B 1 90 ? -24.672 8.953 7.207 1 98.19 90 ALA B O 1
ATOM 3523 N N . PHE B 1 91 ? -22.844 8.211 6.27 1 98.31 91 PHE B N 1
ATOM 3524 C CA . PHE B 1 91 ? -22.672 9.391 5.438 1 98.31 91 PHE B CA 1
ATOM 3525 C C . PHE B 1 91 ? -23.781 9.492 4.395 1 98.31 91 PHE B C 1
ATOM 3527 O O . PHE B 1 91 ? -24.156 10.594 3.986 1 98.31 91 PHE B O 1
ATOM 3534 N N . ASN B 1 92 ? -24.266 8.328 3.994 1 96.75 92 ASN B N 1
ATOM 3535 C CA . ASN B 1 92 ? -25.328 8.297 2.998 1 96.75 92 ASN B CA 1
ATOM 3536 C C . ASN B 1 92 ? -26.578 9.031 3.49 1 96.75 92 ASN B C 1
ATOM 3538 O O . ASN B 1 92 ? -27.297 9.625 2.697 1 96.75 92 ASN B O 1
ATOM 3542 N N . PHE B 1 93 ? -26.859 9.039 4.75 1 97.12 93 PHE B N 1
ATOM 3543 C CA . PHE B 1 93 ? -28 9.727 5.332 1 97.12 93 PHE B CA 1
ATOM 3544 C C . PHE B 1 93 ? -27.938 11.227 5.059 1 97.12 93 PHE B C 1
ATOM 3546 O O . PHE B 1 93 ? -28.953 11.906 5.055 1 97.12 93 PHE B O 1
ATOM 3553 N N . PHE B 1 94 ? -26.781 11.664 4.812 1 97.69 94 PHE B N 1
ATOM 3554 C CA . PHE B 1 94 ? -26.609 13.102 4.625 1 97.69 94 PHE B CA 1
ATOM 3555 C C . PHE B 1 94 ? -26.234 13.422 3.184 1 97.69 94 PHE B C 1
ATOM 3557 O O . PHE B 1 94 ? -25.828 14.539 2.873 1 97.69 94 PHE B O 1
ATOM 3564 N N . GLY B 1 95 ? -26.25 12.367 2.354 1 96.31 95 GLY B N 1
ATOM 3565 C CA . GLY B 1 95 ? -26 12.539 0.932 1 96.31 95 GLY B CA 1
ATOM 3566 C C . GLY B 1 95 ? -24.531 12.695 0.599 1 96.31 95 GLY B C 1
ATOM 3567 O O . GLY B 1 95 ? -24.172 13.18 -0.479 1 96.31 95 GLY B O 1
ATOM 3568 N N . GLN B 1 96 ? -23.672 12.375 1.502 1 97.25 96 GLN B N 1
ATOM 3569 C CA . GLN B 1 96 ? -22.234 12.461 1.285 1 97.25 96 GLN B CA 1
ATOM 3570 C C . GLN B 1 96 ? -21.641 11.102 0.914 1 97.25 96 GLN B C 1
ATOM 3572 O O . GLN B 1 96 ? -21.828 10.117 1.637 1 97.25 96 GLN B O 1
ATOM 3577 N N . LYS B 1 97 ? -21.016 10.992 -0.261 1 97.31 97 LYS B N 1
ATOM 3578 C CA . LYS B 1 97 ? -20.375 9.75 -0.687 1 97.31 97 LYS B CA 1
ATOM 3579 C C . LYS B 1 97 ? -18.938 9.688 -0.186 1 97.31 97 LYS B C 1
ATOM 3581 O O . LYS B 1 97 ? -18.297 10.727 0.022 1 97.31 97 LYS B O 1
ATOM 3586 N N . ILE B 1 98 ? -18.469 8.477 0.021 1 98.06 98 ILE B N 1
ATOM 3587 C CA . ILE B 1 98 ? -17.141 8.328 0.623 1 98.06 98 ILE B CA 1
ATOM 3588 C C . ILE B 1 98 ? -16.281 7.438 -0.259 1 98.06 98 ILE B C 1
ATOM 3590 O O . ILE B 1 98 ? -16.781 6.734 -1.138 1 98.06 98 ILE B O 1
ATOM 3594 N N . SER B 1 99 ? -14.984 7.539 -0.098 1 97.94 99 SER B N 1
ATOM 3595 C CA . SER B 1 99 ? -13.984 6.66 -0.696 1 97.94 99 SER B CA 1
ATOM 3596 C C . SER B 1 99 ? -13.086 6.043 0.369 1 97.94 99 SER B C 1
ATOM 3598 O O . SER B 1 99 ? -13.023 6.531 1.498 1 97.94 99 SER B O 1
ATOM 3600 N N . GLN B 1 100 ? -12.484 4.934 -0.005 1 97.94 100 GLN B N 1
ATOM 3601 C CA . GLN B 1 100 ? -11.547 4.254 0.882 1 97.94 100 GLN B CA 1
ATOM 3602 C C . GLN B 1 100 ? -10.117 4.359 0.356 1 97.94 100 GLN B C 1
ATOM 3604 O O . GLN B 1 100 ? -9.859 4.078 -0.815 1 97.94 100 GLN B O 1
ATOM 3609 N N . ILE B 1 101 ? -9.242 4.773 1.197 1 96.56 101 ILE B N 1
ATOM 3610 C CA . ILE B 1 101 ? -7.82 4.781 0.876 1 96.56 101 ILE B CA 1
ATOM 3611 C C . ILE B 1 101 ? -7.035 4.066 1.977 1 96.56 101 ILE B C 1
ATOM 3613 O O . ILE B 1 101 ? -7.195 4.379 3.16 1 96.56 101 ILE B O 1
ATOM 3617 N N . LEU B 1 102 ? -6.324 3.023 1.66 1 94.75 102 LEU B N 1
ATOM 3618 C CA . LEU B 1 102 ? -5.453 2.314 2.588 1 94.75 102 LEU B CA 1
ATOM 3619 C C . LEU B 1 102 ? -3.986 2.6 2.281 1 94.75 102 LEU B C 1
ATOM 3621 O O . LEU B 1 102 ? -3.543 2.439 1.142 1 94.75 102 LEU B O 1
ATOM 3625 N N . LEU B 1 103 ? -3.258 3.02 3.35 1 93.12 103 LEU B N 1
ATOM 3626 C CA . LEU B 1 103 ? -1.894 3.48 3.113 1 93.12 103 LEU B CA 1
ATOM 3627 C C . LEU B 1 103 ? -0.948 2.955 4.188 1 93.12 103 LEU B C 1
ATOM 3629 O O . LEU B 1 103 ? -1.392 2.535 5.258 1 93.12 103 LEU B O 1
ATOM 3633 N N . THR B 1 104 ? 0.337 2.957 3.84 1 89.31 104 THR B N 1
ATOM 3634 C CA . THR B 1 104 ? 1.431 2.793 4.793 1 89.31 104 THR B CA 1
ATOM 3635 C C . THR B 1 104 ? 2.311 4.039 4.824 1 89.31 104 THR B C 1
ATOM 3637 O O . THR B 1 104 ? 2.184 4.918 3.969 1 89.31 104 THR B O 1
ATOM 3640 N N . LYS B 1 105 ? 3.18 4.125 5.812 1 86.44 105 LYS B N 1
ATOM 3641 C CA . LYS B 1 105 ? 4.121 5.234 5.898 1 86.44 105 LYS B CA 1
ATOM 3642 C C . LYS B 1 105 ? 4.984 5.328 4.645 1 86.44 105 LYS B C 1
ATOM 3644 O O . LYS B 1 105 ? 5.297 6.422 4.176 1 86.44 105 LYS B O 1
ATOM 3649 N N . ASP B 1 106 ? 5.266 4.188 4.066 1 84.69 106 ASP B N 1
ATOM 3650 C CA . ASP B 1 106 ? 6.141 4.113 2.902 1 84.69 106 ASP B CA 1
ATOM 3651 C C . ASP B 1 106 ? 5.504 4.785 1.688 1 84.69 106 ASP B C 1
ATOM 3653 O O . ASP B 1 106 ? 6.203 5.23 0.779 1 84.69 106 ASP B O 1
ATOM 3657 N N . ASP B 1 107 ? 4.227 4.832 1.674 1 88.56 107 ASP B N 1
ATOM 3658 C CA . ASP B 1 107 ? 3.539 5.441 0.541 1 88.56 107 ASP B CA 1
ATOM 3659 C C . ASP B 1 107 ? 3.793 6.945 0.49 1 88.56 107 ASP B C 1
ATOM 3661 O O . ASP B 1 107 ? 3.74 7.555 -0.582 1 88.56 107 ASP B O 1
ATOM 3665 N N . PHE B 1 108 ? 4.156 7.539 1.618 1 87.5 108 PHE B N 1
ATOM 3666 C CA . PHE B 1 108 ? 4.418 8.977 1.674 1 87.5 108 PHE B CA 1
ATOM 3667 C C . PHE B 1 108 ? 5.871 9.273 1.321 1 87.5 108 PHE B C 1
ATOM 3669 O O . PHE B 1 108 ? 6.191 10.375 0.874 1 87.5 108 PHE B O 1
ATOM 3676 N N . THR B 1 109 ? 6.695 8.281 1.533 1 84.38 109 THR B N 1
ATOM 3677 C CA . THR B 1 109 ? 8.125 8.531 1.351 1 84.38 109 THR B CA 1
ATOM 3678 C C . THR B 1 109 ? 8.539 8.258 -0.092 1 84.38 109 THR B C 1
ATOM 3680 O O . THR B 1 109 ? 9.555 8.781 -0.561 1 84.38 109 THR B O 1
ATOM 3683 N N . ASN B 1 110 ? 7.801 7.387 -0.767 1 82.12 110 ASN B N 1
ATOM 3684 C CA . ASN B 1 110 ? 8.031 7.117 -2.182 1 82.12 110 ASN B CA 1
ATOM 3685 C C . ASN B 1 110 ? 7.387 8.18 -3.066 1 82.12 110 ASN B C 1
ATOM 3687 O O . ASN B 1 110 ? 6.164 8.305 -3.105 1 82.12 110 ASN B O 1
ATOM 3691 N N . ARG B 1 111 ? 8.18 8.867 -3.803 1 79.88 111 ARG B N 1
ATOM 3692 C CA . ARG B 1 111 ? 7.707 10.023 -4.559 1 79.88 111 ARG B CA 1
ATOM 3693 C C . ARG B 1 111 ? 6.602 9.633 -5.535 1 79.88 111 ARG B C 1
ATOM 3695 O O . ARG B 1 111 ? 5.582 10.32 -5.633 1 79.88 111 ARG B O 1
ATOM 3702 N N . LYS B 1 112 ? 6.871 8.531 -6.215 1 82.31 112 LYS B N 1
ATOM 3703 C CA . LYS B 1 112 ? 5.895 8.109 -7.211 1 82.31 112 LYS B CA 1
ATOM 3704 C C . LYS B 1 112 ? 4.551 7.793 -6.562 1 82.31 112 LYS B C 1
ATOM 3706 O O . LYS B 1 112 ? 3.508 8.266 -7.023 1 82.31 112 LYS B O 1
ATOM 3711 N N . ARG B 1 113 ? 4.523 6.973 -5.559 1 87.62 113 ARG B N 1
ATOM 3712 C CA . ARG B 1 113 ? 3.297 6.613 -4.855 1 87.62 113 ARG B CA 1
ATOM 3713 C C . ARG B 1 113 ? 2.633 7.848 -4.25 1 87.62 113 ARG B C 1
ATOM 3715 O O . ARG B 1 113 ? 1.411 7.992 -4.309 1 87.62 113 ARG B O 1
ATOM 3722 N N . PHE B 1 114 ? 3.43 8.727 -3.76 1 85.75 114 PHE B N 1
ATOM 3723 C CA . PHE B 1 114 ? 2.914 9.961 -3.176 1 85.75 114 PHE B CA 1
ATOM 3724 C C . PHE B 1 114 ? 2.193 10.797 -4.227 1 85.75 114 PHE B C 1
ATOM 3726 O O . PHE B 1 114 ? 1.113 11.336 -3.965 1 85.75 114 PHE B O 1
ATOM 3733 N N . LEU B 1 115 ? 2.777 10.945 -5.336 1 84.31 115 LEU B N 1
ATOM 3734 C CA . LEU B 1 115 ? 2.162 11.719 -6.41 1 84.31 115 LEU B CA 1
ATOM 3735 C C . LEU B 1 115 ? 0.849 11.086 -6.855 1 84.31 115 LEU B C 1
ATOM 3737 O O . LEU B 1 115 ? -0.122 11.789 -7.141 1 84.31 115 LEU B O 1
ATOM 3741 N N . ASN B 1 116 ? 0.831 9.773 -6.934 1 86.69 116 ASN B N 1
ATOM 3742 C CA . ASN B 1 116 ? -0.405 9.078 -7.277 1 86.69 116 ASN B CA 1
ATOM 3743 C C . ASN B 1 116 ? -1.493 9.328 -6.234 1 86.69 116 ASN B C 1
ATOM 3745 O O . ASN B 1 116 ? -2.662 9.5 -6.582 1 86.69 116 ASN B O 1
ATOM 3749 N N . LEU B 1 117 ? -1.094 9.281 -5.012 1 90.44 117 LEU B N 1
ATOM 3750 C CA . LEU B 1 117 ? -2.027 9.586 -3.932 1 90.44 117 LE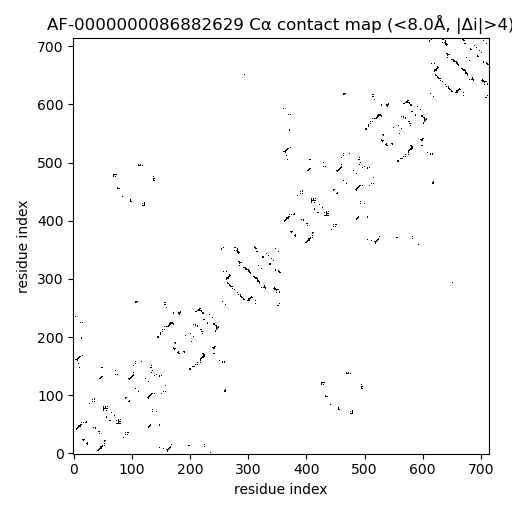U B CA 1
ATOM 3751 C C . LEU B 1 117 ? -2.596 10.992 -4.086 1 90.44 117 LEU B C 1
ATOM 3753 O O . LEU B 1 117 ? -3.803 11.203 -3.941 1 90.44 117 LEU B O 1
ATOM 3757 N N . LYS B 1 118 ? -1.751 11.969 -4.363 1 87.19 118 LYS B N 1
ATOM 3758 C CA . LYS B 1 118 ? -2.191 13.344 -4.582 1 87.19 118 LYS B CA 1
ATOM 3759 C C . LYS B 1 118 ? -3.191 13.43 -5.73 1 87.19 118 LYS B C 1
ATOM 3761 O O . LYS B 1 118 ? -4.191 14.141 -5.641 1 87.19 118 LYS B O 1
ATOM 3766 N N . ASN B 1 119 ? -2.893 12.703 -6.77 1 86.25 119 ASN B N 1
ATOM 3767 C CA . ASN B 1 119 ? -3.803 12.656 -7.906 1 86.25 119 ASN B CA 1
ATOM 3768 C C . ASN B 1 119 ? -5.176 12.125 -7.508 1 86.25 119 ASN B C 1
ATOM 3770 O O . ASN B 1 119 ? -6.203 12.688 -7.902 1 86.25 119 ASN B O 1
ATOM 3774 N N . THR B 1 120 ? -5.121 11.07 -6.781 1 91.56 120 THR B N 1
ATOM 3775 C CA . THR B 1 120 ? -6.375 10.508 -6.285 1 91.56 120 THR B CA 1
ATOM 3776 C C . THR B 1 120 ? -7.16 11.547 -5.496 1 91.56 120 THR B C 1
ATOM 3778 O O . THR B 1 120 ? -8.367 11.703 -5.695 1 91.56 120 THR B O 1
ATOM 3781 N N . LEU B 1 121 ? -6.516 12.297 -4.66 1 91.56 121 LEU B N 1
ATOM 3782 C CA . LEU B 1 121 ? -7.168 13.289 -3.816 1 91.56 121 LEU B CA 1
ATOM 3783 C C . LEU B 1 121 ? -7.742 14.422 -4.656 1 91.56 121 LEU B C 1
ATOM 3785 O O . LEU B 1 121 ? -8.828 14.922 -4.371 1 91.56 121 LEU B O 1
ATOM 3789 N N . ILE B 1 122 ? -7.02 14.82 -5.645 1 89.56 122 ILE B N 1
ATOM 3790 C CA . ILE B 1 122 ? -7.512 15.852 -6.559 1 89.56 122 ILE B CA 1
ATOM 3791 C C . ILE B 1 122 ? -8.797 15.367 -7.234 1 89.56 122 ILE B C 1
ATOM 3793 O O . ILE B 1 122 ? -9.789 16.094 -7.281 1 89.56 122 ILE B O 1
ATOM 3797 N N . GLY B 1 123 ? -8.75 14.133 -7.738 1 89.81 123 GLY B N 1
ATOM 3798 C CA . GLY B 1 123 ? -9.945 13.562 -8.352 1 89.81 123 GLY B CA 1
ATOM 3799 C C . GLY B 1 123 ? -11.125 13.492 -7.398 1 89.81 123 GLY B C 1
ATOM 3800 O O . GLY B 1 123 ? -12.258 13.805 -7.781 1 89.81 123 GLY B O 1
ATOM 3801 N N . LEU B 1 124 ? -10.867 13.094 -6.195 1 94.38 124 LEU B N 1
ATOM 3802 C CA . LEU B 1 124 ? -11.922 12.992 -5.195 1 94.38 124 LEU B CA 1
ATOM 3803 C C . LEU B 1 124 ? -12.516 14.367 -4.891 1 94.38 124 LEU B C 1
ATOM 3805 O O . LEU B 1 124 ? -13.727 14.5 -4.727 1 94.38 124 LEU B O 1
ATOM 3809 N N . ASN B 1 125 ? -11.625 15.336 -4.793 1 90.25 125 ASN B N 1
ATOM 3810 C CA . ASN B 1 125 ? -12.086 16.703 -4.566 1 90.25 125 ASN B CA 1
ATOM 3811 C C . ASN B 1 125 ? -12.992 17.188 -5.695 1 90.25 125 ASN B C 1
ATOM 3813 O O . ASN B 1 125 ? -14.023 17.812 -5.445 1 90.25 125 ASN B O 1
ATOM 3817 N N . GLN B 1 126 ? -12.594 16.844 -6.902 1 88.06 126 GLN B N 1
ATOM 3818 C CA . GLN B 1 126 ? -13.383 17.234 -8.062 1 88.06 126 GLN B CA 1
ATOM 3819 C C . GLN B 1 126 ? -14.773 16.594 -8.031 1 88.06 126 GLN B C 1
ATOM 3821 O O . GLN B 1 126 ? -15.742 17.188 -8.516 1 88.06 126 GLN B O 1
ATOM 3826 N N . LEU B 1 127 ? -14.859 15.477 -7.453 1 91.94 127 LEU B N 1
ATOM 3827 C CA . LEU B 1 127 ? -16.109 14.727 -7.418 1 91.94 127 LEU B CA 1
ATOM 3828 C C . LEU B 1 127 ? -16.859 14.969 -6.113 1 91.94 127 LEU B C 1
ATOM 3830 O O . LEU B 1 127 ? -17.922 14.398 -5.887 1 91.94 127 LEU B O 1
ATOM 3834 N N . ASN B 1 128 ? -16.312 15.758 -5.211 1 93.69 128 ASN B N 1
ATOM 3835 C CA . ASN B 1 128 ? -16.875 16.078 -3.902 1 93.69 128 ASN B CA 1
ATOM 3836 C C . ASN B 1 128 ? -17.094 14.812 -3.068 1 93.69 128 ASN B C 1
ATOM 3838 O O . ASN B 1 128 ? -18.172 14.617 -2.502 1 93.69 128 ASN B O 1
ATOM 3842 N N . ILE B 1 129 ? -16.109 13.977 -3.057 1 96.44 129 ILE B N 1
ATOM 3843 C CA . ILE B 1 129 ? -16.125 12.711 -2.34 1 96.44 129 ILE B CA 1
ATOM 3844 C C . ILE B 1 129 ? -15.25 12.812 -1.096 1 96.44 129 ILE B C 1
ATOM 3846 O O . ILE B 1 129 ? -14.148 13.375 -1.146 1 96.44 129 ILE B O 1
ATOM 3850 N N . LEU B 1 130 ? -15.742 12.32 0.047 1 97.75 130 LEU B N 1
ATOM 3851 C CA . LEU B 1 130 ? -14.992 12.305 1.3 1 97.75 130 LEU B CA 1
ATOM 3852 C C . LEU B 1 130 ? -14.062 11.102 1.364 1 97.75 130 LEU B C 1
ATOM 3854 O O . LEU B 1 130 ? -14.516 9.961 1.399 1 97.75 130 LEU B O 1
ATOM 3858 N N . PRO B 1 131 ? -12.742 11.312 1.379 1 97.94 131 PRO B N 1
ATOM 3859 C CA . PRO B 1 131 ? -11.82 10.195 1.592 1 97.94 131 PRO B CA 1
ATOM 3860 C C . PRO B 1 131 ? -11.758 9.758 3.053 1 97.94 131 PRO B C 1
ATOM 3862 O O . PRO B 1 131 ? -11.609 10.586 3.947 1 97.94 131 PRO B O 1
ATOM 3865 N N . ILE B 1 132 ? -11.914 8.492 3.289 1 98.38 132 ILE B N 1
ATOM 3866 C CA . ILE B 1 132 ? -11.648 7.879 4.586 1 98.38 132 ILE B CA 1
ATOM 3867 C C . ILE B 1 132 ? -10.391 7.016 4.5 1 98.38 132 ILE B C 1
ATOM 3869 O O . ILE B 1 132 ? -10.328 6.082 3.697 1 98.38 132 ILE B O 1
ATOM 3873 N N . ILE B 1 133 ? -9.422 7.391 5.328 1 96.81 133 ILE B N 1
ATOM 3874 C CA . ILE B 1 133 ? -8.094 6.801 5.234 1 96.81 133 ILE B CA 1
ATOM 3875 C C . ILE B 1 133 ? -7.824 5.938 6.461 1 96.81 133 ILE B C 1
ATOM 3877 O O . ILE B 1 133 ? -8.188 6.309 7.582 1 96.81 133 ILE B O 1
ATOM 3881 N N . ASN B 1 134 ? -7.273 4.816 6.223 1 94.12 134 ASN B N 1
ATOM 3882 C CA . ASN B 1 134 ? -6.742 3.965 7.281 1 94.12 134 ASN B CA 1
ATOM 3883 C C . ASN B 1 134 ? -5.414 3.332 6.875 1 94.12 134 ASN B C 1
ATOM 3885 O O . ASN B 1 134 ? -5.027 3.379 5.707 1 94.12 134 ASN B O 1
ATOM 3889 N N . GLU B 1 135 ? -4.773 2.85 7.867 1 92.81 135 GLU B N 1
ATOM 3890 C CA . GLU B 1 135 ? -3.547 2.107 7.598 1 92.81 135 GLU B CA 1
ATOM 3891 C C . GLU B 1 135 ? -3.842 0.8 6.867 1 92.81 135 GLU B C 1
ATOM 3893 O O . GLU B 1 135 ? -4.844 0.14 7.145 1 92.81 135 GLU B O 1
ATOM 3898 N N . ASN B 1 136 ? -3.004 0.486 5.922 1 92.94 136 ASN B N 1
ATOM 3899 C CA . ASN B 1 136 ? -3.064 -0.827 5.289 1 92.94 136 ASN B CA 1
ATOM 3900 C C . ASN B 1 136 ? -2.365 -1.889 6.133 1 92.94 136 ASN B C 1
ATOM 3902 O O . ASN B 1 136 ? -1.243 -2.293 5.824 1 92.94 136 ASN B O 1
ATOM 3906 N N . ASP B 1 137 ? -3.02 -2.432 7.07 1 88.75 137 ASP B N 1
ATOM 3907 C CA . ASP B 1 137 ? -2.455 -3.309 8.094 1 88.75 137 ASP B CA 1
ATOM 3908 C C . ASP B 1 137 ? -2.064 -4.66 7.5 1 88.75 137 ASP B C 1
ATOM 3910 O O . ASP B 1 137 ? -1.294 -5.41 8.102 1 88.75 137 ASP B O 1
ATOM 3914 N N . SER B 1 138 ? -2.596 -4.961 6.32 1 90.12 138 SER B N 1
ATOM 3915 C CA . SER B 1 138 ? -2.297 -6.246 5.699 1 90.12 138 SER B CA 1
ATOM 3916 C C . SER B 1 138 ? -0.824 -6.344 5.312 1 90.12 138 SER B C 1
ATOM 3918 O O . SER B 1 138 ? -0.281 -7.445 5.195 1 90.12 138 SER B O 1
ATOM 3920 N N . ILE B 1 139 ? -0.218 -5.191 5.113 1 87.69 139 ILE B N 1
ATOM 3921 C CA . ILE B 1 139 ? 1.159 -5.234 4.633 1 87.69 139 ILE B CA 1
ATOM 3922 C C . ILE B 1 139 ? 2.051 -4.398 5.547 1 87.69 139 ILE B C 1
ATOM 3924 O O . ILE B 1 139 ? 3.188 -4.074 5.191 1 87.69 139 ILE B O 1
ATOM 3928 N N . SER B 1 140 ? 1.599 -3.949 6.555 1 81.06 140 SER B N 1
ATOM 3929 C CA . SER B 1 140 ? 2.393 -3.129 7.465 1 81.06 140 SER B CA 1
ATOM 3930 C C . SER B 1 140 ? 2.461 -3.754 8.852 1 81.06 140 SER B C 1
ATOM 3932 O O . SER B 1 140 ? 1.495 -4.371 9.312 1 81.06 140 SER B O 1
ATOM 3934 N N . THR B 1 141 ? 3.699 -4.09 9.453 1 60 141 THR B N 1
ATOM 3935 C CA . THR B 1 141 ? 3.814 -4.59 10.812 1 60 141 THR B CA 1
ATOM 3936 C C . THR B 1 141 ? 4.152 -3.453 11.781 1 60 141 THR B C 1
ATOM 3938 O O . THR B 1 141 ? 3.771 -3.49 12.945 1 60 141 THR B O 1
ATOM 3941 N N . GLU B 1 142 ? 5.379 -2.73 11.406 1 52.59 142 GLU B N 1
ATOM 3942 C CA . GLU B 1 142 ? 5.945 -1.845 12.422 1 52.59 142 GLU B CA 1
ATOM 3943 C C . GLU B 1 142 ? 4.852 -1.122 13.203 1 52.59 142 GLU B C 1
ATOM 3945 O O . GLU B 1 142 ? 4.938 -0.993 14.422 1 52.59 142 GLU B O 1
ATOM 3950 N N . GLU B 1 143 ? 3.953 -0.554 12.445 1 49.62 143 GLU B N 1
ATOM 3951 C CA . GLU B 1 143 ? 2.986 0.401 12.977 1 49.62 143 GLU B CA 1
ATOM 3952 C C . GLU B 1 143 ? 1.866 -0.31 13.734 1 49.62 143 GLU B C 1
ATOM 3954 O O . GLU B 1 143 ? 1.116 0.321 14.484 1 49.62 143 GLU B O 1
ATOM 3959 N N . ILE B 1 144 ? 1.551 -1.57 13.367 1 45.47 144 ILE B N 1
ATOM 3960 C CA . ILE B 1 144 ? 0.489 -2.25 14.102 1 45.47 144 ILE B CA 1
ATOM 3961 C C . ILE B 1 144 ? 0.764 -2.166 15.602 1 45.47 144 ILE B C 1
ATOM 3963 O O . ILE B 1 144 ? -0.167 -2.072 16.406 1 45.47 144 ILE B O 1
ATOM 3967 N N . MET B 1 145 ? 1.928 -2.275 15.945 1 42.12 145 MET B N 1
ATOM 3968 C CA . MET B 1 145 ? 2.121 -2.17 17.391 1 42.12 145 MET B CA 1
ATOM 3969 C C . MET B 1 145 ? 1.651 -0.812 17.906 1 42.12 145 MET B C 1
ATOM 3971 O O . MET B 1 145 ? 1.126 -0.711 19.016 1 42.12 145 MET B O 1
ATOM 3975 N N . PHE B 1 146 ? 1.864 0.192 17.281 1 42.84 146 PHE B N 1
ATOM 3976 C CA . PHE B 1 146 ? 1.495 1.452 17.922 1 42.84 146 PHE B CA 1
ATOM 3977 C C . PHE B 1 146 ? 0.44 2.182 17.109 1 42.84 146 PHE B C 1
ATOM 3979 O O . PHE B 1 146 ? -0.07 3.223 17.516 1 42.84 146 PHE B O 1
ATOM 3986 N N . GLY B 1 147 ? -0.334 1.383 16.281 1 53.41 147 GLY B N 1
ATOM 3987 C CA . GLY B 1 147 ? -1.421 2.107 15.641 1 53.41 147 GLY B CA 1
ATOM 3988 C C . GLY B 1 147 ? -1.035 3.514 15.219 1 53.41 147 GLY B C 1
ATOM 3989 O O . GLY B 1 147 ? -1.203 4.465 15.984 1 53.41 147 GLY B O 1
ATOM 3990 N N . ASP B 1 148 ? -0.283 3.904 14.242 1 75.06 148 ASP B N 1
ATOM 3991 C CA . ASP B 1 148 ? 0.37 5.191 14.031 1 75.06 148 ASP B CA 1
ATOM 3992 C C . ASP B 1 148 ? -0.444 6.074 13.094 1 75.06 148 ASP B C 1
ATOM 3994 O O . ASP B 1 148 ? 0.121 6.805 12.273 1 75.06 148 ASP B O 1
ATOM 3998 N N . ASN B 1 149 ? -1.91 5.898 13.352 1 89.12 149 ASN B N 1
ATOM 3999 C CA . ASN B 1 149 ? -2.756 6.754 12.531 1 89.12 149 ASN B CA 1
ATOM 4000 C C . ASN B 1 149 ? -2.52 8.234 12.828 1 89.12 149 ASN B C 1
ATOM 4002 O O . ASN B 1 149 ? -2.822 9.094 12.008 1 89.12 149 ASN B O 1
ATOM 4006 N N . ASP B 1 150 ? -1.915 8.461 14 1 91.94 150 ASP B N 1
ATOM 4007 C CA . ASP B 1 150 ? -1.542 9.844 14.289 1 91.94 150 ASP B CA 1
ATOM 4008 C C . ASP B 1 150 ? -0.467 10.336 13.32 1 91.94 150 ASP B C 1
ATOM 4010 O O . ASP B 1 150 ? -0.621 11.391 12.703 1 91.94 150 ASP B O 1
ATOM 4014 N N . MET B 1 151 ? 0.5 9.539 13.219 1 91.31 151 MET B N 1
ATOM 4015 C CA . MET B 1 151 ? 1.579 9.914 12.312 1 91.31 151 MET B CA 1
ATOM 4016 C C . MET B 1 151 ? 1.089 9.945 10.867 1 91.31 151 MET B C 1
ATOM 4018 O O . MET B 1 151 ? 1.432 10.852 10.109 1 91.31 151 MET B O 1
ATOM 4022 N N . LEU B 1 152 ? 0.277 8.969 10.531 1 91.69 152 LEU B N 1
ATOM 4023 C CA . LEU B 1 152 ? -0.306 8.945 9.195 1 91.69 152 LEU B CA 1
ATOM 4024 C C . LEU B 1 152 ? -1.086 10.227 8.922 1 91.69 152 LEU B C 1
ATOM 4026 O O . LEU B 1 152 ? -0.997 10.789 7.828 1 91.69 152 LEU B O 1
ATOM 4030 N N . SER B 1 153 ? -1.816 10.672 9.883 1 95.69 153 SER B N 1
ATOM 4031 C CA . SER B 1 153 ? -2.609 11.883 9.734 1 95.69 153 SER B CA 1
ATOM 4032 C C . SER B 1 153 ? -1.719 13.109 9.539 1 95.69 153 SER B C 1
ATOM 4034 O O . SER B 1 153 ? -2.035 13.992 8.742 1 95.69 153 SER B O 1
ATOM 4036 N N . ALA B 1 154 ? -0.64 13.141 10.305 1 94.19 154 ALA B N 1
ATOM 4037 C CA . ALA B 1 154 ? 0.316 14.227 10.133 1 94.19 154 ALA B CA 1
ATOM 4038 C C . ALA B 1 154 ? 0.92 14.211 8.734 1 94.19 154 ALA B C 1
ATOM 4040 O O . ALA B 1 154 ? 0.956 15.242 8.055 1 94.19 154 ALA B O 1
ATOM 4041 N N . MET B 1 155 ? 1.342 13.062 8.32 1 92.5 155 MET B N 1
ATOM 4042 C CA . MET B 1 155 ? 1.959 12.922 7.004 1 92.5 155 MET B CA 1
ATOM 4043 C C . MET B 1 155 ? 0.975 13.297 5.898 1 92.5 155 MET B C 1
ATOM 4045 O O . MET B 1 155 ? 1.333 14.008 4.957 1 92.5 155 MET B O 1
ATOM 4049 N N . PHE B 1 156 ? -0.199 12.852 6.078 1 93.12 156 PHE B N 1
ATOM 4050 C CA . PHE B 1 156 ? -1.233 13.18 5.102 1 93.12 156 PHE B CA 1
ATOM 4051 C C . PHE B 1 156 ? -1.477 14.688 5.055 1 93.12 156 PHE B C 1
ATOM 4053 O O . PHE B 1 156 ? -1.619 15.266 3.977 1 93.12 156 PHE B O 1
ATOM 4060 N N . SER B 1 157 ? -1.569 15.273 6.227 1 94.88 157 SER B N 1
ATOM 4061 C CA . SER B 1 157 ? -1.829 16.703 6.281 1 94.88 157 SER B CA 1
ATOM 4062 C C . SER B 1 157 ? -0.744 17.484 5.551 1 94.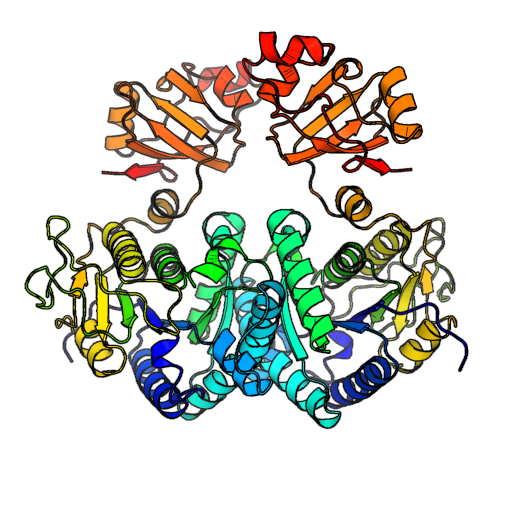88 157 SER B C 1
ATOM 4064 O O . SER B 1 157 ? -1.039 18.453 4.832 1 94.88 157 SER B O 1
ATOM 4066 N N . ILE B 1 158 ? 0.439 17.109 5.707 1 91.38 158 ILE B N 1
ATOM 4067 C CA . ILE B 1 158 ? 1.57 17.766 5.055 1 91.38 158 ILE B CA 1
ATOM 4068 C C . ILE B 1 158 ? 1.497 17.531 3.547 1 91.38 158 ILE B C 1
ATOM 4070 O O . ILE B 1 158 ? 1.571 18.469 2.762 1 91.38 158 ILE B O 1
ATOM 4074 N N . GLY B 1 159 ? 1.296 16.281 3.154 1 87.56 159 GLY B N 1
ATOM 4075 C CA . GLY B 1 159 ? 1.251 15.938 1.743 1 87.56 159 GLY B CA 1
ATOM 4076 C C . GLY B 1 159 ? 0.116 16.609 0.997 1 87.56 159 GLY B C 1
ATOM 4077 O O . GLY B 1 159 ? 0.248 16.938 -0.186 1 87.56 159 GLY B O 1
ATOM 4078 N N . TRP B 1 160 ? -0.979 16.797 1.69 1 89.31 160 TRP B N 1
ATOM 4079 C CA . TRP B 1 160 ? -2.17 17.391 1.088 1 89.31 160 TRP B CA 1
ATOM 4080 C C . TRP B 1 160 ? -2.145 18.906 1.208 1 89.31 160 TRP B C 1
ATOM 4082 O O . TRP B 1 160 ? -3.035 19.594 0.697 1 89.31 160 TRP B O 1
ATOM 4092 N N . ASN B 1 161 ? -1.131 19.391 1.876 1 88.81 161 ASN B N 1
ATOM 4093 C CA . ASN B 1 161 ? -1.051 20.812 2.168 1 88.81 161 ASN B CA 1
ATOM 4094 C C . ASN B 1 161 ? -2.314 21.312 2.859 1 88.81 161 ASN B C 1
ATOM 4096 O O . ASN B 1 161 ? -2.924 22.297 2.414 1 88.81 161 ASN B O 1
ATOM 4100 N N . ALA B 1 162 ? -2.725 20.641 3.879 1 94.69 162 ALA B N 1
ATOM 4101 C CA . ALA B 1 162 ? -3.93 20.984 4.629 1 94.69 162 ALA B CA 1
ATOM 4102 C C . ALA B 1 162 ? -3.738 22.281 5.402 1 94.69 162 ALA B C 1
ATOM 4104 O O . ALA B 1 162 ? -2.607 22.703 5.645 1 94.69 162 ALA B O 1
ATOM 4105 N N . ASP B 1 163 ? -4.887 22.922 5.699 1 95.88 163 ASP B N 1
ATOM 4106 C CA . ASP B 1 163 ? -4.875 24.125 6.539 1 95.88 163 ASP B CA 1
ATOM 4107 C C . ASP B 1 163 ? -4.941 23.75 8.023 1 95.88 163 ASP B C 1
ATOM 4109 O O . ASP B 1 163 ? -4.516 24.516 8.883 1 95.88 163 ASP B O 1
ATOM 4113 N N . GLY B 1 164 ? -5.461 22.578 8.297 1 97.06 164 GLY B N 1
ATOM 4114 C CA . GLY B 1 164 ? -5.629 22.156 9.68 1 97.06 164 GLY B CA 1
ATOM 4115 C C . GLY B 1 164 ? -5.547 20.656 9.852 1 97.06 164 GLY B C 1
ATOM 4116 O O . GLY B 1 164 ? -5.902 19.891 8.945 1 97.06 164 GLY B O 1
ATOM 4117 N N . LEU B 1 165 ? -5.094 20.219 11.062 1 98.06 165 LEU B N 1
ATOM 4118 C CA . LEU B 1 165 ? -5.109 18.828 11.523 1 98.06 165 LEU B CA 1
ATOM 4119 C C . LEU B 1 165 ? -5.699 18.734 12.93 1 98.06 165 LEU B C 1
ATOM 4121 O O . LEU B 1 165 ? -5.238 19.422 13.852 1 98.06 165 LEU B O 1
ATOM 4125 N N . MET B 1 166 ? -6.715 17.984 13.055 1 98.5 166 MET B N 1
ATOM 4126 C CA . MET B 1 166 ? -7.277 17.719 14.375 1 98.5 166 MET B CA 1
ATOM 4127 C C . MET B 1 166 ? -7 16.281 14.789 1 98.5 166 MET B C 1
ATOM 4129 O O . MET B 1 166 ? -7.461 15.336 14.141 1 98.5 166 MET B O 1
ATOM 4133 N N . LEU B 1 167 ? -6.246 16.141 15.852 1 97.31 167 LEU B N 1
ATOM 4134 C CA . LEU B 1 167 ? -6.066 14.844 16.484 1 97.31 167 LEU B CA 1
ATOM 4135 C C . LEU B 1 167 ? -7.082 14.633 17.609 1 97.31 167 LEU B C 1
ATOM 4137 O O . LEU B 1 167 ? -6.848 15.047 18.75 1 97.31 167 LEU B O 1
ATOM 4141 N N . MET B 1 168 ? -8.148 14.008 17.219 1 97.31 168 MET B N 1
ATOM 4142 C CA . MET B 1 168 ? -9.234 13.797 18.172 1 97.31 168 MET B CA 1
ATOM 4143 C C . MET B 1 168 ? -9.023 12.523 18.984 1 97.31 168 MET B C 1
ATOM 4145 O O . MET B 1 168 ? -8.867 11.445 18.406 1 97.31 168 MET B O 1
ATOM 4149 N N . THR B 1 169 ? -9 12.688 20.266 1 93.56 169 THR B N 1
ATOM 4150 C CA . THR B 1 169 ? -8.727 11.594 21.203 1 93.56 169 THR B CA 1
ATOM 4151 C C . THR B 1 169 ? -9.727 11.609 22.359 1 93.56 169 THR B C 1
ATOM 4153 O O . THR B 1 169 ? -10.75 12.297 22.297 1 93.56 169 THR B O 1
ATOM 4156 N N . SER B 1 170 ? -9.477 10.719 23.359 1 91.62 170 SER B N 1
ATOM 4157 C CA . SER B 1 170 ? -10.422 10.586 24.469 1 91.62 170 SER B CA 1
ATOM 4158 C C . SER B 1 170 ? -10.062 11.516 25.609 1 91.62 170 SER B C 1
ATOM 4160 O O . SER B 1 170 ? -10.805 11.609 26.594 1 91.62 170 SER B O 1
ATOM 4162 N N . VAL B 1 171 ? -8.992 12.258 25.469 1 90.19 171 VAL B N 1
ATOM 4163 C CA . VAL B 1 171 ? -8.594 13.188 26.516 1 90.19 171 VAL B CA 1
ATOM 4164 C C . VAL B 1 171 ? -8.797 14.625 26.047 1 90.19 171 VAL B C 1
ATOM 4166 O O . VAL B 1 171 ? -8.906 14.875 24.844 1 90.19 171 VAL B O 1
ATOM 4169 N N . ASP B 1 172 ? -8.773 15.555 26.969 1 94.06 172 ASP B N 1
ATOM 4170 C CA . ASP B 1 172 ? -9.133 16.938 26.688 1 94.06 172 ASP B CA 1
ATOM 4171 C C . ASP B 1 172 ? -7.953 17.703 26.062 1 94.06 172 ASP B C 1
ATOM 4173 O O . ASP B 1 172 ? -8.125 18.781 25.516 1 94.06 172 ASP B O 1
ATOM 4177 N N . GLY B 1 173 ? -6.824 17.188 26.094 1 94.12 173 GLY B N 1
ATOM 4178 C CA . GLY B 1 173 ? -5.609 17.797 25.562 1 94.12 173 GLY B CA 1
ATOM 4179 C C . GLY B 1 173 ? -4.352 17.281 26.234 1 94.12 173 GLY B C 1
ATOM 4180 O O . GLY B 1 173 ? -4.352 16.188 26.828 1 94.12 173 GLY B O 1
ATOM 4181 N N . VAL B 1 174 ? -3.291 17.969 26.062 1 92.44 174 VAL B N 1
ATOM 4182 C CA . VAL B 1 174 ? -2.029 17.641 26.719 1 92.44 174 VAL B CA 1
ATOM 4183 C C . VAL B 1 174 ? -1.983 18.281 28.094 1 92.44 174 VAL B C 1
ATOM 4185 O O . VAL B 1 174 ? -2.195 19.484 28.234 1 92.44 174 VAL B O 1
ATOM 4188 N N . TYR B 1 175 ? -1.743 17.453 29.016 1 89.62 175 TYR B N 1
ATOM 4189 C CA . TYR B 1 175 ? -1.679 17.938 30.391 1 89.62 175 TYR B CA 1
ATOM 4190 C C . TYR B 1 175 ? -0.246 18.266 30.781 1 89.62 175 TYR B C 1
ATOM 4192 O O . TYR B 1 175 ? 0.688 17.547 30.438 1 89.62 175 TYR B O 1
ATOM 4200 N N . ASN B 1 176 ? -0.145 19.359 31.469 1 86.44 176 ASN B N 1
ATOM 4201 C CA . ASN B 1 176 ? 1.162 19.703 32.031 1 86.44 176 ASN B CA 1
ATOM 4202 C C . ASN B 1 176 ? 1.407 19 33.344 1 86.44 176 ASN B C 1
ATOM 4204 O O . ASN B 1 176 ? 0.604 18.172 33.781 1 86.44 176 ASN B O 1
ATOM 4208 N N . ASP B 1 177 ? 2.535 19.312 33.938 1 82.62 177 ASP B N 1
ATOM 4209 C CA . ASP B 1 177 ? 2.947 18.672 35.188 1 82.62 177 ASP B CA 1
ATOM 4210 C C . ASP B 1 177 ? 1.978 18.984 36.312 1 82.62 177 ASP B C 1
ATOM 4212 O O . ASP B 1 177 ? 1.908 18.25 37.312 1 82.62 177 ASP B O 1
ATOM 4216 N N . GLU B 1 178 ? 1.211 20.047 36.219 1 84.31 178 GLU B N 1
ATOM 4217 C CA . GLU B 1 178 ? 0.229 20.438 37.219 1 84.31 178 GLU B CA 1
ATOM 4218 C C . GLU B 1 178 ? -1.139 19.828 36.906 1 84.31 178 GLU B C 1
ATOM 4220 O O . GLU B 1 178 ? -2.145 20.234 37.5 1 84.31 178 GLU B O 1
ATOM 4225 N N . LYS B 1 179 ? -1.171 18.953 35.906 1 87.5 179 LYS B N 1
ATOM 4226 C CA . LYS B 1 179 ? -2.391 18.25 35.531 1 87.5 179 LYS B CA 1
ATOM 4227 C C . LYS B 1 179 ? -3.418 19.203 34.938 1 87.5 179 LYS B C 1
ATOM 4229 O O . LYS B 1 179 ? -4.621 19.047 35.156 1 87.5 179 LYS B O 1
ATOM 4234 N N . LYS B 1 180 ? -2.918 20.25 34.438 1 90 180 LYS B N 1
ATOM 4235 C CA . LYS B 1 180 ? -3.762 21.188 33.719 1 90 180 LYS B CA 1
ATOM 4236 C C . LYS B 1 180 ? -3.543 21.062 32.219 1 90 180 LYS B C 1
ATOM 4238 O O . LYS B 1 180 ? -2.434 20.766 31.75 1 90 180 LYS B O 1
ATOM 4243 N N . ILE B 1 181 ? -4.594 21.281 31.5 1 91.31 181 ILE B N 1
ATOM 4244 C CA . ILE B 1 181 ? -4.508 21.219 30.047 1 91.31 181 ILE B CA 1
ATOM 4245 C C . ILE B 1 181 ? -3.713 22.406 29.516 1 91.31 181 ILE B C 1
ATOM 4247 O O . ILE B 1 181 ? -3.979 23.547 29.891 1 91.31 181 ILE B O 1
ATOM 4251 N N . MET B 1 182 ? -2.789 22.172 28.703 1 91.62 182 MET B N 1
ATOM 4252 C CA . MET B 1 182 ? -2.066 23.234 28.016 1 91.62 182 MET B CA 1
ATOM 4253 C C . MET B 1 182 ? -2.881 23.781 26.844 1 91.62 182 MET B C 1
ATOM 4255 O O . MET B 1 182 ? -3.154 23.047 25.875 1 91.62 182 MET B O 1
ATOM 4259 N N . LYS B 1 183 ? -3.285 25 26.922 1 93.25 183 LYS B N 1
ATOM 4260 C CA . LYS B 1 183 ? -4.047 25.578 25.828 1 93.25 183 LYS B CA 1
ATOM 4261 C C . LYS B 1 183 ? -3.203 25.656 24.547 1 93.25 183 LYS B C 1
ATOM 4263 O O . LYS B 1 183 ? -3.701 25.406 23.453 1 93.25 183 LYS B O 1
ATOM 4268 N N . GLU B 1 184 ? -1.994 26.047 24.703 1 93.69 184 GLU B N 1
ATOM 4269 C CA . GLU B 1 184 ? -1.003 26.078 23.625 1 93.69 184 GLU B CA 1
ATOM 4270 C C . GLU B 1 184 ? 0.216 25.234 23.984 1 93.69 184 GLU B C 1
ATOM 4272 O O . GLU B 1 184 ? 0.75 25.344 25.094 1 93.69 184 GLU B O 1
ATOM 4277 N N . PHE B 1 185 ? 0.563 24.344 23.062 1 91.69 185 PHE B N 1
ATOM 4278 C CA . PHE B 1 185 ? 1.725 23.516 23.328 1 91.69 185 PHE B CA 1
ATOM 4279 C C . PHE B 1 185 ? 3.006 24.328 23.312 1 91.69 185 PHE B C 1
ATOM 4281 O O . PHE B 1 185 ? 3.217 25.125 22.391 1 91.69 185 PHE B O 1
ATOM 4288 N N . LYS B 1 186 ? 3.818 24.203 24.328 1 83.19 186 LYS B N 1
ATOM 4289 C CA . LYS B 1 186 ? 5.145 24.797 24.438 1 83.19 186 LYS B CA 1
ATOM 4290 C C . LYS B 1 186 ? 6.215 23.734 24.641 1 83.19 186 LYS B C 1
ATOM 4292 O O . LYS B 1 186 ? 6.125 22.922 25.562 1 83.19 186 LYS B O 1
ATOM 4297 N N . ASP B 1 187 ? 7.117 23.578 23.625 1 72.5 187 ASP B N 1
ATOM 4298 C CA . ASP B 1 187 ? 8.141 22.547 23.625 1 72.5 187 ASP B CA 1
ATOM 4299 C C . ASP B 1 187 ? 8.82 22.438 25 1 72.5 187 ASP B C 1
ATOM 4301 O O . ASP B 1 187 ? 9.172 21.344 25.438 1 72.5 187 ASP B O 1
ATOM 4305 N N . GLU B 1 188 ? 9.031 23.531 25.594 1 65.44 188 GLU B N 1
ATOM 4306 C CA . GLU B 1 188 ? 9.773 23.578 26.844 1 65.44 188 GLU B CA 1
ATOM 4307 C C . GLU B 1 188 ? 8.914 23.125 28.016 1 65.44 188 GLU B C 1
ATOM 4309 O O . GLU B 1 188 ? 9.406 22.969 29.141 1 65.44 188 GLU B O 1
ATOM 4314 N N . SER B 1 189 ? 7.816 22.75 27.719 1 61.16 189 SER B N 1
ATOM 4315 C CA . SER B 1 189 ? 6.934 22.453 28.844 1 61.16 189 SER B CA 1
ATOM 4316 C C . SER B 1 189 ? 7.047 21 29.281 1 61.16 189 SER B C 1
ATOM 4318 O O . SER B 1 189 ? 7.223 20.109 28.438 1 61.16 189 SER B O 1
ATOM 4320 N N . SER B 1 190 ? 7.203 20.766 30.5 1 64.19 190 SER B N 1
ATOM 4321 C CA . SER B 1 190 ? 7.133 19.422 31.062 1 64.19 190 SER B CA 1
ATOM 4322 C C . SER B 1 190 ? 5.773 18.781 30.797 1 64.19 190 SER B C 1
ATOM 4324 O O . SER B 1 190 ? 4.734 19.391 31.062 1 64.19 190 SER B O 1
ATOM 4326 N N . ILE B 1 191 ? 5.758 17.75 30.125 1 69.69 191 ILE B N 1
ATOM 4327 C CA . ILE B 1 191 ? 4.543 17.062 29.719 1 69.69 191 ILE B CA 1
ATOM 4328 C C . ILE B 1 191 ? 4.27 15.898 30.672 1 69.69 191 ILE B C 1
ATOM 4330 O O . ILE B 1 191 ? 5.184 15.164 31.047 1 69.69 191 ILE B O 1
ATOM 4334 N N . LEU B 1 192 ? 3.082 15.844 31.234 1 56.25 192 LEU B N 1
ATOM 4335 C CA . LEU B 1 192 ? 2.672 14.672 32 1 56.25 192 LEU B CA 1
ATOM 4336 C C . LEU B 1 192 ? 2.477 13.469 31.094 1 56.25 192 LEU B C 1
ATOM 4338 O O . LEU B 1 192 ? 1.741 13.539 30.109 1 56.25 192 LEU B O 1
ATOM 4342 N N . SER B 1 193 ? 3.459 12.492 31.078 1 56.12 193 SER B N 1
ATOM 4343 C CA . SER B 1 193 ? 3.293 11.281 30.281 1 56.12 193 SER B CA 1
ATOM 4344 C C . SER B 1 193 ? 2.051 10.508 30.703 1 56.12 193 SER B C 1
ATOM 4346 O O . SER B 1 193 ? 1.906 10.148 31.875 1 56.12 193 SER B O 1
ATOM 4348 N N . MET B 1 194 ? 0.952 10.852 30.172 1 50.38 194 MET B N 1
ATOM 4349 C CA . MET B 1 194 ? -0.226 10.062 30.516 1 50.38 194 MET B CA 1
ATOM 4350 C C . MET B 1 194 ? -0.118 8.648 29.969 1 50.38 194 MET B C 1
ATOM 4352 O O . MET B 1 194 ? 0.472 8.438 28.906 1 50.38 194 MET B O 1
ATOM 4356 N N . LYS B 1 195 ? -0.479 7.621 30.812 1 47.34 195 LYS B N 1
ATOM 4357 C CA . LYS B 1 195 ? -0.452 6.18 30.578 1 47.34 195 LYS B CA 1
ATOM 4358 C C . LYS B 1 195 ? -1.283 5.797 29.359 1 47.34 195 LYS B C 1
ATOM 4360 O O . LYS B 1 195 ? -2.264 6.473 29.031 1 47.34 195 LYS B O 1
ATOM 4365 N N . LYS B 1 196 ? -0.972 4.828 28.547 1 49.31 196 LYS B N 1
ATOM 4366 C CA . LYS B 1 196 ? -1.579 4.145 27.406 1 49.31 196 LYS B CA 1
ATOM 4367 C C . LYS B 1 196 ? -2.951 3.584 27.766 1 49.31 196 LYS B C 1
ATOM 4369 O O . LYS B 1 196 ? -3.133 3.031 28.859 1 49.31 196 LYS B O 1
ATOM 4374 N N . THR B 1 197 ? -4.059 4.16 27.062 1 43.41 197 THR B N 1
ATOM 4375 C CA . THR B 1 197 ? -5.363 3.545 27.281 1 43.41 197 THR B CA 1
ATOM 4376 C C . THR B 1 197 ? -5.445 2.189 26.594 1 43.41 197 THR B C 1
ATOM 4378 O O . THR B 1 197 ? -4.625 1.878 25.734 1 43.41 197 THR B O 1
ATOM 4381 N N . SER B 1 198 ? -6.492 1.318 26.938 1 43.03 198 SER B N 1
ATOM 4382 C CA . SER B 1 198 ? -6.684 -0.087 26.594 1 43.03 198 SER B CA 1
ATOM 4383 C C . SER B 1 198 ? -6.746 -0.286 25.094 1 43.03 198 SER B C 1
ATOM 4385 O O . SER B 1 198 ? -6.316 -1.32 24.578 1 43.03 198 SER B O 1
ATOM 4387 N N . TYR B 1 199 ? -7.355 0.661 24.312 1 42.53 199 TYR B N 1
ATOM 4388 C CA . TYR B 1 199 ? -7.582 0.359 22.906 1 42.53 199 TYR B CA 1
ATOM 4389 C C . TYR B 1 199 ? -6.668 1.191 22.016 1 42.53 199 TYR B C 1
ATOM 4391 O O . TYR B 1 199 ? -6.715 1.075 20.797 1 42.53 199 TYR B O 1
ATOM 4399 N N . GLY B 1 200 ? -5.918 2.143 22.656 1 49.19 200 GLY B N 1
ATOM 4400 C CA . GLY B 1 200 ? -5.094 3.021 21.844 1 49.19 200 GLY B CA 1
ATOM 4401 C C . GLY B 1 200 ? -3.656 2.551 21.734 1 49.19 200 GLY B C 1
ATOM 4402 O O . GLY B 1 200 ? -3.062 2.105 22.719 1 49.19 200 GLY B O 1
ATOM 4403 N N . SER B 1 201 ? -3.162 2.242 20.516 1 48.72 201 SER B N 1
ATOM 4404 C CA . SER B 1 201 ? -1.814 1.729 20.281 1 48.72 201 SER B CA 1
ATOM 4405 C C . SER B 1 201 ? -0.768 2.82 20.484 1 48.72 201 SER B C 1
ATOM 4407 O O . SER B 1 201 ? 0.411 2.523 20.688 1 48.72 201 SER B O 1
ATOM 4409 N N . GLY B 1 202 ? -1.226 4.18 20.312 1 58.41 202 GLY B N 1
ATOM 4410 C CA . GLY B 1 202 ? -0.233 5.227 20.469 1 58.41 202 GLY B CA 1
ATOM 4411 C C . GLY B 1 202 ? -0.451 6.059 21.719 1 58.41 202 GLY B C 1
ATOM 4412 O O . GLY B 1 202 ? -1.578 6.18 22.203 1 58.41 202 GLY B O 1
ATOM 4413 N N . GLY B 1 203 ? 0.441 6.336 22.547 1 72.31 203 GLY B N 1
ATOM 4414 C CA . GLY B 1 203 ? 0.364 7.18 23.719 1 72.31 203 GLY B CA 1
ATOM 4415 C C . GLY B 1 203 ? 0.427 8.664 23.406 1 72.31 203 GLY B C 1
ATOM 4416 O O . GLY B 1 203 ? 0.286 9.055 22.234 1 72.31 203 GLY B O 1
ATOM 4417 N N . ILE B 1 204 ? 0.282 9.57 24.281 1 82.69 204 ILE B N 1
ATOM 4418 C CA . ILE B 1 204 ? 0.237 11.023 24.172 1 82.69 204 ILE B CA 1
ATOM 4419 C C . ILE B 1 204 ? 1.489 11.531 23.469 1 82.69 204 ILE B C 1
ATOM 4421 O O . ILE B 1 204 ? 1.448 12.547 22.781 1 82.69 204 ILE B O 1
ATOM 4425 N N . ASN B 1 205 ? 2.527 10.789 23.578 1 83 205 ASN B N 1
ATOM 4426 C CA . ASN B 1 205 ? 3.775 11.203 22.953 1 83 205 ASN B CA 1
ATOM 4427 C C . ASN B 1 205 ? 3.684 11.125 21.422 1 83 205 ASN B C 1
ATOM 4429 O O . ASN B 1 205 ? 4.164 12.023 20.719 1 83 205 ASN B O 1
ATOM 4433 N N . SER B 1 206 ? 3.055 10.086 20.922 1 84.88 206 SER B N 1
ATOM 4434 C CA . SER B 1 206 ? 2.879 9.953 19.484 1 84.88 206 SER B CA 1
ATOM 4435 C C . SER B 1 206 ? 2.021 11.078 18.922 1 84.88 206 SER B C 1
ATOM 4437 O O . SER B 1 206 ? 2.312 11.617 17.844 1 84.88 206 SER B O 1
ATOM 4439 N N . LYS B 1 207 ? 1.024 11.422 19.688 1 91.31 207 LYS B N 1
ATOM 4440 C CA . LYS B 1 207 ? 0.161 12.516 19.266 1 91.31 207 LYS B CA 1
ATOM 4441 C C . LYS B 1 207 ? 0.919 13.844 19.25 1 91.31 207 LYS B C 1
ATOM 4443 O O . LYS B 1 207 ? 0.801 14.625 18.312 1 91.31 207 LYS B O 1
ATOM 4448 N N . ILE B 1 208 ? 1.727 14.008 20.234 1 91.38 208 ILE B N 1
ATOM 4449 C CA . ILE B 1 208 ? 2.512 15.234 20.328 1 91.38 208 ILE B CA 1
ATOM 4450 C C . ILE B 1 208 ? 3.51 15.289 19.172 1 91.38 208 ILE B C 1
ATOM 4452 O O . ILE B 1 208 ? 3.648 16.328 18.516 1 91.38 208 ILE B O 1
ATOM 4456 N N . ASP B 1 209 ? 4.164 14.227 18.922 1 89.94 209 ASP B N 1
ATOM 4457 C CA . ASP B 1 209 ? 5.129 14.18 17.828 1 89.94 209 ASP B CA 1
ATOM 4458 C C . ASP B 1 209 ? 4.453 14.469 16.484 1 89.94 209 ASP B C 1
ATOM 4460 O O . ASP B 1 209 ? 4.992 15.211 15.656 1 89.94 209 ASP B O 1
ATOM 4464 N N . SER B 1 210 ? 3.326 13.922 16.281 1 93.25 210 SER B N 1
ATOM 4465 C CA . SER B 1 210 ? 2.562 14.133 15.062 1 93.25 210 SER B CA 1
ATOM 4466 C C . SER B 1 210 ? 2.109 15.578 14.93 1 93.25 210 SER B C 1
ATOM 4468 O O . SER B 1 210 ? 2.184 16.172 13.852 1 93.25 210 SER B O 1
ATOM 4470 N N . ALA B 1 211 ? 1.677 16.078 16.016 1 94.81 211 ALA B N 1
ATOM 4471 C CA . ALA B 1 211 ? 1.227 17.469 16.031 1 94.81 211 ALA B CA 1
ATOM 4472 C C . ALA B 1 211 ? 2.381 18.422 15.727 1 94.81 211 ALA B C 1
ATOM 4474 O O . ALA B 1 211 ? 2.227 19.375 14.953 1 94.81 211 ALA B O 1
ATOM 4475 N N . LYS B 1 212 ? 3.506 18.156 16.344 1 92.06 212 LYS B N 1
ATOM 4476 C CA . LYS B 1 212 ? 4.691 18.969 16.094 1 92.06 212 LYS B CA 1
ATOM 4477 C C . LYS B 1 212 ? 5.113 18.891 14.625 1 92.06 212 LYS B C 1
ATOM 4479 O O . LYS B 1 212 ? 5.438 19.922 14.023 1 92.06 212 LYS B O 1
ATOM 4484 N N . LEU B 1 213 ? 5.086 17.734 14.117 1 90.12 213 LEU B N 1
ATOM 4485 C CA . LEU B 1 213 ? 5.453 17.562 12.719 1 90.12 213 LEU B CA 1
ATOM 4486 C C . LEU B 1 213 ? 4.566 18.406 11.812 1 90.12 213 LEU B C 1
ATOM 4488 O O . LEU B 1 213 ? 5.062 19.109 10.93 1 90.12 213 LEU B O 1
ATOM 4492 N N . SER B 1 214 ? 3.312 18.375 12.031 1 94 214 SER B N 1
ATOM 4493 C CA . SER B 1 214 ? 2.355 19.109 11.211 1 94 214 SER B CA 1
ATOM 4494 C C . SER B 1 214 ? 2.496 20.609 11.406 1 94 214 SER B C 1
ATOM 4496 O O . SER B 1 214 ? 2.574 21.359 10.438 1 94 214 SER B O 1
ATOM 4498 N N . SER B 1 215 ? 2.572 21.031 12.617 1 94.06 215 SER B N 1
ATOM 4499 C CA . SER B 1 215 ? 2.662 22.469 12.891 1 94.06 215 SER B CA 1
ATOM 4500 C C . SER B 1 215 ? 3.957 23.047 12.336 1 94.06 215 SER B C 1
ATOM 4502 O O . SER B 1 215 ? 3.971 24.172 11.828 1 94.06 215 SER B O 1
ATOM 4504 N N . ASN B 1 216 ? 5.004 22.281 12.43 1 89.25 216 ASN B N 1
ATOM 4505 C CA . ASN B 1 216 ? 6.285 22.719 11.891 1 89.25 216 ASN B CA 1
ATOM 4506 C C . ASN B 1 216 ? 6.234 22.875 10.367 1 89.25 216 ASN B C 1
ATOM 4508 O O . ASN B 1 216 ? 7.055 23.578 9.781 1 89.25 216 ASN B O 1
ATOM 4512 N N . SER B 1 217 ? 5.273 22.266 9.766 1 90 217 SER B N 1
ATOM 4513 C CA . SER B 1 217 ? 5.125 22.344 8.312 1 90 217 SER B CA 1
ATOM 4514 C C . SER B 1 217 ? 4.125 23.422 7.922 1 90 217 SER B C 1
ATOM 4516 O O . SER B 1 217 ? 3.785 23.562 6.742 1 90 217 SER B O 1
ATOM 4518 N N . GLY B 1 218 ? 3.648 24.188 8.883 1 92.69 218 GLY B N 1
ATOM 4519 C CA . GLY B 1 218 ? 2.77 25.297 8.594 1 92.69 218 GLY B CA 1
ATOM 4520 C C . GLY B 1 218 ? 1.298 24.953 8.711 1 92.69 218 GLY B C 1
ATOM 4521 O O . GLY B 1 218 ? 0.439 25.703 8.227 1 92.69 218 GLY B O 1
ATOM 4522 N N . ILE B 1 219 ? 0.937 23.891 9.375 1 94.94 219 ILE B N 1
ATOM 4523 C CA . ILE B 1 219 ? -0.442 23.438 9.484 1 94.94 219 ILE B CA 1
ATOM 4524 C C . ILE B 1 219 ? -0.958 23.672 10.898 1 94.94 219 ILE B C 1
ATOM 4526 O O . ILE B 1 219 ? -0.345 23.219 11.875 1 94.94 219 ILE B O 1
ATOM 4530 N N . LYS B 1 220 ? -2.062 24.406 11.047 1 96.69 220 LYS B N 1
ATOM 4531 C CA . LYS B 1 220 ? -2.709 24.547 12.344 1 96.69 220 LYS B CA 1
ATOM 4532 C C . LYS B 1 220 ? -3.154 23.203 12.891 1 96.69 220 LYS B C 1
ATOM 4534 O O . LYS B 1 220 ? -3.854 22.453 12.211 1 96.69 220 LYS B O 1
ATOM 4539 N N . THR B 1 221 ? -2.693 22.844 14.133 1 97.25 221 THR B N 1
ATOM 4540 C CA . THR B 1 221 ? -2.955 21.5 14.633 1 97.25 221 THR B CA 1
ATOM 4541 C C . THR B 1 221 ? -3.475 21.562 16.062 1 97.25 221 THR B C 1
ATOM 4543 O O . THR B 1 221 ? -3.102 22.438 16.844 1 97.25 221 THR B O 1
ATOM 4546 N N . CYS B 1 222 ? -4.336 20.625 16.422 1 97.88 222 CYS B N 1
ATOM 4547 C CA . CYS B 1 222 ? -4.75 20.531 17.828 1 97.88 222 CYS B CA 1
ATOM 4548 C C . CYS B 1 222 ? -4.883 19.062 18.25 1 97.88 222 CYS B C 1
ATOM 4550 O O . CYS B 1 222 ? -5.059 18.188 17.406 1 97.88 222 CYS B O 1
ATOM 4552 N N . ILE B 1 223 ? -4.652 18.844 19.5 1 96.75 223 ILE B N 1
ATOM 4553 C CA . ILE B 1 223 ? -5.055 17.625 20.203 1 96.75 223 ILE B CA 1
ATOM 4554 C C . ILE B 1 223 ? -6.254 17.938 21.094 1 96.75 223 ILE B C 1
ATOM 4556 O O . ILE B 1 223 ? -6.168 18.766 22 1 96.75 223 ILE B O 1
ATOM 4560 N N . CYS B 1 224 ? -7.352 17.281 20.859 1 97.5 224 CYS B N 1
ATOM 4561 C CA . CYS B 1 224 ? -8.547 17.656 21.594 1 97.5 224 CYS B CA 1
ATOM 4562 C C . CYS B 1 224 ? -9.43 16.438 21.859 1 97.5 224 CYS B C 1
ATOM 4564 O O . CYS B 1 224 ? -9.172 15.359 21.344 1 97.5 224 CYS B O 1
ATOM 4566 N N . ASN B 1 225 ? -10.422 16.672 22.734 1 97.19 225 ASN B N 1
ATOM 4567 C CA . ASN B 1 225 ? -11.398 15.633 23.062 1 97.19 225 ASN B CA 1
ATOM 4568 C C . ASN B 1 225 ? -12.391 15.406 21.938 1 97.19 225 ASN B C 1
ATOM 4570 O O . ASN B 1 225 ? -13.227 16.266 21.656 1 97.19 225 ASN B O 1
ATOM 4574 N N . GLY B 1 226 ? -12.312 14.203 21.312 1 97.25 226 GLY B N 1
ATOM 4575 C CA . GLY B 1 226 ? -13.133 13.891 20.156 1 97.25 226 GLY B CA 1
ATOM 4576 C C . GLY B 1 226 ? -14.555 13.5 20.531 1 97.25 226 GLY B C 1
ATOM 4577 O O . GLY B 1 226 ? -15.422 13.414 19.656 1 97.25 226 GLY B O 1
ATOM 4578 N N . LYS B 1 227 ? -14.828 13.219 21.797 1 96.69 227 LYS B N 1
ATOM 4579 C CA . LYS B 1 227 ? -16.203 12.984 22.219 1 96.69 227 LYS B CA 1
ATOM 4580 C C . LYS B 1 227 ? -17.047 14.25 22.109 1 96.69 227 LYS B C 1
ATOM 4582 O O . LYS B 1 227 ? -18.266 14.188 22 1 96.69 227 LYS B O 1
ATOM 4587 N N . LYS B 1 228 ? -16.391 15.32 22.203 1 97.25 228 LYS B N 1
ATOM 4588 C CA . LYS B 1 228 ? -17.016 16.625 22.047 1 97.25 228 LYS B CA 1
ATOM 4589 C C . LYS B 1 228 ? -16.875 17.125 20.609 1 97.25 228 LYS B C 1
ATOM 4591 O O . LYS B 1 228 ? -15.984 17.906 20.297 1 97.25 228 LYS B O 1
ATOM 4596 N N . LEU B 1 229 ? -17.844 16.797 19.766 1 97.94 229 LEU B N 1
ATOM 4597 C CA . LEU B 1 229 ? -17.766 17.094 18.344 1 97.94 229 LEU B CA 1
ATOM 4598 C C . LEU B 1 229 ? -17.828 18.594 18.094 1 97.94 229 LEU B C 1
ATOM 4600 O O . LEU B 1 229 ? -17.484 19.062 17 1 97.94 229 LEU B O 1
ATOM 4604 N N . GLU B 1 230 ? -18.266 19.391 19.094 1 97.06 230 GLU B N 1
ATOM 4605 C CA . GLU B 1 230 ? -18.266 20.859 18.984 1 97.06 230 GLU B CA 1
ATOM 4606 C C . GLU B 1 230 ? -16.844 21.391 18.797 1 97.06 230 GLU B C 1
ATOM 4608 O O . GLU B 1 230 ? -16.672 22.516 18.344 1 97.06 230 GLU B O 1
ATOM 4613 N N . ASN B 1 231 ? -15.906 20.594 19.234 1 97.88 231 ASN B N 1
ATOM 4614 C CA . ASN B 1 231 ? -14.516 21.016 19.062 1 97.88 231 ASN B CA 1
ATOM 4615 C C . ASN B 1 231 ? -14.164 21.219 17.594 1 97.88 231 ASN B C 1
ATOM 4617 O O . ASN B 1 231 ? -13.281 22.016 17.266 1 97.88 231 ASN B O 1
ATOM 4621 N N . ILE B 1 232 ? -14.812 20.5 16.656 1 98.06 232 ILE B N 1
ATOM 4622 C CA . ILE B 1 232 ? -14.594 20.688 15.234 1 98.06 232 ILE B CA 1
ATOM 4623 C C . ILE B 1 232 ? -14.977 22.109 14.836 1 98.06 232 ILE B C 1
ATOM 4625 O O . ILE B 1 232 ? -14.227 22.781 14.125 1 98.06 232 ILE B O 1
ATOM 4629 N N . ASP B 1 233 ? -16.062 22.594 15.367 1 96.06 233 ASP B N 1
ATOM 4630 C CA . ASP B 1 233 ? -16.516 23.953 15.086 1 96.06 233 ASP B CA 1
ATOM 4631 C C . ASP B 1 233 ? -15.555 24.984 15.688 1 96.06 233 ASP B C 1
ATOM 4633 O O . ASP B 1 233 ? -15.219 25.984 15.047 1 96.06 233 ASP B O 1
ATOM 4637 N N . TYR B 1 234 ? -15.219 24.703 16.906 1 96.44 234 TYR B N 1
ATOM 4638 C CA . TYR B 1 234 ? -14.281 25.609 17.562 1 96.44 234 TYR B CA 1
ATOM 4639 C C . TYR B 1 234 ? -13.008 25.766 16.734 1 96.44 234 TYR B C 1
ATOM 4641 O O . TYR B 1 234 ? -12.555 26.875 16.469 1 96.44 234 TYR B O 1
ATOM 4649 N N . PHE B 1 235 ? -12.492 24.688 16.266 1 96.81 235 PHE B N 1
ATOM 4650 C CA . PHE B 1 235 ? -11.242 24.672 15.508 1 96.81 235 PHE B CA 1
ATOM 4651 C C . PHE B 1 235 ? -11.391 25.453 14.211 1 96.81 235 PHE B C 1
ATOM 4653 O O . PHE B 1 235 ? -10.531 26.281 13.875 1 96.81 235 PHE B O 1
ATOM 4660 N N . ILE B 1 236 ? -12.453 25.25 13.492 1 95.44 236 ILE B N 1
ATOM 4661 C CA . ILE B 1 236 ? -12.703 25.875 12.195 1 95.44 236 ILE B CA 1
ATOM 4662 C C . ILE B 1 236 ? -12.883 27.375 12.375 1 95.44 236 ILE B C 1
ATOM 4664 O O . ILE B 1 236 ? -12.461 28.172 11.531 1 95.44 236 ILE B O 1
ATOM 4668 N N . ASN B 1 237 ? -13.469 27.734 13.516 1 93.81 237 ASN B N 1
ATOM 4669 C CA . ASN B 1 237 ? -13.766 29.125 13.789 1 93.81 237 ASN B CA 1
ATOM 4670 C C . ASN B 1 237 ? -12.602 29.812 14.5 1 93.81 237 ASN B C 1
ATOM 4672 O O . ASN B 1 237 ? -12.758 30.906 15.047 1 93.81 237 ASN B O 1
ATOM 4676 N N . ASN B 1 238 ? -11.5 29.156 14.609 1 92.5 238 ASN B N 1
ATOM 4677 C CA . ASN B 1 238 ? -10.281 29.688 15.203 1 92.5 238 ASN B CA 1
ATOM 4678 C C . ASN B 1 238 ? -10.438 29.906 16.703 1 92.5 238 ASN B C 1
ATOM 4680 O O . ASN B 1 238 ? -9.898 30.875 17.25 1 92.5 238 ASN B O 1
ATOM 4684 N N . GLU B 1 239 ? -11.281 29.094 17.266 1 93.06 239 GLU B N 1
ATOM 4685 C CA . GLU B 1 239 ? -11.406 29.047 18.719 1 93.06 239 GLU B CA 1
ATOM 4686 C C . GLU B 1 239 ? -10.562 27.922 19.312 1 93.06 239 GLU B C 1
ATOM 4688 O O . GLU B 1 239 ? -10.273 26.938 18.641 1 93.06 239 GLU B O 1
ATOM 4693 N N . SER B 1 240 ? -10.18 28.125 20.531 1 90.69 240 SER B N 1
ATOM 4694 C CA . SER B 1 240 ? -9.32 27.125 21.172 1 90.69 240 SER B CA 1
ATOM 4695 C C . SER B 1 240 ? -10.086 25.844 21.484 1 90.69 240 SER B C 1
ATOM 4697 O O . SER B 1 240 ? -11.242 25.906 21.922 1 90.69 240 SER B O 1
ATOM 4699 N N . CYS B 1 241 ? -9.469 24.781 21.172 1 94.06 241 CYS B N 1
ATOM 4700 C CA . CYS B 1 241 ? -9.977 23.469 21.531 1 94.06 241 CYS B CA 1
ATOM 4701 C C . CYS B 1 241 ? -8.836 22.531 21.953 1 94.06 241 CYS B C 1
ATOM 4703 O O . CYS B 1 241 ? -7.914 22.297 21.172 1 94.06 241 CYS B O 1
ATOM 4705 N N . GLY B 1 242 ? -8.906 22.109 23.188 1 96.38 242 GLY B N 1
ATOM 4706 C CA . GLY B 1 242 ? -7.844 21.281 23.703 1 96.38 242 GLY B CA 1
ATOM 4707 C C . GLY B 1 242 ? -6.496 21.969 23.734 1 96.38 242 GLY B C 1
ATOM 4708 O O . GLY B 1 242 ? -6.371 23.078 24.281 1 96.38 242 GLY B O 1
ATOM 4709 N N . THR B 1 243 ? -5.449 21.297 23.25 1 96.69 243 THR B N 1
ATOM 4710 C CA . THR B 1 243 ? -4.121 21.891 23.125 1 96.69 243 THR B CA 1
ATOM 4711 C C . THR B 1 243 ? -3.809 22.25 21.688 1 96.69 243 THR B C 1
ATOM 4713 O O . THR B 1 243 ? -3.82 21.391 20.797 1 96.69 243 THR B O 1
ATOM 4716 N N . MET B 1 244 ? -3.496 23.531 21.484 1 96.88 244 MET B N 1
ATOM 4717 C CA . MET B 1 244 ? -3.215 24.031 20.156 1 96.88 244 MET B CA 1
ATOM 4718 C C . MET B 1 244 ? -1.719 23.984 19.859 1 96.88 244 MET B C 1
ATOM 4720 O O . MET B 1 244 ? -0.9 24.281 20.734 1 96.88 244 MET B O 1
ATOM 4724 N N . PHE B 1 245 ? -1.445 23.531 18.656 1 95.31 245 PHE B N 1
ATOM 4725 C CA . PHE B 1 245 ? -0.123 23.656 18.062 1 95.31 245 PHE B CA 1
ATOM 4726 C C . PHE B 1 245 ? -0.15 24.641 16.891 1 95.31 245 PHE B C 1
ATOM 4728 O O . PHE B 1 245 ? -0.708 24.344 15.836 1 95.31 245 PHE B O 1
ATOM 4735 N N . PHE B 1 246 ? 0.433 25.797 17.031 1 93.25 246 PHE B N 1
ATOM 4736 C CA . PHE B 1 246 ? 0.332 26.844 16.031 1 93.25 246 PHE B CA 1
ATOM 4737 C C . PHE B 1 246 ? 1.343 26.625 14.906 1 93.25 246 PHE B C 1
ATOM 4739 O O . PHE B 1 246 ? 2.477 26.219 15.156 1 93.25 246 PHE B O 1
ATOM 4746 N N . PRO B 1 247 ? 0.885 26.906 13.688 1 92.62 247 PRO B N 1
ATOM 4747 C CA . PRO B 1 247 ? 1.716 26.609 12.516 1 92.62 247 PRO B CA 1
ATOM 4748 C C . PRO B 1 247 ? 2.896 27.578 12.383 1 92.62 247 PRO B C 1
ATOM 4750 O O . PRO B 1 247 ? 2.764 28.766 12.672 1 92.62 247 PRO B O 1
ATOM 4753 N N . LYS B 1 248 ? 4.008 27.031 12.008 1 87.88 248 LYS B N 1
ATOM 4754 C CA . LYS B 1 248 ? 5.098 27.859 11.508 1 87.88 248 LYS B CA 1
ATOM 4755 C C . LYS B 1 248 ? 4.793 28.375 10.102 1 87.88 248 LYS B C 1
ATOM 4757 O O . LYS B 1 248 ? 3.656 28.297 9.633 1 87.88 248 LYS B O 1
ATOM 4762 N N . LYS B 1 249 ? 5.738 29 9.492 1 85.62 249 LYS B N 1
ATOM 4763 C CA . LYS B 1 249 ? 5.531 29.5 8.141 1 85.62 249 LYS B CA 1
ATOM 4764 C C . LYS B 1 249 ? 5.234 28.359 7.168 1 85.62 249 LYS B C 1
ATOM 4766 O O . LYS B 1 249 ? 5.914 27.328 7.188 1 85.62 249 LYS B O 1
ATOM 4771 N N . LYS B 1 250 ? 4.219 28.594 6.426 1 81.62 250 LYS B N 1
ATOM 4772 C CA . LYS B 1 250 ? 3.785 27.562 5.492 1 81.62 250 LYS B CA 1
ATOM 4773 C C . LYS B 1 250 ? 4.777 27.406 4.344 1 81.62 250 LYS B C 1
ATOM 4775 O O . LYS B 1 250 ? 5.262 28.406 3.799 1 81.62 250 LYS B O 1
ATOM 4780 N N . ILE B 1 251 ? 5.145 26.219 4.145 1 81.31 251 ILE B N 1
ATOM 4781 C CA . ILE B 1 251 ? 6.066 25.875 3.072 1 81.31 251 ILE B CA 1
ATOM 4782 C C . ILE B 1 251 ? 5.293 25.25 1.907 1 81.31 251 ILE B C 1
ATOM 4784 O O . ILE B 1 251 ? 4.262 24.609 2.111 1 81.31 251 ILE B O 1
ATOM 4788 N N . LYS B 1 252 ? 5.816 25.516 0.651 1 80.69 252 LYS B N 1
ATOM 4789 C CA . LYS B 1 252 ? 5.18 24.938 -0.532 1 80.69 252 LYS B CA 1
ATOM 4790 C C . LYS B 1 252 ? 5.133 23.422 -0.451 1 80.69 252 LYS B C 1
ATOM 4792 O O . LYS B 1 252 ? 6.039 22.797 0.107 1 80.69 252 LYS B O 1
ATOM 4797 N N . ASN B 1 253 ? 4.172 22.875 -1.104 1 78.94 253 ASN B N 1
ATOM 4798 C CA . ASN B 1 253 ? 3.848 21.453 -0.979 1 78.94 253 ASN B CA 1
ATOM 4799 C C . ASN B 1 253 ? 5.051 20.578 -1.311 1 78.94 253 ASN B C 1
ATOM 4801 O O . ASN B 1 253 ? 5.402 19.688 -0.537 1 78.94 253 ASN B O 1
ATOM 4805 N N . ARG B 1 254 ? 5.633 20.844 -2.414 1 79.31 254 ARG B N 1
ATOM 4806 C CA . ARG B 1 254 ? 6.754 20.016 -2.828 1 79.31 254 ARG B CA 1
ATOM 4807 C C . ARG B 1 254 ? 7.895 20.094 -1.821 1 79.31 254 ARG B C 1
ATOM 4809 O O . ARG B 1 254 ? 8.469 19.062 -1.441 1 79.31 254 ARG B O 1
ATOM 4816 N N . LYS B 1 255 ? 8.195 21.266 -1.386 1 87.25 255 LYS B N 1
ATOM 4817 C CA . LYS B 1 255 ? 9.273 21.453 -0.424 1 87.25 255 LYS B CA 1
ATOM 4818 C C . LYS B 1 255 ? 8.93 20.828 0.926 1 87.25 255 LYS B C 1
ATOM 4820 O O . LYS B 1 255 ? 9.789 20.266 1.6 1 87.25 255 LYS B O 1
ATOM 4825 N N . ALA B 1 256 ? 7.703 20.953 1.275 1 87.62 256 ALA B N 1
ATOM 4826 C CA . ALA B 1 256 ? 7.262 20.328 2.516 1 87.62 256 ALA B CA 1
ATOM 4827 C C . ALA B 1 256 ? 7.453 18.812 2.457 1 87.62 256 ALA B C 1
ATOM 4829 O O . ALA B 1 256 ? 7.902 18.203 3.428 1 87.62 256 ALA B O 1
ATOM 4830 N N . TRP B 1 257 ? 7.125 18.234 1.312 1 88.12 257 TRP B N 1
ATOM 4831 C CA . TRP B 1 257 ? 7.328 16.797 1.139 1 88.12 257 TRP B CA 1
ATOM 4832 C C . TRP B 1 257 ? 8.805 16.438 1.265 1 88.12 257 TRP B C 1
ATOM 4834 O O . TRP B 1 257 ? 9.164 15.492 1.967 1 88.12 257 TRP B O 1
ATOM 4844 N N . ILE B 1 258 ? 9.594 17.234 0.613 1 89.31 258 ILE B N 1
ATOM 4845 C CA . ILE B 1 258 ? 11.031 16.953 0.606 1 89.31 258 ILE B CA 1
ATOM 4846 C C . ILE B 1 258 ? 11.562 17 2.035 1 89.31 258 ILE B C 1
ATOM 4848 O O . ILE B 1 258 ? 12.289 16.094 2.457 1 89.31 258 ILE B O 1
ATOM 4852 N N . ILE B 1 259 ? 11.109 17.922 2.766 1 88 259 ILE B N 1
ATOM 4853 C CA . ILE B 1 259 ? 11.664 18.188 4.09 1 88 259 ILE B CA 1
ATOM 4854 C C . ILE B 1 259 ? 11.102 17.188 5.094 1 88 259 ILE B C 1
ATOM 4856 O O . ILE B 1 259 ? 11.852 16.578 5.867 1 88 259 ILE B O 1
ATOM 4860 N N . PHE B 1 260 ? 9.836 16.938 4.984 1 86.31 260 PHE B N 1
ATOM 4861 C CA . PHE B 1 260 ? 9.195 16.328 6.145 1 86.31 260 PHE B CA 1
ATOM 4862 C C . PHE B 1 260 ? 8.828 14.875 5.855 1 86.31 260 PHE B C 1
ATOM 4864 O O . PHE B 1 260 ? 8.688 14.07 6.781 1 86.31 260 PHE B O 1
ATOM 4871 N N . LEU B 1 261 ? 8.703 14.523 4.641 1 87.38 261 LEU B N 1
ATOM 4872 C CA . LEU B 1 261 ? 8.086 13.227 4.367 1 87.38 261 LEU B CA 1
ATOM 4873 C C . LEU B 1 261 ? 9.07 12.305 3.654 1 87.38 261 LEU B C 1
ATOM 4875 O O . LEU B 1 261 ? 9.016 11.078 3.828 1 87.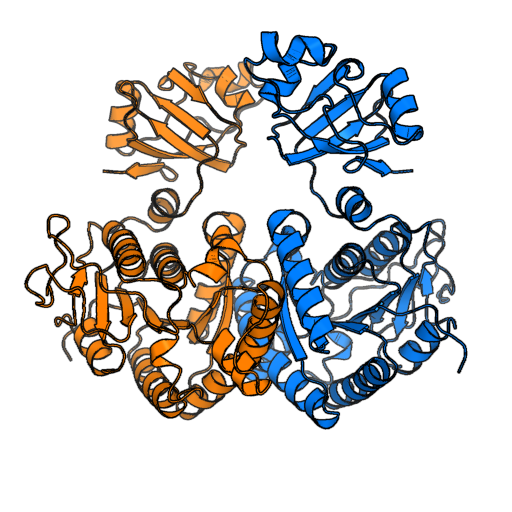38 261 LEU B O 1
ATOM 4879 N N . SER B 1 262 ? 9.977 12.812 2.855 1 87.25 262 SER B N 1
ATOM 4880 C CA . SER B 1 262 ? 10.852 11.992 2.021 1 87.25 262 SER B CA 1
ATOM 4881 C C . SER B 1 262 ? 11.891 11.266 2.861 1 87.25 262 SER B C 1
ATOM 4883 O O . SER B 1 262 ? 12.219 11.695 3.969 1 87.25 262 SER B O 1
ATOM 4885 N N . LYS B 1 263 ? 12.297 10.164 2.352 1 86.69 263 LYS B N 1
ATOM 4886 C CA . LYS B 1 263 ? 13.43 9.445 2.943 1 86.69 263 LYS B CA 1
ATOM 4887 C C . LYS B 1 263 ? 14.711 9.719 2.17 1 86.69 263 LYS B C 1
ATOM 4889 O O . LYS B 1 263 ? 14.75 9.586 0.945 1 86.69 263 LYS B O 1
ATOM 4894 N N . SER B 1 264 ? 15.781 10.125 2.93 1 90.81 264 SER B N 1
ATOM 4895 C CA . SER B 1 264 ? 17.062 10.422 2.297 1 90.81 264 SER B CA 1
ATOM 4896 C C . SER B 1 264 ? 17.859 9.148 2.025 1 90.81 264 SER B C 1
ATOM 4898 O O . SER B 1 264 ? 17.891 8.242 2.859 1 90.81 264 SER B O 1
ATOM 4900 N N . LYS B 1 265 ? 18.391 9.094 0.881 1 88.75 265 LYS B N 1
ATOM 4901 C CA . LYS B 1 265 ? 19.172 7.926 0.504 1 88.75 265 LYS B CA 1
ATOM 4902 C C . LYS B 1 265 ? 20.672 8.242 0.522 1 88.75 265 LYS B C 1
ATOM 4904 O O . LYS B 1 265 ? 21.5 7.371 0.229 1 88.75 265 LYS B O 1
ATOM 4909 N N . GLY B 1 266 ? 21 9.453 0.875 1 91.12 266 GLY B N 1
ATOM 4910 C CA . GLY B 1 266 ? 22.391 9.875 0.919 1 91.12 266 GLY B CA 1
ATOM 4911 C C . GLY B 1 266 ? 22.578 11.234 1.563 1 91.12 266 GLY B C 1
ATOM 4912 O O . GLY B 1 266 ? 21.625 11.805 2.115 1 91.12 266 GLY B O 1
ATOM 4913 N N . ARG B 1 267 ? 23.859 11.656 1.579 1 95.19 267 ARG B N 1
ATOM 4914 C CA . ARG B 1 267 ? 24.25 12.938 2.166 1 95.19 267 ARG B CA 1
ATOM 4915 C C . ARG B 1 267 ? 25.234 13.68 1.26 1 95.19 267 ARG B C 1
ATOM 4917 O O . ARG B 1 267 ? 26.125 13.07 0.667 1 95.19 267 ARG B O 1
ATOM 4924 N N . VAL B 1 268 ? 24.953 14.922 1.157 1 96.81 268 VAL B N 1
ATOM 4925 C CA . VAL B 1 268 ? 25.859 15.812 0.437 1 96.81 268 VAL B CA 1
ATOM 4926 C C . VAL B 1 268 ? 26.375 16.906 1.375 1 96.81 268 VAL B C 1
ATOM 4928 O O . VAL B 1 268 ? 25.578 17.531 2.082 1 96.81 268 VAL B O 1
ATOM 4931 N N . PHE B 1 269 ? 27.641 17.078 1.38 1 97.19 269 PHE B N 1
ATOM 4932 C CA . PHE B 1 269 ? 28.266 18.125 2.174 1 97.19 269 PHE B CA 1
ATOM 4933 C C . PHE B 1 269 ? 28.719 19.281 1.286 1 97.19 269 PHE B C 1
ATOM 4935 O O . PHE B 1 269 ? 29.406 19.078 0.288 1 97.19 269 PHE B O 1
ATOM 4942 N N . ILE B 1 270 ? 28.391 20.469 1.729 1 97.94 270 ILE B N 1
ATOM 4943 C CA . ILE B 1 270 ? 28.594 21.594 0.83 1 97.94 270 ILE B CA 1
ATOM 4944 C C . ILE B 1 270 ? 29.469 22.656 1.52 1 97.94 270 ILE B C 1
ATOM 4946 O O . ILE B 1 270 ? 29.547 22.688 2.75 1 97.94 270 ILE B O 1
ATOM 4950 N N . ASN B 1 271 ? 30.141 23.484 0.716 1 97.12 271 ASN B N 1
ATOM 4951 C CA . ASN B 1 271 ? 30.969 24.562 1.261 1 97.12 271 ASN B CA 1
ATOM 4952 C C . ASN B 1 271 ? 30.141 25.797 1.578 1 97.12 271 ASN B C 1
ATOM 4954 O O . ASN B 1 271 ? 28.922 25.797 1.359 1 97.12 271 ASN B O 1
ATOM 4958 N N . SER B 1 272 ? 30.812 26.781 2.059 1 96.38 272 SER B N 1
ATOM 4959 C CA . SER B 1 272 ? 30.125 27.984 2.533 1 96.38 272 SER B CA 1
ATOM 4960 C C . SER B 1 272 ? 29.453 28.734 1.385 1 96.38 272 SER B C 1
ATOM 4962 O O . SER B 1 272 ? 28.375 29.312 1.555 1 96.38 272 SER B O 1
ATOM 4964 N N . GLY B 1 273 ? 30.141 28.781 0.299 1 96.31 273 GLY B N 1
ATOM 4965 C CA . GLY B 1 273 ? 29.547 29.438 -0.858 1 96.31 273 GLY B CA 1
ATOM 4966 C C . GLY B 1 273 ? 28.234 28.812 -1.291 1 96.31 273 GLY B C 1
ATOM 4967 O O . GLY B 1 273 ? 27.266 29.516 -1.592 1 96.31 273 GLY B O 1
ATOM 4968 N N . ALA B 1 274 ? 28.219 27.5 -1.364 1 97 274 ALA B N 1
ATOM 4969 C CA . ALA B 1 274 ? 27 26.781 -1.72 1 97 274 ALA B CA 1
ATOM 4970 C C . ALA B 1 274 ? 25.906 27.016 -0.677 1 97 274 ALA B C 1
ATOM 4972 O O . ALA B 1 274 ? 24.734 27.141 -1.021 1 97 274 ALA B O 1
ATOM 4973 N N . LYS B 1 275 ? 26.25 26.984 0.58 1 96.5 275 LYS B N 1
ATOM 4974 C CA . LYS B 1 275 ? 25.281 27.25 1.647 1 96.5 275 LYS B CA 1
ATOM 4975 C C . LYS B 1 275 ? 24.609 28.594 1.457 1 96.5 275 LYS B C 1
ATOM 4977 O O . LYS B 1 275 ? 23.375 28.703 1.562 1 96.5 275 LYS B O 1
ATOM 4982 N N . GLU B 1 276 ? 25.375 29.594 1.203 1 95.56 276 GLU B N 1
ATOM 4983 C CA . GLU B 1 276 ? 24.844 30.922 0.958 1 95.56 276 GLU B CA 1
ATOM 4984 C C . GLU B 1 276 ? 23.891 30.922 -0.245 1 95.56 276 GLU B C 1
ATOM 4986 O O . GLU B 1 276 ? 22.844 31.578 -0.217 1 95.56 276 GLU B O 1
ATOM 4991 N N . ALA B 1 277 ? 24.328 30.281 -1.273 1 95.5 277 ALA B N 1
ATOM 4992 C CA . ALA B 1 277 ? 23.5 30.188 -2.473 1 95.5 277 ALA B CA 1
ATOM 4993 C C . ALA B 1 277 ? 22.141 29.578 -2.156 1 95.5 277 ALA B C 1
ATOM 4995 O O . ALA B 1 277 ? 21.109 30.047 -2.635 1 95.5 277 ALA B O 1
ATOM 4996 N N . LEU B 1 278 ? 22.109 28.516 -1.351 1 95.19 278 LEU B N 1
ATOM 4997 C CA . LEU B 1 278 ? 20.859 27.844 -0.987 1 95.19 278 LEU B CA 1
ATOM 4998 C C . LEU B 1 278 ? 19.969 28.766 -0.162 1 95.19 278 LEU B C 1
ATOM 5000 O O . LEU B 1 278 ? 18.75 28.766 -0.331 1 95.19 278 LEU B O 1
ATOM 5004 N N . GLU B 1 279 ? 20.562 29.516 0.707 1 91.81 279 GLU B N 1
ATOM 5005 C CA . GLU B 1 279 ? 19.812 30.469 1.524 1 91.81 279 GLU B CA 1
ATOM 5006 C C . GLU B 1 279 ? 19.172 31.547 0.663 1 91.81 279 GLU B C 1
ATOM 5008 O O . GLU B 1 279 ? 18.156 32.125 1.045 1 91.81 279 GLU B O 1
ATOM 5013 N N . GLU B 1 280 ? 19.781 31.781 -0.491 1 93.44 280 GLU B N 1
ATOM 5014 C CA . GLU B 1 280 ? 19.25 32.75 -1.448 1 93.44 280 GLU B CA 1
ATOM 5015 C C . GLU B 1 280 ? 18.328 32.062 -2.455 1 93.44 280 GLU B C 1
ATOM 5017 O O . GLU B 1 280 ? 18.031 32.625 -3.508 1 93.44 280 GLU B O 1
ATOM 5022 N N . ASN B 1 281 ? 17.969 30.859 -2.213 1 92.56 281 ASN B N 1
ATOM 5023 C CA . ASN B 1 281 ? 17.047 30.094 -3.043 1 92.56 281 ASN B CA 1
ATOM 5024 C C . ASN B 1 281 ? 17.641 29.797 -4.418 1 92.56 281 ASN B C 1
ATOM 5026 O O . ASN B 1 281 ? 16.953 29.906 -5.434 1 92.56 281 ASN B O 1
ATOM 5030 N N . LYS B 1 282 ? 18.891 29.547 -4.422 1 94.38 282 LYS B N 1
ATOM 5031 C CA . LYS B 1 282 ? 19.562 29.125 -5.652 1 94.38 282 LYS B CA 1
ATOM 5032 C C . LYS B 1 282 ? 19.781 27.609 -5.668 1 94.38 282 LYS B C 1
ATOM 5034 O O . LYS B 1 282 ? 19.625 26.953 -4.645 1 94.38 282 LYS B O 1
ATOM 5039 N N . SER B 1 283 ? 20.047 27.078 -6.879 1 96 283 SER B N 1
ATOM 5040 C CA . SER B 1 283 ? 20.312 25.656 -7.051 1 96 283 SER B CA 1
ATOM 5041 C C . SER B 1 283 ? 21.672 25.281 -6.465 1 96 283 SER B C 1
ATOM 5043 O O . SER B 1 283 ? 22.516 26.141 -6.238 1 96 283 SER B O 1
ATOM 5045 N N . LEU B 1 284 ? 21.766 24.078 -6.133 1 97.25 284 LEU B N 1
ATOM 5046 C CA . LEU B 1 284 ? 23.047 23.547 -5.691 1 97.25 284 LEU B CA 1
ATOM 5047 C C . LEU B 1 284 ? 23.875 23.094 -6.883 1 97.25 284 LEU B C 1
ATOM 5049 O O . LEU B 1 284 ? 23.484 22.172 -7.605 1 97.25 284 LEU B O 1
ATOM 5053 N N . LEU B 1 285 ? 24.969 23.703 -7.023 1 96.5 285 LEU B N 1
ATOM 5054 C CA . LEU B 1 285 ? 25.891 23.328 -8.086 1 96.5 285 LEU B CA 1
ATOM 5055 C C . LEU B 1 285 ? 27 22.406 -7.551 1 96.5 285 LEU B C 1
ATOM 5057 O O . LEU B 1 285 ? 27.375 22.5 -6.379 1 96.5 285 LEU B O 1
ATOM 5061 N N . SER B 1 286 ? 27.547 21.609 -8.445 1 96.19 286 SER B N 1
ATOM 5062 C CA . SER B 1 286 ? 28.531 20.609 -8.055 1 96.19 286 SER B CA 1
ATOM 5063 C C . SER B 1 286 ? 29.797 21.281 -7.531 1 96.19 286 SER B C 1
ATOM 5065 O O . SER B 1 286 ? 30.5 20.719 -6.688 1 96.19 286 SER B O 1
ATOM 5067 N N . ILE B 1 287 ? 30.094 22.453 -7.992 1 96.19 287 ILE B N 1
ATOM 5068 C CA . ILE B 1 287 ? 31.312 23.172 -7.621 1 96.19 287 ILE B CA 1
ATOM 5069 C C . ILE B 1 287 ? 31.312 23.453 -6.121 1 96.19 287 ILE B C 1
ATOM 5071 O O . ILE B 1 287 ? 32.375 23.625 -5.512 1 96.19 287 ILE B O 1
ATOM 5075 N N . GLY B 1 288 ? 30.125 23.484 -5.52 1 96.88 288 GLY B N 1
ATOM 5076 C CA . GLY B 1 288 ? 30 23.812 -4.109 1 96.88 288 GLY B CA 1
ATOM 5077 C C . GLY B 1 288 ? 29.953 22.594 -3.213 1 96.88 288 GLY B C 1
ATOM 5078 O O . GLY B 1 288 ? 29.797 22.703 -1.996 1 96.88 288 GLY B O 1
ATOM 5079 N N . VAL B 1 289 ? 30.125 21.406 -3.75 1 97.81 289 VAL B N 1
ATOM 5080 C CA . VAL B 1 289 ? 30.016 20.172 -2.99 1 97.81 289 VAL B CA 1
ATOM 5081 C C . VAL B 1 289 ? 31.406 19.688 -2.588 1 97.81 289 VAL B C 1
ATOM 5083 O O . VAL B 1 289 ? 32.344 19.703 -3.4 1 97.81 289 VAL B O 1
ATOM 5086 N N . ILE B 1 290 ? 31.547 19.266 -1.357 1 96.94 290 ILE B N 1
ATOM 5087 C CA . ILE B 1 290 ? 32.812 18.844 -0.783 1 96.94 290 ILE B CA 1
ATOM 5088 C C . ILE B 1 290 ? 32.938 17.328 -0.81 1 96.94 290 ILE B C 1
ATOM 5090 O O . ILE B 1 290 ? 33.969 16.766 -1.215 1 96.94 290 ILE B O 1
ATOM 5094 N N . LYS B 1 291 ? 31.938 16.688 -0.332 1 95.38 291 LYS B N 1
ATOM 5095 C CA . LYS B 1 291 ? 31.922 15.227 -0.286 1 95.38 291 LYS B CA 1
ATOM 5096 C C . LYS B 1 291 ? 30.484 14.703 -0.286 1 95.38 291 LYS B C 1
ATOM 5098 O O . LYS B 1 291 ? 29.531 15.461 -0.039 1 95.38 291 LYS B O 1
ATOM 5103 N N . VAL B 1 292 ? 30.406 13.477 -0.703 1 95.06 292 VAL B N 1
ATOM 5104 C CA . VAL B 1 292 ? 29.094 12.836 -0.773 1 95.06 292 VAL B CA 1
ATOM 5105 C C . VAL B 1 292 ? 29.172 11.422 -0.2 1 95.06 292 VAL B C 1
ATOM 5107 O O . VAL B 1 292 ? 30.219 10.781 -0.264 1 95.06 292 VAL B O 1
ATOM 5110 N N . TYR B 1 293 ? 28.078 11.062 0.495 1 89.69 293 TYR B N 1
ATOM 5111 C CA . TYR B 1 293 ? 27.969 9.711 1.028 1 89.69 293 TYR B CA 1
ATOM 5112 C C . TYR B 1 293 ? 26.609 9.102 0.673 1 89.69 293 TYR B C 1
ATOM 5114 O O . TYR B 1 293 ? 25.656 9.82 0.404 1 89.69 293 TYR B O 1
ATOM 5122 N N . GLY B 1 294 ? 26.594 7.754 0.636 1 86.31 294 GLY B N 1
ATOM 5123 C CA . GLY B 1 294 ? 25.328 7.047 0.501 1 86.31 294 GLY B CA 1
ATOM 5124 C C . GLY B 1 294 ? 25.219 6.254 -0.789 1 86.31 294 GLY B C 1
ATOM 5125 O O . GLY B 1 294 ? 26.234 5.926 -1.404 1 86.31 294 GLY B O 1
ATOM 5126 N N . SER B 1 295 ? 24.094 5.73 -1.161 1 80.56 295 SER B N 1
ATOM 5127 C CA . SER B 1 295 ? 23.734 5.031 -2.389 1 80.56 295 SER B CA 1
ATOM 5128 C C . SER B 1 295 ? 22.422 5.551 -2.959 1 80.56 295 SER B C 1
ATOM 5130 O O . SER B 1 295 ? 21.344 5.129 -2.537 1 80.56 295 SER B O 1
ATOM 5132 N N . PHE B 1 296 ? 22.609 6.5 -3.807 1 86.88 296 PHE B N 1
ATOM 5133 C CA . PHE B 1 296 ? 21.422 7.125 -4.379 1 86.88 296 PHE B CA 1
ATOM 5134 C C . PHE B 1 296 ? 21.516 7.172 -5.898 1 86.88 296 PHE B C 1
ATOM 5136 O O . PHE B 1 296 ? 22.609 7.09 -6.465 1 86.88 296 PHE B O 1
ATOM 5143 N N . GLU B 1 297 ? 20.328 7.184 -6.523 1 85.12 297 GLU B N 1
ATOM 5144 C CA . GLU B 1 297 ? 20.172 7.367 -7.961 1 85.12 297 GLU B CA 1
ATOM 5145 C C . GLU B 1 297 ? 19.531 8.711 -8.281 1 85.12 297 GLU B C 1
ATOM 5147 O O . GLU B 1 297 ? 19.062 9.414 -7.383 1 85.12 297 GLU B O 1
ATOM 5152 N N . LYS B 1 298 ? 19.625 9.055 -9.562 1 86.75 298 LYS B N 1
ATOM 5153 C CA . LYS B 1 298 ? 18.922 10.258 -10.008 1 86.75 298 LYS B CA 1
ATOM 5154 C C . LYS B 1 298 ? 17.469 10.242 -9.539 1 86.75 298 LYS B C 1
ATOM 5156 O O . LYS B 1 298 ? 16.781 9.234 -9.672 1 86.75 298 LYS B O 1
ATOM 5161 N N . GLY B 1 299 ? 17.062 11.336 -8.961 1 88 299 GLY B N 1
ATOM 5162 C CA . GLY B 1 299 ? 15.68 11.453 -8.516 1 88 299 GLY B CA 1
ATOM 5163 C C . GLY B 1 299 ? 15.492 11.125 -7.047 1 88 299 GLY B C 1
ATOM 5164 O O . GLY B 1 299 ? 14.422 11.359 -6.48 1 88 299 GLY B O 1
ATOM 5165 N N . ASP B 1 300 ? 16.5 10.586 -6.406 1 89.25 300 ASP B N 1
ATOM 5166 C CA . ASP B 1 300 ? 16.438 10.281 -4.98 1 89.25 300 ASP B CA 1
ATOM 5167 C C . ASP B 1 300 ? 16.625 11.539 -4.141 1 89.25 300 ASP B C 1
ATOM 5169 O O . ASP B 1 300 ? 17.109 12.555 -4.637 1 89.25 300 ASP B O 1
ATOM 5173 N N . VAL B 1 301 ? 16.172 11.422 -2.877 1 94.06 301 VAL B N 1
ATOM 5174 C CA . VAL B 1 301 ? 16.344 12.531 -1.941 1 94.06 301 VAL B CA 1
ATOM 5175 C C . VAL B 1 301 ? 17.641 12.336 -1.147 1 94.06 301 VAL B C 1
ATOM 5177 O O . VAL B 1 301 ? 17.953 11.219 -0.725 1 94.06 301 VAL B O 1
ATOM 5180 N N . VAL B 1 302 ? 18.406 13.461 -0.974 1 95.19 302 VAL B N 1
ATOM 5181 C CA . VAL B 1 302 ? 19.625 13.438 -0.167 1 95.19 302 VAL B CA 1
ATOM 5182 C C . VAL B 1 302 ? 19.578 14.547 0.88 1 95.19 302 VAL B C 1
ATOM 5184 O O . VAL B 1 302 ? 18.953 15.586 0.662 1 95.19 302 VAL B O 1
ATOM 5187 N N . ASP B 1 303 ? 20.203 14.297 1.999 1 96 303 ASP B N 1
ATOM 5188 C CA . ASP B 1 303 ? 20.391 15.336 3.004 1 96 303 ASP B CA 1
ATOM 5189 C C . ASP B 1 303 ? 21.531 16.281 2.613 1 96 303 ASP B C 1
ATOM 5191 O O . ASP B 1 303 ? 22.531 15.836 2.035 1 96 303 ASP B O 1
ATOM 5195 N N . ILE B 1 304 ? 21.359 17.516 2.934 1 97.06 304 ILE B N 1
ATOM 5196 C CA . ILE B 1 304 ? 22.391 18.5 2.65 1 97.06 304 ILE B CA 1
ATOM 5197 C C . ILE B 1 304 ? 22.984 19.016 3.961 1 97.06 304 ILE B C 1
ATOM 5199 O O . ILE B 1 304 ? 22.266 19.5 4.832 1 97.06 304 ILE B O 1
ATOM 5203 N N . TYR B 1 305 ? 24.219 18.891 4.055 1 96.75 305 TYR B N 1
ATOM 5204 C CA . TYR B 1 305 ? 24.938 19.312 5.242 1 96.75 305 TYR B CA 1
ATOM 5205 C C . TYR B 1 305 ? 25.953 20.406 4.898 1 96.75 305 TYR B C 1
ATOM 5207 O O . TYR B 1 305 ? 26.453 20.453 3.775 1 96.75 305 TYR B O 1
ATOM 5215 N N . ASP B 1 306 ? 26.234 21.25 5.914 1 96 306 ASP B N 1
ATOM 5216 C CA . ASP B 1 306 ? 27.281 22.25 5.715 1 96 306 ASP B CA 1
ATOM 5217 C C . ASP B 1 306 ? 28.625 21.719 6.188 1 96 306 ASP B C 1
ATOM 5219 O O . ASP B 1 306 ? 28.781 20.531 6.473 1 96 306 ASP B O 1
ATOM 5223 N N . GLU B 1 307 ? 29.641 22.609 6.137 1 94.12 307 GLU B N 1
ATOM 5224 C CA . GLU B 1 307 ? 31 22.234 6.477 1 94.12 307 GLU B CA 1
ATOM 5225 C C . GLU B 1 307 ? 31.125 21.844 7.945 1 94.12 307 GLU B C 1
ATOM 5227 O O . GLU B 1 307 ? 32 21.078 8.32 1 94.12 307 GLU B O 1
ATOM 5232 N N . ASN B 1 308 ? 30.203 22.328 8.727 1 93.69 308 ASN B N 1
ATOM 5233 C CA . ASN B 1 308 ? 30.203 22.031 10.156 1 93.69 308 ASN B CA 1
ATOM 5234 C C . ASN B 1 308 ? 29.406 20.766 10.461 1 93.69 308 ASN B C 1
ATOM 5236 O O . ASN B 1 308 ? 29.156 20.453 11.625 1 93.69 308 ASN B O 1
ATOM 5240 N N . GLU B 1 309 ? 28.875 20.125 9.391 1 92.88 309 GLU B N 1
ATOM 5241 C CA . GLU B 1 309 ? 28.078 18.906 9.469 1 92.88 309 GLU B CA 1
ATOM 5242 C C . GLU B 1 309 ? 26.734 19.156 10.133 1 92.88 309 GLU B C 1
ATOM 5244 O O . GLU B 1 309 ? 26.203 18.266 10.805 1 92.88 309 GLU B O 1
ATOM 5249 N N . ASP B 1 310 ? 26.406 20.406 10.062 1 93.38 310 ASP B N 1
ATOM 5250 C CA . ASP B 1 310 ? 25.031 20.719 10.406 1 93.38 310 ASP B CA 1
ATOM 5251 C C . ASP B 1 310 ? 24.109 20.516 9.211 1 93.38 310 ASP B C 1
ATOM 5253 O O . ASP B 1 310 ? 24.406 20.969 8.102 1 93.38 310 ASP B O 1
ATOM 5257 N N . LYS B 1 311 ? 22.984 19.859 9.508 1 94.12 311 LYS B N 1
ATOM 5258 C CA . LYS B 1 311 ? 22.016 19.656 8.43 1 94.12 311 LYS B CA 1
ATOM 5259 C C . LYS B 1 311 ? 21.297 20.953 8.078 1 94.12 311 LYS B C 1
ATOM 5261 O O . LYS B 1 311 ? 20.734 21.625 8.945 1 94.12 311 LYS B O 1
ATOM 5266 N N . ILE B 1 312 ? 21.375 21.297 6.754 1 93.19 312 ILE B N 1
ATOM 5267 C CA . ILE B 1 312 ? 20.781 22.562 6.344 1 93.19 312 ILE B CA 1
ATOM 5268 C C . ILE B 1 312 ? 19.5 22.297 5.547 1 93.19 312 ILE B C 1
ATOM 5270 O O . ILE B 1 312 ? 18.703 23.219 5.328 1 93.19 312 ILE B O 1
ATOM 5274 N N . GLY B 1 313 ? 19.375 21.094 5.027 1 94.44 313 GLY B N 1
ATOM 5275 C CA . GLY B 1 313 ? 18.188 20.781 4.262 1 94.44 313 GLY B CA 1
ATOM 5276 C C . GLY B 1 313 ? 18.25 19.438 3.572 1 94.44 313 GLY B C 1
ATOM 5277 O O . GLY B 1 313 ? 19.031 18.562 3.961 1 94.44 313 GLY B O 1
ATOM 5278 N N . LYS B 1 314 ? 17.266 19.266 2.656 1 95.44 314 LYS B N 1
ATOM 5279 C CA . LYS B 1 314 ? 17.156 18.078 1.795 1 95.44 314 LYS B CA 1
ATOM 5280 C C . LYS B 1 314 ? 16.859 18.484 0.353 1 95.44 314 LYS B C 1
ATOM 5282 O O . LYS B 1 314 ? 16.375 19.594 0.097 1 95.44 314 LYS B O 1
ATOM 5287 N N . GLY B 1 315 ? 17.203 17.562 -0.584 1 95.12 315 GLY B N 1
ATOM 5288 C CA . GLY B 1 315 ? 16.891 17.859 -1.973 1 95.12 315 GLY B CA 1
ATOM 5289 C C . GLY B 1 315 ? 16.875 16.641 -2.857 1 95.12 315 GLY B C 1
ATOM 5290 O O . GLY B 1 315 ? 17.453 15.602 -2.502 1 95.12 315 GLY B O 1
ATOM 5291 N N . ILE B 1 316 ? 16.156 16.781 -3.961 1 93.06 316 ILE B N 1
ATOM 5292 C CA . ILE B 1 316 ? 16.125 15.734 -4.98 1 93.06 316 ILE B CA 1
ATOM 5293 C C . ILE B 1 316 ? 17.328 15.891 -5.914 1 93.06 316 ILE B C 1
ATOM 5295 O O . ILE B 1 316 ? 17.469 16.906 -6.598 1 93.06 316 ILE B O 1
ATOM 5299 N N . ILE B 1 317 ? 18.078 14.859 -5.977 1 94.62 317 ILE B N 1
ATOM 5300 C CA . ILE B 1 317 ? 19.359 14.977 -6.66 1 94.62 317 ILE B CA 1
ATOM 5301 C C . ILE B 1 317 ? 19.203 14.586 -8.125 1 94.62 317 ILE B C 1
ATOM 5303 O O . ILE B 1 317 ? 18.438 13.672 -8.453 1 94.62 317 ILE B O 1
ATOM 5307 N N . ASN B 1 318 ? 20.062 15.234 -8.969 1 92.88 318 ASN B N 1
ATOM 5308 C CA . ASN B 1 318 ? 19.906 15.055 -10.406 1 92.88 318 ASN B CA 1
ATOM 5309 C C . ASN B 1 318 ? 20.875 14.008 -10.953 1 92.88 318 ASN B C 1
ATOM 5311 O O . ASN B 1 318 ? 20.859 13.711 -12.148 1 92.88 318 ASN B O 1
ATOM 5315 N N . TYR B 1 319 ? 21.719 13.508 -10.141 1 90 319 TYR B N 1
ATOM 5316 C CA . TYR B 1 319 ? 22.734 12.555 -10.562 1 90 319 TYR B CA 1
ATOM 5317 C C . TYR B 1 319 ? 22.859 11.406 -9.562 1 90 319 TYR B C 1
ATOM 5319 O O . TYR B 1 319 ? 22.547 11.578 -8.383 1 90 319 TYR B O 1
ATOM 5327 N N . SER B 1 320 ? 23.297 10.273 -10.055 1 87.12 320 SER B N 1
ATOM 5328 C CA . SER B 1 320 ? 23.547 9.141 -9.164 1 87.12 320 SER B CA 1
ATOM 5329 C C . SER B 1 320 ? 24.766 9.398 -8.281 1 87.12 320 SER B C 1
ATOM 5331 O O . SER B 1 320 ? 25.516 10.336 -8.516 1 87.12 320 SER B O 1
ATOM 5333 N N . TYR B 1 321 ? 24.859 8.539 -7.242 1 89.19 321 TYR B N 1
ATOM 5334 C CA . TYR B 1 321 ? 26.031 8.609 -6.363 1 89.19 321 TYR B CA 1
ATOM 5335 C C . TYR B 1 321 ? 27.328 8.531 -7.164 1 89.19 321 TYR B C 1
ATOM 5337 O O . TYR B 1 321 ? 28.219 9.352 -6.98 1 89.19 321 TYR B O 1
ATOM 5345 N N . ILE B 1 322 ? 27.375 7.539 -8.055 1 83.38 322 ILE B N 1
ATOM 5346 C CA . ILE B 1 322 ? 28.578 7.281 -8.852 1 83.38 322 ILE B CA 1
ATOM 5347 C C . ILE B 1 322 ? 28.891 8.5 -9.719 1 83.38 322 ILE B C 1
ATOM 5349 O O . ILE B 1 322 ? 30.031 8.938 -9.789 1 83.38 322 ILE B O 1
ATOM 5353 N N . GLU B 1 323 ? 27.938 9.016 -10.305 1 88.38 323 GLU B N 1
ATOM 5354 C CA . GLU B 1 323 ? 28.109 10.195 -11.148 1 88.38 323 GLU B CA 1
ATOM 5355 C C . GLU B 1 323 ? 28.531 11.406 -10.312 1 88.38 323 GLU B C 1
ATOM 5357 O O . GLU B 1 323 ? 29.391 12.188 -10.727 1 88.38 323 GLU B O 1
ATOM 5362 N N . THR B 1 324 ? 27.859 11.562 -9.188 1 93.38 324 THR B N 1
ATOM 5363 C CA . THR B 1 324 ? 28.125 12.711 -8.336 1 93.38 324 THR B CA 1
ATOM 5364 C C . THR B 1 324 ? 29.562 12.703 -7.848 1 93.38 324 THR B C 1
ATOM 5366 O O . THR B 1 324 ? 30.234 13.742 -7.844 1 93.38 324 THR B O 1
ATOM 5369 N N . VAL B 1 325 ? 30.062 11.594 -7.508 1 91.12 325 VAL B N 1
ATOM 5370 C CA . VAL B 1 325 ? 31.438 11.453 -7.039 1 91.12 325 VAL B CA 1
ATOM 5371 C C . VAL B 1 325 ? 32.406 11.969 -8.102 1 91.12 325 VAL B C 1
ATOM 5373 O O . VAL B 1 325 ? 33.406 12.586 -7.785 1 91.12 325 VAL B O 1
ATOM 5376 N N . LYS B 1 326 ? 32.062 11.773 -9.297 1 92.31 326 LYS B N 1
ATOM 5377 C CA . LYS B 1 326 ? 32.938 12.148 -10.406 1 92.31 326 LYS B CA 1
ATOM 5378 C C . LYS B 1 326 ? 32.906 13.648 -10.656 1 92.31 326 LYS B C 1
ATOM 5380 O O . LYS B 1 326 ? 33.875 14.227 -11.164 1 92.31 326 LYS B O 1
ATOM 5385 N N . ILE B 1 327 ? 31.844 14.25 -10.266 1 94.5 327 ILE B N 1
ATOM 5386 C CA . ILE B 1 327 ? 31.688 15.625 -10.727 1 94.5 327 ILE B CA 1
ATOM 5387 C C . ILE B 1 327 ? 31.781 16.578 -9.539 1 94.5 327 ILE B C 1
ATOM 5389 O O . ILE B 1 327 ? 31.656 17.797 -9.703 1 94.5 327 ILE B O 1
ATOM 5393 N N . ILE B 1 328 ? 31.938 16.109 -8.398 1 95.44 328 ILE B N 1
ATOM 5394 C CA . ILE B 1 328 ? 32.094 16.969 -7.23 1 95.44 328 ILE B CA 1
ATOM 5395 C C . ILE B 1 328 ? 33.188 18 -7.484 1 95.44 328 ILE B C 1
ATOM 5397 O O . ILE B 1 328 ? 34.25 17.656 -7.988 1 95.44 328 ILE B O 1
ATOM 5401 N N . GLY B 1 329 ? 32.906 19.281 -7.164 1 95.56 329 GLY B N 1
ATOM 5402 C CA . GLY B 1 329 ? 33.906 20.344 -7.285 1 95.56 329 GLY B CA 1
ATOM 5403 C C . GLY B 1 329 ? 34.094 20.797 -8.719 1 95.56 329 GLY B C 1
ATOM 5404 O O . GLY B 1 329 ? 34.969 21.656 -8.977 1 95.56 329 GLY B O 1
ATOM 5405 N N . LYS B 1 330 ? 33.344 20.234 -9.609 1 95 330 LYS B N 1
ATOM 5406 C CA . LYS B 1 330 ? 33.531 20.562 -11.016 1 95 330 LYS B CA 1
ATOM 5407 C C . LYS B 1 330 ? 32.469 21.516 -11.508 1 95 330 LYS B C 1
ATOM 5409 O O . LYS B 1 330 ? 31.359 21.562 -10.953 1 95 330 LYS B O 1
ATOM 5414 N N . LYS B 1 331 ? 32.812 22.344 -12.508 1 94.62 331 LYS B N 1
ATOM 5415 C CA . LYS B 1 331 ? 31.828 23.203 -13.164 1 94.62 331 LYS B CA 1
ATOM 5416 C C . LYS B 1 331 ? 30.922 22.391 -14.102 1 94.62 331 LYS B C 1
ATOM 5418 O O . LYS B 1 331 ? 31.359 21.406 -14.68 1 94.62 331 LYS B O 1
ATOM 5423 N N . SER B 1 332 ? 29.703 22.922 -14.297 1 92.69 332 SER B N 1
ATOM 5424 C CA . SER B 1 332 ? 28.734 22.203 -15.109 1 92.69 332 SER B CA 1
ATOM 5425 C C . SER B 1 332 ? 29.234 22.031 -16.547 1 92.69 332 SER B C 1
ATOM 5427 O O . SER B 1 332 ? 28.891 21.047 -17.203 1 92.69 332 SER B O 1
ATOM 5429 N N . SER B 1 333 ? 30.078 22.938 -16.938 1 91.19 333 SER B N 1
ATOM 5430 C CA . SER B 1 333 ? 30.609 22.891 -18.297 1 91.19 333 SER B CA 1
ATOM 5431 C C . SER B 1 333 ? 31.5 21.656 -18.5 1 91.19 333 SER B C 1
ATOM 5433 O O . SER B 1 333 ? 31.75 21.25 -19.625 1 91.19 333 SER B O 1
ATOM 5435 N N . GLU B 1 334 ? 31.938 21.062 -17.438 1 93.81 334 GLU B N 1
ATOM 5436 C CA . GLU B 1 334 ? 32.844 19.922 -17.5 1 93.81 334 GLU B CA 1
ATOM 5437 C C . GLU B 1 334 ? 32.094 18.609 -17.469 1 93.81 334 GLU B C 1
ATOM 5439 O O . GLU B 1 334 ? 32.656 17.547 -17.672 1 93.81 334 GLU B O 1
ATOM 5444 N N . PHE B 1 335 ? 30.781 18.641 -17.25 1 91.81 335 PHE B N 1
ATOM 5445 C CA . PHE B 1 335 ? 30 17.422 -16.984 1 91.81 335 PHE B CA 1
ATOM 5446 C C . PHE B 1 335 ? 30.047 16.484 -18.188 1 91.81 335 PHE B C 1
ATOM 5448 O O . PHE B 1 335 ? 30.219 15.273 -18.031 1 91.81 335 PHE B O 1
ATOM 5455 N N . GLU B 1 336 ? 29.844 17.078 -19.312 1 87.75 336 GLU B N 1
ATOM 5456 C CA . GLU B 1 336 ? 29.781 16.25 -20.516 1 87.75 336 GLU B CA 1
ATOM 5457 C C . GLU B 1 336 ? 31.078 15.484 -20.719 1 87.75 336 GLU B C 1
ATOM 5459 O O . GLU B 1 336 ? 31.062 14.305 -21.078 1 87.75 336 GLU B O 1
ATOM 5464 N N . LYS B 1 337 ? 32.125 16.125 -20.562 1 91.5 337 LYS B N 1
ATOM 5465 C CA . LYS B 1 337 ? 33.438 15.492 -20.734 1 91.5 337 LYS B CA 1
ATOM 5466 C C . LYS B 1 337 ? 33.656 14.391 -19.703 1 91.5 337 LYS B C 1
ATOM 5468 O O . LYS B 1 337 ? 34.25 13.352 -20.031 1 91.5 337 LYS B O 1
ATOM 5473 N N . ILE B 1 338 ? 33.219 14.523 -18.547 1 92.12 338 ILE B N 1
ATOM 5474 C CA . ILE B 1 338 ? 33.5 13.625 -17.438 1 92.12 338 ILE B CA 1
ATOM 5475 C C . ILE B 1 338 ? 32.531 12.438 -17.469 1 92.12 338 ILE B C 1
ATOM 5477 O O . ILE B 1 338 ? 32.969 11.289 -17.281 1 92.12 338 ILE B O 1
ATOM 5481 N N . LEU B 1 339 ? 31.266 12.719 -17.703 1 89.12 339 LEU B N 1
ATOM 5482 C CA . LEU B 1 339 ? 30.219 11.703 -17.547 1 89.12 339 LEU B CA 1
ATOM 5483 C C . LEU B 1 339 ? 29.875 11.078 -18.906 1 89.12 339 LEU B C 1
ATOM 5485 O O . LEU B 1 339 ? 29.266 10.008 -18.953 1 89.12 339 LEU B O 1
ATOM 5489 N N . GLY B 1 340 ? 30.234 11.766 -19.938 1 85.06 340 GLY B N 1
ATOM 5490 C CA . GLY B 1 340 ? 29.891 11.281 -21.266 1 85.06 340 GLY B CA 1
ATOM 5491 C C . GLY B 1 340 ? 28.531 11.734 -21.734 1 85.06 340 GLY B C 1
ATOM 5492 O O . GLY B 1 340 ? 28.109 11.406 -22.844 1 85.06 340 GLY B O 1
ATOM 5493 N N . TYR B 1 341 ? 27.844 12.406 -20.828 1 75.31 341 TYR B N 1
ATOM 5494 C CA . TYR B 1 341 ? 26.562 13 -21.188 1 75.31 341 TYR B CA 1
ATOM 5495 C C . TYR B 1 341 ? 26.281 14.242 -20.344 1 75.31 341 TYR B C 1
ATOM 5497 O O . TYR B 1 341 ? 27.016 14.531 -19.391 1 75.31 341 TYR B O 1
ATOM 5505 N N . TYR B 1 342 ? 25.406 15.109 -20.859 1 73 342 TYR B N 1
ATOM 5506 C CA . TYR B 1 342 ? 24.969 16.297 -20.125 1 73 342 TYR B CA 1
ATOM 5507 C C . TYR B 1 342 ? 23.469 16.266 -19.859 1 73 342 TYR B C 1
ATOM 5509 O O . TYR B 1 342 ? 22.688 16.062 -20.781 1 73 342 TYR B O 1
ATOM 5517 N N . SER B 1 343 ? 23.047 16.328 -18.609 1 76.19 343 SER B N 1
ATOM 5518 C CA . SER B 1 343 ? 21.625 16.328 -18.266 1 76.19 343 SER B CA 1
ATOM 5519 C C . SER B 1 343 ? 21.219 17.641 -17.609 1 76.19 343 SER B C 1
ATOM 5521 O O . SER B 1 343 ? 20.375 18.359 -18.141 1 76.19 343 SER B O 1
ATOM 5523 N N . TYR B 1 344 ? 21.734 17.953 -16.484 1 86.38 344 TYR B N 1
ATOM 5524 C CA . TYR B 1 344 ? 21.406 19.156 -15.719 1 86.38 344 TYR B CA 1
ATOM 5525 C C . TYR B 1 344 ? 22.672 19.906 -15.336 1 86.38 344 TYR B C 1
ATOM 5527 O O . TYR B 1 344 ? 23.734 19.297 -15.117 1 86.38 344 TYR B O 1
ATOM 5535 N N . ASP B 1 345 ? 22.531 21.234 -15.266 1 89.31 345 ASP B N 1
ATOM 5536 C CA . ASP B 1 345 ? 23.641 22.047 -14.789 1 89.31 345 ASP B CA 1
ATOM 5537 C C . ASP B 1 345 ? 23.812 21.906 -13.281 1 89.31 345 ASP B C 1
ATOM 5539 O O . ASP B 1 345 ? 24.938 21.969 -12.766 1 89.31 345 ASP B O 1
ATOM 5543 N N . GLU B 1 346 ? 22.688 21.797 -12.648 1 94.56 346 GLU B N 1
ATOM 5544 C CA . GLU B 1 346 ? 22.719 21.797 -11.188 1 94.56 346 GLU B CA 1
ATOM 5545 C C . GLU B 1 346 ? 22.641 20.375 -10.641 1 94.56 346 GLU B C 1
ATOM 5547 O O . GLU B 1 346 ? 22.016 19.5 -11.234 1 94.56 346 GLU B O 1
ATOM 5552 N N . LEU B 1 347 ? 23.266 20.172 -9.531 1 95.62 347 LEU B N 1
ATOM 5553 C CA . LEU B 1 347 ? 23.172 18.906 -8.812 1 95.62 347 LEU B CA 1
ATOM 5554 C C . LEU B 1 347 ? 21.781 18.734 -8.203 1 95.62 347 LEU B C 1
ATOM 5556 O O . LEU B 1 347 ? 21.234 17.625 -8.211 1 95.62 347 LEU B O 1
ATOM 5560 N N . ILE B 1 348 ? 21.312 19.781 -7.633 1 95.94 348 ILE B N 1
ATOM 5561 C CA . ILE B 1 348 ? 19.953 19.859 -7.117 1 95.94 348 ILE B CA 1
ATOM 5562 C C . ILE B 1 348 ? 19.328 21.188 -7.5 1 95.94 348 ILE B C 1
ATOM 5564 O O . ILE B 1 348 ? 19.875 22.25 -7.188 1 95.94 348 ILE B O 1
ATOM 5568 N N . HIS B 1 349 ? 18.156 21.172 -8.219 1 93.88 349 HIS B N 1
ATOM 5569 C CA . HIS B 1 349 ? 17.453 22.375 -8.625 1 93.88 349 HIS B CA 1
ATOM 5570 C C . HIS B 1 349 ? 16.828 23.078 -7.422 1 93.88 349 HIS B C 1
ATOM 5572 O O . HIS B 1 349 ? 16.344 22.422 -6.496 1 93.88 349 HIS B O 1
ATOM 5578 N N . ARG B 1 350 ? 16.812 24.359 -7.504 1 92.56 350 ARG B N 1
ATOM 5579 C CA . ARG B 1 350 ? 16.328 25.156 -6.391 1 92.56 350 ARG B CA 1
ATOM 5580 C C . ARG B 1 350 ? 14.914 24.75 -5.996 1 92.56 350 ARG B C 1
ATOM 5582 O O . ARG B 1 350 ? 14.57 24.75 -4.812 1 92.56 350 ARG B O 1
ATOM 5589 N N . ASP B 1 351 ? 14.094 24.359 -6.965 1 88.75 351 ASP B N 1
ATOM 5590 C CA . ASP B 1 351 ? 12.711 23.969 -6.699 1 88.75 351 ASP B CA 1
ATOM 5591 C C . ASP B 1 351 ? 12.633 22.641 -5.973 1 88.75 351 ASP B C 1
ATOM 5593 O O . ASP B 1 351 ? 11.586 22.266 -5.438 1 88.75 351 ASP B O 1
ATOM 5597 N N . ASN B 1 352 ? 13.758 21.938 -5.961 1 91.94 352 ASN B N 1
ATOM 5598 C CA . ASN B 1 352 ? 13.812 20.609 -5.367 1 91.94 352 ASN B CA 1
ATOM 5599 C C . ASN B 1 352 ? 14.641 20.594 -4.082 1 91.94 352 ASN B C 1
ATOM 5601 O O . ASN B 1 352 ? 15.164 19.562 -3.682 1 91.94 352 ASN B O 1
ATOM 5605 N N . ILE B 1 353 ? 14.773 21.797 -3.523 1 93.56 353 ILE B N 1
ATOM 5606 C CA . ILE B 1 353 ? 15.508 21.906 -2.266 1 93.56 353 ILE B CA 1
ATOM 5607 C C . ILE B 1 353 ? 14.578 22.453 -1.177 1 93.56 353 ILE B C 1
ATOM 5609 O O . ILE B 1 353 ? 13.875 23.438 -1.385 1 93.56 353 ILE B O 1
ATOM 5613 N N . GLY B 1 354 ? 14.453 21.719 -0.13 1 92.19 354 GLY B N 1
ATOM 5614 C CA . GLY B 1 354 ? 13.836 22.219 1.086 1 92.19 354 GLY B CA 1
ATOM 5615 C C . GLY B 1 354 ? 14.836 22.516 2.188 1 92.19 354 GLY B C 1
ATOM 5616 O O . GLY B 1 354 ? 15.594 21.641 2.592 1 92.19 354 GLY B O 1
ATOM 5617 N N . ILE B 1 355 ? 14.875 23.719 2.699 1 90.19 355 ILE B N 1
ATOM 5618 C CA . ILE B 1 355 ? 15.789 24.125 3.752 1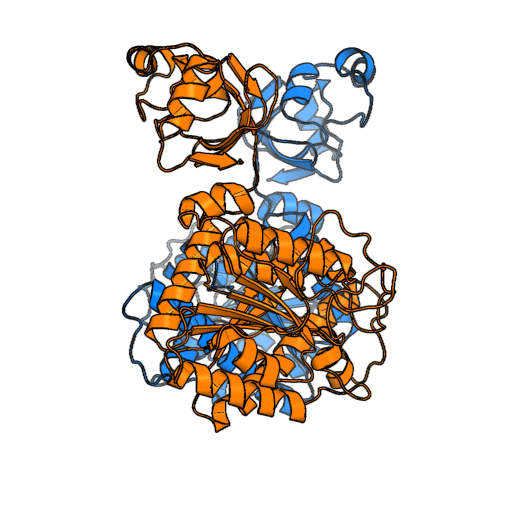 90.19 355 ILE B CA 1
ATOM 5619 C C . ILE B 1 355 ? 15.148 23.906 5.117 1 90.19 355 ILE B C 1
ATOM 5621 O O . ILE B 1 355 ? 13.961 24.172 5.309 1 90.19 355 ILE B O 1
ATOM 5625 N N . VAL B 1 356 ? 15.867 23.219 6.023 1 82.62 356 VAL B N 1
ATOM 5626 C CA . VAL B 1 356 ? 15.359 22.953 7.367 1 82.62 356 VAL B CA 1
ATOM 5627 C C . VAL B 1 356 ? 15.852 24.047 8.32 1 82.62 356 VAL B C 1
ATOM 5629 O O . VAL B 1 356 ? 17.047 24.359 8.359 1 82.62 356 VAL B O 1
ATOM 5632 N N . LYS B 1 357 ? 15.094 25 8.734 1 67.19 357 LYS B N 1
ATOM 5633 C CA . LYS B 1 357 ? 15.492 26.047 9.672 1 67.19 357 LYS B CA 1
ATOM 5634 C C . LYS B 1 357 ? 15.312 25.578 11.117 1 67.19 357 LYS B C 1
ATOM 5636 O O . LYS B 1 357 ? 14.43 24.766 11.406 1 67.19 357 LYS B O 1
#

Secondary structure (DSSP, 8-state):
------SEEEEEE-HHHHEETTEE-HHHHHHHHHHHHHHHHTT-EEEEEE--HHHHHHHHHT-SS-SSHHHHHHHHHHHHHHHHHHHHHHHHTTT--EEEEEE-THHHHSHHHHHHHHHHHHHHHHTT-EEEEEE-TTS--GGGTT-THHHHHHHHHHHTT-SEEEEEESSSS-BBTTS-B-SB--TTSPB--PPPPTT-SS-HHHHHHHHHHHHHTT-EEEEEETT-THHHHHHHTT---SEEE---SPPPHHHHIIIIIPPEEEEEEE-HHHHHHHHTTPPBPGGGEEEEEE---TT-EEEEE-TT--EEEEEE-SS-HHHHHHHTT--GGGHHHHHSS---SSSB-GGGEEE--/------SEEEEEE-HHHHEETTEE-HHHHHHHHHHHHHHHHTT-EEEEEE--HHHHHHHHHT-SS-SSHHHHHHHHHHHHHHHHHHHHHHHHTTT--EEEEEE-THHHHSHHHHHHHHHHHHHHHHTT-EEEEEE-TTS--TTTTT-THHHHHHHHHHHTT-SEEEEEESSSS-BBTTS-B-SB--TTSPB------TT-SS-HHHHHHHHHHHHHTT-EEEEEETT-THHHHHHHTT---SEEE---SPPPHHHHIIIIIPPEEEEEEE-HHHHHHHHTTPPBPGGGEEEEEE---TT-EEEEE-TT--EEEEEE-SS-HHHHHHHTT--GGGHHHHHSS---SSSB-GGGEEE--

Radius of gyration: 27.25 Å; Cα contacts (8 Å, |Δi|>4): 1609; chains: 2; bounding box: 68×72×74 Å

Solvent-accessible surface area (backbone atoms only — not comparable to full-atom values): 35708 Å² total; per-residue (Å²): 126,77,84,50,89,54,48,28,36,33,40,31,42,39,32,65,67,39,40,49,94,80,33,73,27,60,70,52,50,37,52,51,32,51,55,53,46,52,37,46,75,71,63,29,46,54,38,39,34,46,55,39,25,50,56,40,17,27,50,75,67,73,44,92,70,67,89,43,72,34,34,38,21,24,31,25,23,29,2,44,56,52,49,50,52,53,49,47,56,39,22,47,78,71,72,40,52,56,27,52,44,70,43,55,76,62,43,57,35,36,65,68,32,31,52,30,36,51,33,16,50,51,24,23,56,75,68,65,38,36,43,37,34,34,72,36,46,39,42,42,59,84,46,64,66,28,46,48,60,48,44,50,46,25,53,46,30,48,71,68,57,28,43,25,38,40,42,26,35,91,45,59,39,51,33,28,78,83,72,40,70,32,58,58,69,53,90,87,53,63,66,47,83,57,80,68,55,97,69,43,48,47,42,61,63,50,47,48,52,18,37,50,56,26,6,64,52,26,16,34,20,28,34,21,33,47,85,45,64,65,42,58,54,28,50,49,63,74,38,88,38,39,15,31,32,73,43,43,73,70,52,58,52,68,32,40,34,46,57,73,43,43,59,63,40,29,38,36,28,24,38,70,68,38,51,54,36,45,77,68,66,36,48,42,43,30,52,29,33,76,51,73,50,70,64,36,46,57,68,34,34,26,35,32,23,37,82,84,68,44,73,45,27,21,28,37,26,64,46,26,43,74,55,42,68,72,38,50,54,33,57,54,86,48,37,36,79,73,71,72,51,78,88,66,67,41,40,23,46,38,83,38,46,16,74,55,130,125,80,83,50,88,56,49,30,35,34,40,34,43,40,31,64,67,41,41,50,96,78,33,72,27,58,69,53,49,38,52,51,31,49,54,51,46,52,36,46,74,72,64,27,48,55,38,38,34,49,56,39,26,48,56,40,17,26,49,76,67,72,43,94,70,66,89,44,72,34,35,38,22,24,31,25,24,30,2,43,55,50,49,50,51,53,49,47,56,38,22,46,77,72,74,39,52,56,28,53,43,70,42,56,76,63,42,56,35,35,65,69,31,32,52,29,36,51,33,16,50,52,25,22,56,75,68,67,39,38,44,37,32,32,73,36,44,38,43,42,57,83,45,64,66,30,45,48,62,47,44,50,45,25,53,46,29,48,70,66,58,28,43,27,37,39,44,27,34,89,46,60,38,50,33,27,78,82,72,41,70,31,58,57,69,51,90,88,51,62,66,46,84,59,80,66,56,97,69,44,47,45,42,61,63,48,48,48,53,20,38,49,56,26,8,65,50,26,16,35,22,29,34,21,33,47,85,45,65,64,41,58,54,28,50,52,62,74,38,89,39,38,15,31,32,76,43,43,74,70,54,58,49,69,31,39,35,45,57,71,43,42,58,64,42,30,40,36,28,25,37,69,69,38,52,53,34,45,77,68,66,35,48,41,44,31,52,29,34,74,50,74,50,70,66,37,45,59,68,35,33,26,35,31,24,37,81,83,67,43,73,45,28,22,28,36,27,64,46,26,44,73,55,43,69,72,37,51,53,33,56,55,88,49,36,37,79,75,70,72,49,76,89,68,67,40,39,23,47,39,82,38,45,16,75,57,129

Foldseek 3Di:
DQDFPFQEEEEEDEQVQQDDPLHGPLVSLLVLLVLVLVCLVVNRAYEYEYDNLQSQLCVVVVHDDQPDLVSSLVSSVNSVVVVVVSNQVSNVVSPAAEDEDEADLVCLQDPVSLVVVLVVVVVCVVVSHHYYYYYNSNPDRPCVQQRLSLLVSLSVCLLNVGQEYEAADQDAAWAFPVRDFALEDDPPTHTDFDDDDPRGSHGPVSNVVSQQLNQAQFHKYGYGHVNPVCLVVCVRSVHTGTYIYHHDDHDDSLLSSLFRRHDAQWEWEFEPVQVVCLVVLFFAALLGTDDIDGWFAQQHKHWYAYPVRHTFWMFGFHGTPVLSRQQRSHFLVCSCVRVVDHDDRGRGGSVGIHTDD/DQDFPFQEEEEEDEQVQQDDPLHGPLVSLLVLLVLVLVCLVVNRAYEYEYDNLQSQLCVVVVHDDQPDLVRSLVSSVNSVVVVVVSNQVSNVVSPAAEDEDEADLVCLQDPVSLVVVLVVVVVCVVVSHHYYYYYNSNPDRPCVQQRLSLLVSLSVCLLNVGQEYEAADQDAAWAFPVRDFAQEDDPPTHTDFDDDDPRGSHGPVSNVVSLVLNQAQFHKYGYGHVVPVCVVVCVSSVHTGTYIYHHDDHDDSLLSSLFRRHDAQWEWEFEPVQVVCLVVLFFAALLGTDDIDGWFAQQHKHFYAYPVRHTFWMFGFHGTPVLSRQQRSHFLVCSCVRVVDHDDRGRGGSVGIHTDD

Nearest PDB structures (foldseek):
  2j5t-assembly3_A  TM=7.728E-01  e=9.133E-39  Escherichia coli
  2j5t-assembly5_F  TM=7.480E-01  e=2.019E-38  Escherichia coli
  4q1t-assembly1_B  TM=6.543E-01  e=5.537E-36  Burkholderia thailandensis E264
  4q1t-assembly1_C  TM=6.619E-01  e=4.687E-35  Burkholderia thailandensis E264
  4q1t-assembly1_D  TM=6.699E-01  e=2.796E-33  Burkholderia thailandensis E264

Organism: NCBI:txid2108365

Sequence (714 aa):
MKKTNIKRIVIKVGSNLLIKDGEINKTYIIELSRKISNLYKRGIKVILISSGANAAGLNYLNLSRAKTLLQKQAICSIGQVQMMKIYENAFNFFGQKISQILLTKDDFTNRKRFLNLKNTLIGLNQLNILPIINENDSISTEEIMFGDNDMLSAMFSIGWNADGLMLMTSVDGVYNDEKKIMKEFKDESSILSMKKTSYGSGGINSKIDSAKLSSNSGIKTCICNGKKLENIDYFINNESCGTMFFPKKKIKNRKAWIIFLSKSKGRVFINSGAKEALEENKSLLSIGVIKVYGSFEKGDVVDIYDENEDKIGKGIINYSYIETVKIIGKKSSEFEKILGYYSYDELIHRDNIGIVKMKKTNIKRIVIKVGSNLLIKDGEINKTYIIELSRKISNLYKRGIKVILISSGANAAGLNYLNLSRAKTLLQKQAICSIGQVQMMKIYENAFNFFGQKISQILLTKDDFTNRKRFLNLKNTLIGLNQLNILPIINENDSISTEEIMFGDNDMLSAMFSIGWNADGLMLMTSVDGVYNDEKKIMKEFKDESSILSMKKTSYGSGGINSKIDSAKLSSNSGIKTCICNGKKLENIDYFINNESCGTMFFPKKKIKNRKAWIIFLSKSKGRVFINSGAKEALEENKSLLSIGVIKVYGSFEKGDVVDIYDENEDKIGKGIINYSYIETVKIIGKKSSEFEKILGYYSYDELIHRDNIGIVK